Protein AF-0000000081107538 (afdb_homodimer)

Structure (mmCIF, N/CA/C/O backbone):
data_AF-0000000081107538-model_v1
#
loop_
_entity.id
_entity.type
_entity.pdbx_description
1 polymer 'Enoyl-CoA hydratase/isomerase'
#
loop_
_atom_site.group_PDB
_atom_site.id
_atom_site.type_symbol
_atom_site.label_atom_id
_atom_site.label_alt_id
_atom_site.label_comp_id
_atom_site.label_asym_id
_atom_site.label_entity_id
_atom_site.label_seq_id
_atom_site.pdbx_PDB_ins_code
_atom_site.Cartn_x
_atom_site.Cartn_y
_atom_site.Cartn_z
_atom_site.occupancy
_atom_site.B_iso_or_equiv
_atom_site.auth_seq_id
_atom_site.auth_comp_id
_atom_site.auth_asym_id
_atom_site.auth_atom_id
_atom_site.pdbx_PDB_model_num
ATOM 1 N N . MET A 1 1 ? -30.875 -30.062 -67.688 1 26.12 1 MET A N 1
ATOM 2 C CA . MET A 1 1 ? -30.078 -30.844 -66.75 1 26.12 1 MET A CA 1
ATOM 3 C C . MET A 1 1 ? -30.344 -30.391 -65.312 1 26.12 1 MET A C 1
ATOM 5 O O . MET A 1 1 ? -30.156 -29.219 -65 1 26.12 1 MET A O 1
ATOM 9 N N . THR A 1 2 ? -31.297 -31.156 -64.688 1 27.95 2 THR A N 1
ATOM 10 C CA . THR A 1 2 ? -32.062 -31.094 -63.406 1 27.95 2 THR A CA 1
ATOM 11 C C . THR A 1 2 ? -31.141 -31.188 -62.219 1 27.95 2 THR A C 1
ATOM 13 O O . THR A 1 2 ? -30.484 -32.219 -62 1 27.95 2 THR A O 1
ATOM 16 N N . VAL A 1 3 ? -30.406 -30.094 -61.969 1 31.52 3 VAL A N 1
ATOM 17 C CA . VAL A 1 3 ? -29.422 -30.031 -60.906 1 31.52 3 VAL A CA 1
ATOM 18 C C . VAL A 1 3 ? -30.078 -30.453 -59.562 1 31.52 3 VAL A C 1
ATOM 20 O O . VAL A 1 3 ? -31.047 -29.828 -59.125 1 31.52 3 VAL A O 1
ATOM 23 N N . PHE A 1 4 ? -30.125 -31.797 -59.281 1 26.08 4 PHE A N 1
ATOM 24 C CA . PHE A 1 4 ? -30.656 -32.469 -58.125 1 26.08 4 PHE A CA 1
ATOM 25 C C . PHE A 1 4 ? -30.094 -31.859 -56.844 1 26.08 4 PHE A C 1
ATOM 27 O O . PHE A 1 4 ? -28.891 -31.688 -56.688 1 26.08 4 PHE A O 1
ATOM 34 N N . LYS A 1 5 ? -31.016 -31.078 -56.156 1 31.84 5 LYS A N 1
ATOM 35 C CA . LYS A 1 5 ? -30.984 -30.422 -54.844 1 31.84 5 LYS A CA 1
ATOM 36 C C . LYS A 1 5 ? -30.719 -31.438 -53.719 1 31.84 5 LYS A C 1
ATOM 38 O O . LYS A 1 5 ? -31.625 -32.156 -53.281 1 31.84 5 LYS A O 1
ATOM 43 N N . THR A 1 6 ? -29.562 -32.281 -53.875 1 26.73 6 THR A N 1
ATOM 44 C CA . THR A 1 6 ? -29.375 -33.281 -52.844 1 26.73 6 THR A CA 1
ATOM 45 C C . THR A 1 6 ? -29.359 -32.625 -51.469 1 26.73 6 THR A C 1
ATOM 47 O O . THR A 1 6 ? -28.562 -31.703 -51.219 1 26.73 6 THR A O 1
ATOM 50 N N . HIS A 1 7 ? -30.5 -32.625 -50.75 1 30.09 7 HIS A N 1
ATOM 51 C CA . HIS A 1 7 ? -30.781 -32.25 -49.375 1 30.09 7 HIS A CA 1
ATOM 52 C C . HIS A 1 7 ? -29.969 -33.125 -48.406 1 30.09 7 HIS A C 1
ATOM 54 O O . HIS A 1 7 ? -30.219 -34.312 -48.281 1 30.09 7 HIS A O 1
ATOM 60 N N . LEU A 1 8 ? -28.641 -33.031 -48.312 1 23.2 8 LEU A N 1
ATOM 61 C CA . LEU A 1 8 ? -27.938 -33.781 -47.281 1 23.2 8 LEU A CA 1
ATOM 62 C C . LEU A 1 8 ? -28.484 -33.438 -45.906 1 23.2 8 LEU A C 1
ATOM 64 O O . LEU A 1 8 ? -28.438 -32.281 -45.469 1 23.2 8 LEU A O 1
ATOM 68 N N . LYS A 1 9 ? -29.5 -34.188 -45.469 1 31.92 9 LYS A N 1
ATOM 69 C CA . LYS A 1 9 ? -29.969 -34.25 -44.062 1 31.92 9 LYS A CA 1
ATOM 70 C C . LYS A 1 9 ? -28.828 -34.562 -43.125 1 31.92 9 LYS A C 1
ATOM 72 O O . LYS A 1 9 ? -28.297 -35.656 -43.125 1 31.92 9 LYS A O 1
ATOM 77 N N . ILE A 1 10 ? -27.906 -33.656 -42.844 1 26.92 10 ILE A N 1
ATOM 78 C CA . ILE A 1 10 ? -26.922 -33.875 -41.781 1 26.92 10 ILE A CA 1
ATOM 79 C C . ILE A 1 10 ? -27.641 -34.25 -40.469 1 26.92 10 ILE A C 1
ATOM 81 O O . ILE A 1 10 ? -28.438 -33.469 -39.969 1 26.92 10 ILE A O 1
ATOM 85 N N . SER A 1 11 ? -27.922 -35.531 -40.219 1 27.86 11 SER A N 1
ATOM 86 C CA . SER A 1 11 ? -28.391 -36.062 -38.938 1 27.86 11 SER A CA 1
ATOM 87 C C . SER A 1 11 ? -27.453 -35.656 -37.781 1 27.86 11 SER A C 1
ATOM 89 O O . SER A 1 11 ? -26.266 -35.969 -37.812 1 27.86 11 SER A O 1
ATOM 91 N N . PHE A 1 12 ? -27.766 -34.625 -37.062 1 30.56 12 PHE A N 1
ATOM 92 C CA . PHE A 1 12 ? -27.203 -34.188 -35.781 1 30.56 12 PHE A CA 1
ATOM 93 C C . PHE A 1 12 ? -27.328 -35.312 -34.75 1 30.56 12 PHE A C 1
ATOM 95 O O . PHE A 1 12 ? -28.438 -35.656 -34.344 1 30.56 12 PHE A O 1
ATOM 102 N N . PHE A 1 13 ? -26.531 -36.375 -34.844 1 29.55 13 PHE A N 1
ATOM 103 C CA . PHE A 1 13 ? -26.484 -37.281 -33.719 1 29.55 13 PHE A CA 1
ATOM 104 C C . PHE A 1 13 ? -26.297 -36.531 -32.406 1 29.55 13 PHE A C 1
ATOM 106 O O . PHE A 1 13 ? -25.281 -35.812 -32.219 1 29.55 13 PHE A O 1
ATOM 113 N N . LEU A 1 14 ? -27.312 -36.156 -31.703 1 32.47 14 LEU A N 1
ATOM 114 C CA . LEU A 1 14 ? -27.375 -35.781 -30.297 1 32.47 14 LEU A CA 1
ATOM 115 C C . LEU A 1 14 ? -26.734 -36.844 -29.422 1 32.47 14 LEU A C 1
ATOM 117 O O . LEU A 1 14 ? -27.281 -37.938 -29.234 1 32.47 14 LEU A O 1
ATOM 121 N N . SER A 1 15 ? -25.391 -37.062 -29.547 1 31.89 15 SER A N 1
ATOM 122 C CA . SER A 1 15 ? -24.844 -37.875 -28.484 1 31.89 15 SER A CA 1
ATOM 123 C C . SER A 1 15 ? -25.406 -37.469 -27.125 1 31.89 15 SER A C 1
ATOM 125 O O . SER A 1 15 ? -25.375 -36.312 -26.75 1 31.89 15 SER A O 1
ATOM 127 N N . LEU A 1 16 ? -26.297 -38.188 -26.609 1 32.62 16 LEU A N 1
ATOM 128 C CA . LEU A 1 16 ? -26.75 -38.281 -25.219 1 32.62 16 LEU A CA 1
ATOM 129 C C . LEU A 1 16 ? -25.578 -38.438 -24.266 1 32.62 16 LEU A C 1
ATOM 131 O O . LEU A 1 16 ? -25.094 -39.562 -24.062 1 32.62 16 LEU A O 1
ATOM 135 N N . THR A 1 17 ? -24.609 -37.531 -24.25 1 33.38 17 THR A N 1
ATOM 136 C CA . THR A 1 17 ? -23.766 -37.594 -23.062 1 33.38 17 THR A CA 1
ATOM 137 C C . THR A 1 17 ? -24.609 -37.75 -21.797 1 33.38 17 THR A C 1
ATOM 139 O O . THR A 1 17 ? -25.422 -36.875 -21.5 1 33.38 17 THR A O 1
ATOM 142 N N . TYR A 1 18 ? -24.938 -38.906 -21.422 1 32 18 TYR A N 1
ATOM 143 C CA . TYR A 1 18 ? -25.422 -39.25 -20.078 1 32 18 TYR A CA 1
ATOM 144 C C . TYR A 1 18 ? -24.656 -38.469 -19.016 1 32 18 TYR A C 1
ATOM 146 O O . TYR A 1 18 ? -23.453 -38.688 -18.828 1 32 18 TYR A O 1
ATOM 154 N N . PHE A 1 19 ? -25.078 -37.281 -18.719 1 33.53 19 PHE A N 1
ATOM 155 C CA . PHE A 1 19 ? -24.734 -36.656 -17.453 1 33.53 19 PHE A CA 1
ATOM 156 C C . PHE A 1 19 ? -24.984 -37.625 -16.281 1 33.53 19 PHE A C 1
ATOM 158 O O . PHE A 1 19 ? -26.125 -37.938 -15.969 1 33.53 19 PHE A O 1
ATOM 165 N N . TRP A 1 20 ? -24.078 -38.656 -16.109 1 34.06 20 TRP A N 1
ATOM 166 C CA . TRP A 1 20 ? -24.203 -39.281 -14.797 1 34.06 20 TRP A CA 1
ATOM 167 C C . TRP A 1 20 ? -24.391 -38.25 -13.703 1 34.06 20 TRP A C 1
ATOM 169 O O . TRP A 1 20 ? -23.609 -37.281 -13.609 1 34.06 20 TRP A O 1
ATOM 179 N N . PRO A 1 21 ? -25.453 -38.125 -13.125 1 39.41 21 PRO A N 1
ATOM 180 C CA . PRO A 1 21 ? -25.812 -37.125 -12.117 1 39.41 21 PRO A CA 1
ATOM 181 C C . PRO A 1 21 ? -24.719 -36.938 -11.062 1 39.41 21 PRO A C 1
ATOM 183 O O . PRO A 1 21 ? -24.703 -35.938 -10.359 1 39.41 21 PRO A O 1
ATOM 186 N N . GLY A 1 22 ? -24.109 -38.062 -10.594 1 36.59 22 GLY A N 1
ATOM 187 C CA . GLY A 1 22 ? -23.344 -38.094 -9.352 1 36.59 22 GLY A CA 1
ATOM 188 C C . GLY A 1 22 ? -22.016 -37.375 -9.445 1 36.59 22 GLY A C 1
ATOM 189 O O . GLY A 1 22 ? -21.188 -37.469 -8.531 1 36.59 22 GLY A O 1
ATOM 190 N N . PHE A 1 23 ? -21.328 -37.375 -10.523 1 37.16 23 PHE A N 1
ATOM 191 C CA . PHE A 1 23 ? -20.031 -36.719 -10.461 1 37.16 23 PHE A CA 1
ATOM 192 C C . PHE A 1 23 ? -20.188 -35.281 -10.016 1 37.16 23 PHE A C 1
ATOM 194 O O . PHE A 1 23 ? -20.625 -34.406 -10.789 1 37.16 23 PHE A O 1
ATOM 201 N N . VAL A 1 24 ? -20.625 -35.125 -8.891 1 39.31 24 VAL A N 1
ATOM 202 C CA . VAL A 1 24 ? -20.469 -33.75 -8.398 1 39.31 24 VAL A CA 1
ATOM 203 C C . VAL A 1 24 ? -19.109 -33.188 -8.82 1 39.31 24 VAL A C 1
ATOM 205 O O . VAL A 1 24 ? -18.078 -33.656 -8.344 1 39.31 24 VAL A O 1
ATOM 208 N N . GLU A 1 25 ? -18.766 -33.031 -10.055 1 47 25 GLU A N 1
ATOM 209 C CA . GLU A 1 25 ? -17.547 -32.312 -10.453 1 47 25 GLU A CA 1
ATOM 210 C C . GLU A 1 25 ? -17.062 -31.359 -9.359 1 47 25 GLU A C 1
ATOM 212 O O . GLU A 1 25 ? -17.828 -30.531 -8.891 1 47 25 GLU A O 1
ATOM 217 N N . ALA A 1 26 ? -16.281 -31.953 -8.445 1 60.09 26 ALA A N 1
ATOM 218 C CA . ALA A 1 26 ? -15.734 -31.156 -7.355 1 60.09 26 ALA A CA 1
ATOM 219 C C . ALA A 1 26 ? -15.398 -29.75 -7.832 1 60.09 26 ALA A C 1
ATOM 221 O O . ALA A 1 26 ? -14.742 -29.562 -8.859 1 60.09 26 ALA A O 1
ATOM 222 N N . GLN A 1 27 ? -16.109 -28.812 -7.461 1 85.88 27 GLN A N 1
ATOM 223 C CA . GLN A 1 27 ? -15.969 -27.422 -7.867 1 85.88 27 GLN A CA 1
ATOM 224 C C . GLN A 1 27 ? -14.555 -26.906 -7.598 1 85.88 27 GLN A C 1
ATOM 226 O O . GLN A 1 27 ? -14.078 -26.969 -6.461 1 85.88 27 GLN A O 1
ATOM 231 N N . ILE A 1 28 ? -13.859 -26.734 -8.648 1 94.69 28 ILE A N 1
ATOM 232 C CA . ILE A 1 28 ? -12.5 -26.219 -8.625 1 94.69 28 ILE A CA 1
ATOM 233 C C . ILE A 1 28 ? -12.445 -24.953 -7.762 1 94.69 28 ILE A C 1
ATOM 235 O O . ILE A 1 28 ? -11.492 -24.766 -7.004 1 94.69 28 ILE A O 1
ATOM 239 N N . LEU A 1 29 ? -13.445 -24.156 -7.848 1 97.56 29 LEU A N 1
ATOM 240 C CA . LEU A 1 29 ? -13.586 -22.969 -7.008 1 97.56 29 LEU A CA 1
ATOM 241 C C . LEU A 1 29 ? -14.852 -23.062 -6.16 1 97.56 29 LEU A C 1
ATOM 243 O O . LEU A 1 29 ? -15.969 -23.031 -6.695 1 97.56 29 LEU A O 1
ATOM 247 N N . LYS A 1 30 ? -14.625 -23.219 -4.875 1 97.62 30 LYS A N 1
ATOM 248 C CA . LYS A 1 30 ? -15.742 -23.219 -3.934 1 97.62 30 LYS A CA 1
ATOM 249 C C . LYS A 1 30 ? -15.977 -21.828 -3.357 1 97.62 30 LYS A C 1
ATOM 251 O O . LYS A 1 30 ? -15.023 -21.109 -3.043 1 97.62 30 LYS A O 1
ATOM 256 N N . GLN A 1 31 ? -17.25 -21.453 -3.238 1 97.38 31 GLN A N 1
ATOM 257 C CA . GLN A 1 31 ? -17.547 -20.094 -2.789 1 97.38 31 GLN A CA 1
ATOM 258 C C . GLN A 1 31 ? -18.359 -20.109 -1.501 1 97.38 31 GLN A C 1
ATOM 260 O O . GLN A 1 31 ? -19.188 -20.984 -1.295 1 97.38 31 GLN A O 1
ATOM 265 N N . SER A 1 32 ? -18.078 -19.172 -0.687 1 98.12 32 SER A N 1
ATOM 266 C CA . SER A 1 32 ? -18.859 -18.938 0.526 1 98.12 32 SER A CA 1
ATOM 267 C C . SER A 1 32 ? -18.859 -17.469 0.911 1 98.12 32 SER A C 1
ATOM 269 O O . SER A 1 32 ? -18.016 -16.688 0.44 1 98.12 32 SER A O 1
ATOM 271 N N . CYS A 1 33 ? -19.812 -17.062 1.697 1 98.56 33 CYS A N 1
ATOM 272 C CA . CYS A 1 33 ? -19.906 -15.68 2.141 1 98.56 33 CYS A CA 1
ATOM 273 C C . CYS A 1 33 ? -19.109 -15.461 3.418 1 98.56 33 CYS A C 1
ATOM 275 O O . CYS A 1 33 ? -19.172 -16.266 4.344 1 98.56 33 CYS A O 1
ATOM 277 N N . ILE A 1 34 ? -18.391 -14.422 3.518 1 98.56 34 ILE A N 1
ATOM 278 C CA . ILE A 1 34 ? -17.641 -14.062 4.711 1 98.56 34 ILE A CA 1
ATOM 279 C C . ILE A 1 34 ? -18.516 -13.258 5.66 1 98.56 34 ILE A C 1
ATOM 281 O O . ILE A 1 34 ? -18.391 -13.367 6.883 1 98.56 34 ILE A O 1
ATOM 285 N N . ASN A 1 35 ? -19.328 -12.359 5.078 1 97.81 35 ASN A N 1
ATOM 286 C CA . ASN A 1 35 ? -20.281 -11.578 5.875 1 97.81 35 ASN A CA 1
ATOM 287 C C . ASN A 1 35 ? -21.719 -11.883 5.484 1 97.81 35 ASN A C 1
ATOM 289 O O . ASN A 1 35 ? -21.969 -12.555 4.48 1 97.81 35 ASN A O 1
ATOM 293 N N . GLU A 1 36 ? -22.688 -11.453 6.211 1 96.06 36 GLU A N 1
ATOM 294 C CA . GLU A 1 36 ? -24.109 -11.773 6.02 1 96.06 36 GLU A CA 1
ATOM 295 C C . GLU A 1 36 ? -24.609 -11.281 4.664 1 96.06 36 GLU A C 1
ATOM 297 O O . GLU A 1 36 ? -25.344 -11.984 3.971 1 96.06 36 GLU A O 1
ATOM 302 N N . ALA A 1 37 ? -24.156 -10.133 4.262 1 96.06 37 ALA A N 1
ATOM 303 C CA . ALA A 1 37 ? -24.625 -9.516 3.02 1 96.06 37 ALA A CA 1
ATOM 304 C C . ALA A 1 37 ? -23.984 -10.188 1.807 1 96.06 37 ALA A C 1
ATOM 306 O O . ALA A 1 37 ? -24.391 -9.945 0.668 1 96.06 37 ALA A O 1
ATOM 307 N N . CYS A 1 38 ? -22.859 -10.93 2.031 1 97.88 38 CYS A N 1
ATOM 308 C CA . CYS A 1 38 ? -22.094 -11.648 1.015 1 97.88 38 CYS A CA 1
ATOM 309 C C . CYS A 1 38 ? -21.406 -10.68 0.057 1 97.88 38 CYS A C 1
ATOM 311 O O . CYS A 1 38 ? -21.141 -11.023 -1.097 1 97.88 38 CYS A O 1
ATOM 313 N N . SER A 1 39 ? -21.266 -9.438 0.469 1 98.44 39 SER A N 1
ATOM 314 C CA . SER A 1 39 ? -20.469 -8.484 -0.298 1 98.44 39 SER A CA 1
ATOM 315 C C . SER A 1 39 ? -18.984 -8.789 -0.184 1 98.44 39 SER A C 1
ATOM 317 O O . SER A 1 39 ? -18.172 -8.273 -0.962 1 98.44 39 SER A O 1
ATOM 319 N N . ALA A 1 40 ? -18.641 -9.555 0.821 1 98.81 40 ALA A N 1
ATOM 320 C CA . ALA A 1 40 ? -17.328 -10.211 0.932 1 98.81 40 ALA A CA 1
ATOM 321 C C . ALA A 1 40 ? -17.469 -11.727 0.793 1 98.81 40 ALA A C 1
ATOM 323 O O . ALA A 1 40 ? -18.234 -12.352 1.537 1 98.81 40 ALA A O 1
ATOM 324 N N . LYS A 1 41 ? -16.656 -12.25 -0.144 1 98.56 41 LYS A N 1
ATOM 325 C CA . LYS A 1 41 ? -16.75 -13.68 -0.432 1 98.56 41 LYS A CA 1
ATOM 326 C C . LYS A 1 41 ? -15.391 -14.359 -0.294 1 98.56 41 LYS A C 1
ATOM 328 O O . LYS A 1 41 ? -14.352 -13.719 -0.463 1 98.56 41 LYS A O 1
ATOM 333 N N . ARG A 1 42 ? -15.516 -15.602 -0.018 1 98.69 42 ARG A N 1
ATOM 334 C CA . ARG A 1 42 ? -14.344 -16.469 -0.057 1 98.69 42 ARG A CA 1
ATOM 335 C C . ARG A 1 42 ? -14.414 -17.453 -1.223 1 98.69 42 ARG A C 1
ATOM 337 O O . ARG A 1 42 ? -15.461 -18.062 -1.46 1 98.69 42 ARG A O 1
ATOM 344 N N . VAL A 1 43 ? -13.391 -17.516 -1.905 1 98.56 43 VAL A N 1
ATOM 345 C CA . VAL A 1 43 ? -13.234 -18.484 -2.984 1 98.56 43 VAL A CA 1
ATOM 346 C C . VAL A 1 43 ? -12.078 -19.422 -2.67 1 98.56 43 VAL A C 1
ATOM 348 O O . VAL A 1 43 ? -10.922 -18.984 -2.598 1 98.56 43 VAL A O 1
ATOM 351 N N . THR A 1 44 ? -12.367 -20.656 -2.539 1 98.5 44 THR A N 1
ATOM 352 C CA . THR A 1 44 ? -11.383 -21.656 -2.156 1 98.5 44 THR A CA 1
ATOM 353 C C . THR A 1 44 ? -10.977 -22.5 -3.361 1 98.5 44 THR A C 1
ATOM 355 O O . THR A 1 44 ? -11.82 -23.141 -3.998 1 98.5 44 THR A O 1
ATOM 358 N N . ILE A 1 45 ? -9.734 -22.453 -3.65 1 97.81 45 ILE A N 1
ATOM 359 C CA . ILE A 1 45 ? -9.203 -23.266 -4.738 1 97.81 45 ILE A CA 1
ATOM 360 C C . ILE A 1 45 ? -9.094 -24.719 -4.289 1 97.81 45 ILE A C 1
ATOM 362 O O . ILE A 1 45 ? -8.523 -25 -3.232 1 97.81 45 ILE A O 1
ATOM 366 N N . SER A 1 46 ? -9.633 -25.609 -5.113 1 97.19 46 SER A N 1
ATOM 367 C CA . SER A 1 46 ? -9.578 -27.047 -4.84 1 97.19 46 SER A CA 1
ATOM 368 C C . SER A 1 46 ? -9.258 -27.828 -6.105 1 97.19 46 SER A C 1
ATOM 370 O O . SER A 1 46 ? -10.156 -28.172 -6.875 1 97.19 46 SER A O 1
ATOM 372 N N . ASN A 1 47 ? -7.988 -28.078 -6.246 1 96.25 47 ASN A N 1
ATOM 373 C CA . ASN A 1 47 ? -7.453 -28.906 -7.316 1 96.25 47 ASN A CA 1
ATOM 374 C C . ASN A 1 47 ? -6.34 -29.812 -6.816 1 96.25 47 ASN A C 1
ATOM 376 O O . ASN A 1 47 ? -5.18 -29.656 -7.207 1 96.25 47 ASN A O 1
ATOM 380 N N . PRO A 1 48 ? -6.699 -30.734 -5.945 1 94.19 48 PRO A N 1
ATOM 381 C CA . PRO A 1 48 ? -5.672 -31.594 -5.355 1 94.19 48 PRO A CA 1
ATOM 382 C C . PRO A 1 48 ? -4.852 -32.344 -6.406 1 94.19 48 PRO A C 1
ATOM 384 O O . PRO A 1 48 ? -5.328 -32.562 -7.523 1 94.19 48 PRO A O 1
ATOM 387 N N . PRO A 1 49 ? -3.611 -32.75 -6.176 1 95.69 49 PRO A N 1
ATOM 388 C CA . PRO A 1 49 ? -3.055 -32.781 -4.82 1 95.69 49 PRO A CA 1
ATOM 389 C C . PRO A 1 49 ? -2.285 -31.5 -4.484 1 95.69 49 PRO A C 1
ATOM 391 O O . PRO A 1 49 ? -1.966 -31.25 -3.318 1 95.69 49 PRO A O 1
ATOM 394 N N . VAL A 1 50 ? -1.938 -30.656 -5.426 1 97.06 50 VAL A N 1
ATOM 395 C CA . VAL A 1 50 ? -1.04 -29.531 -5.145 1 97.06 50 VAL A CA 1
ATOM 396 C C . VAL A 1 50 ? -1.65 -28.234 -5.668 1 97.06 50 VAL A C 1
ATOM 398 O O . VAL A 1 50 ? -0.975 -27.203 -5.734 1 97.06 50 VAL A O 1
ATOM 401 N N . ASN A 1 51 ? -2.914 -28.234 -6.062 1 96.88 51 ASN A N 1
ATOM 402 C CA . ASN A 1 51 ? -3.586 -27.094 -6.676 1 96.88 51 ASN A CA 1
ATOM 403 C C . ASN A 1 51 ? -2.812 -26.578 -7.883 1 96.88 51 ASN A C 1
ATOM 405 O O . ASN A 1 51 ? -2.541 -25.375 -7.977 1 96.88 51 ASN A O 1
ATOM 409 N N . LEU A 1 52 ? -2.535 -27.562 -8.727 1 95.81 52 LEU A N 1
ATOM 410 C CA . LEU A 1 52 ? -1.86 -27.234 -9.977 1 95.81 52 LEU A CA 1
ATOM 411 C C . LEU A 1 52 ? -2.711 -26.312 -10.836 1 95.81 52 LEU A C 1
ATOM 413 O O . LEU A 1 52 ? -3.926 -26.5 -10.945 1 95.81 52 LEU A O 1
ATOM 417 N N . TRP A 1 53 ? -2 -25.312 -11.406 1 94.81 53 TRP A N 1
ATOM 418 C CA . TRP A 1 53 ? -2.707 -24.406 -12.305 1 94.81 53 TRP A CA 1
ATOM 419 C C . TRP A 1 53 ? -2.832 -25.016 -13.695 1 94.81 53 TRP A C 1
ATOM 421 O O . TRP A 1 53 ? -2.154 -24.578 -14.633 1 94.81 53 TRP A O 1
ATOM 431 N N . ASP A 1 54 ? -3.725 -25.906 -13.898 1 93.44 54 ASP A N 1
ATOM 432 C CA . ASP A 1 54 ? -3.963 -26.578 -15.172 1 93.44 54 ASP A CA 1
ATOM 433 C C . ASP A 1 54 ? -5.109 -25.922 -15.938 1 93.44 54 ASP A C 1
ATOM 435 O O . ASP A 1 54 ? -5.578 -24.844 -15.555 1 93.44 54 ASP A O 1
ATOM 439 N N . ALA A 1 55 ? -5.477 -26.531 -17.031 1 91.75 55 ALA A N 1
ATOM 440 C CA . ALA A 1 55 ? -6.484 -25.953 -17.922 1 91.75 55 ALA A CA 1
ATOM 441 C C . ALA A 1 55 ? -7.793 -25.703 -17.188 1 91.75 55 ALA A C 1
ATOM 443 O O . ALA A 1 55 ? -8.445 -24.688 -17.406 1 91.75 55 ALA A O 1
ATOM 444 N N . ASN A 1 56 ? -8.125 -26.562 -16.281 1 92.25 56 ASN A N 1
ATOM 445 C CA . ASN A 1 56 ? -9.383 -26.438 -15.555 1 92.25 56 ASN A CA 1
ATOM 446 C C . ASN A 1 56 ? -9.359 -25.234 -14.602 1 92.25 56 ASN A C 1
ATOM 448 O O . ASN A 1 56 ? -10.328 -24.484 -14.523 1 92.25 56 ASN A O 1
ATOM 452 N N . VAL A 1 57 ? -8.32 -25.078 -13.859 1 95.38 57 VAL A N 1
ATOM 453 C CA . VAL A 1 57 ? -8.203 -23.953 -12.922 1 95.38 57 VAL A CA 1
ATOM 454 C C . VAL A 1 57 ? -8.172 -22.641 -13.695 1 95.38 57 VAL A C 1
ATOM 456 O O . VAL A 1 57 ? -8.836 -21.672 -13.305 1 95.38 57 VAL A O 1
ATOM 459 N N . ILE A 1 58 ? -7.43 -22.594 -14.789 1 95.81 58 ILE A N 1
ATOM 460 C CA . ILE A 1 58 ? -7.332 -21.391 -15.617 1 95.81 58 ILE A CA 1
ATOM 461 C C . ILE A 1 58 ? -8.727 -20.984 -16.094 1 95.81 58 ILE A C 1
ATOM 463 O O . ILE A 1 58 ? -9.109 -19.812 -15.961 1 95.81 58 ILE A O 1
ATOM 467 N N . ALA A 1 59 ? -9.422 -21.953 -16.562 1 94.44 59 ALA A N 1
ATOM 468 C CA . ALA A 1 59 ? -10.75 -21.672 -17.109 1 94.44 59 ALA A CA 1
ATOM 469 C C . ALA A 1 59 ? -11.719 -21.25 -16 1 94.44 59 ALA A C 1
ATOM 471 O O . ALA A 1 59 ? -12.469 -20.297 -16.156 1 94.44 59 ALA A O 1
ATOM 472 N N . ALA A 1 60 ? -11.727 -21.938 -14.938 1 96.31 60 ALA A N 1
ATOM 473 C CA . ALA A 1 60 ? -12.617 -21.641 -13.82 1 96.31 60 ALA A CA 1
ATOM 474 C C . ALA A 1 60 ? -12.336 -20.25 -13.258 1 96.31 60 ALA A C 1
ATOM 476 O O . ALA A 1 60 ? -13.266 -19.5 -12.953 1 96.31 60 ALA A O 1
ATOM 477 N N . PHE A 1 61 ? -11.117 -19.938 -13.094 1 96.69 61 PHE A N 1
ATOM 478 C CA . PHE A 1 61 ? -10.711 -18.625 -12.602 1 96.69 61 PHE A CA 1
ATOM 479 C C . PHE A 1 61 ? -11.172 -17.531 -13.547 1 96.69 61 PHE A C 1
ATOM 481 O O . PHE A 1 61 ? -11.656 -16.484 -13.109 1 96.69 61 PHE A O 1
ATOM 488 N N . ASN A 1 62 ? -10.984 -17.75 -14.812 1 96.69 62 ASN A N 1
ATOM 489 C CA . ASN A 1 62 ? -11.414 -16.781 -15.812 1 96.69 62 ASN A CA 1
ATOM 490 C C . ASN A 1 62 ? -12.914 -16.531 -15.742 1 96.69 62 ASN A C 1
ATOM 492 O O . ASN A 1 62 ? -13.352 -15.375 -15.711 1 96.69 62 ASN A O 1
ATOM 496 N N . GLU A 1 63 ? -13.617 -17.609 -15.711 1 96.38 63 GLU A N 1
ATOM 497 C CA . GLU A 1 63 ? -15.07 -17.5 -15.641 1 96.38 63 GLU A CA 1
ATOM 498 C C . GLU A 1 63 ? -15.5 -16.703 -14.406 1 96.38 63 GLU A C 1
ATOM 500 O O . GLU A 1 63 ? -16.375 -15.844 -14.492 1 96.38 63 GLU A O 1
ATOM 505 N N . PHE A 1 64 ? -14.914 -16.969 -13.359 1 97.38 64 PHE A N 1
ATOM 506 C CA . PHE A 1 64 ? -15.25 -16.297 -12.109 1 97.38 64 PHE A CA 1
ATOM 507 C C . PHE A 1 64 ? -14.938 -14.805 -12.211 1 97.38 64 PHE A C 1
ATOM 509 O O . PHE A 1 64 ? -15.789 -13.961 -11.898 1 97.38 64 PHE A O 1
ATOM 516 N N . LEU A 1 65 ? -13.727 -14.438 -12.664 1 97.5 65 LEU A N 1
ATOM 517 C CA . LEU A 1 65 ? -13.32 -13.039 -12.75 1 97.5 65 LEU A CA 1
ATOM 518 C C . LEU A 1 65 ? -14.203 -12.273 -13.727 1 97.5 65 LEU A C 1
ATOM 520 O O . LEU A 1 65 ? -14.578 -11.125 -13.461 1 97.5 65 LEU A O 1
ATOM 524 N N . VAL A 1 66 ? -14.508 -12.875 -14.828 1 96.5 66 VAL A N 1
ATOM 525 C CA . VAL A 1 66 ? -15.367 -12.242 -15.82 1 96.5 66 VAL A CA 1
ATOM 526 C C . VAL A 1 66 ? -16.734 -11.961 -15.211 1 96.5 66 VAL A C 1
ATOM 528 O O . VAL A 1 66 ? -17.344 -10.914 -15.477 1 96.5 66 VAL A O 1
ATOM 531 N N . SER A 1 67 ? -17.203 -12.852 -14.359 1 95.88 67 SER A N 1
ATOM 532 C CA . SER A 1 67 ? -18.516 -12.695 -13.742 1 95.88 67 SER A CA 1
ATOM 533 C C . SER A 1 67 ? -18.531 -11.492 -12.805 1 95.88 67 SER A C 1
ATOM 535 O O . SER A 1 67 ? -19.609 -11.008 -12.438 1 95.88 67 SER A O 1
ATOM 537 N N . LEU A 1 68 ? -17.375 -10.992 -12.375 1 96.56 68 LEU A N 1
ATOM 538 C CA . LEU A 1 68 ? -17.281 -9.898 -11.414 1 96.56 68 LEU A CA 1
ATOM 539 C C . LEU A 1 68 ? -17.281 -8.547 -12.125 1 96.56 68 LEU A C 1
ATOM 541 O O . LEU A 1 68 ? -17.344 -7.5 -11.477 1 96.56 68 LEU A O 1
ATOM 545 N N . GLN A 1 69 ? -17.141 -8.336 -13.453 1 92.31 69 GLN A N 1
ATOM 546 C CA . GLN A 1 69 ? -16.891 -7.113 -14.195 1 92.31 69 GLN A CA 1
ATOM 547 C C . GLN A 1 69 ? -18.125 -6.219 -14.219 1 92.31 69 GLN A C 1
ATOM 549 O O . GLN A 1 69 ? -18.016 -4.992 -14.273 1 92.31 69 GLN A O 1
ATOM 554 N N . ASP A 1 70 ? -19.297 -6.629 -14.125 1 87.81 70 ASP A N 1
ATOM 555 C CA . ASP A 1 70 ? -20.469 -5.77 -14.258 1 87.81 70 ASP A CA 1
ATOM 556 C C . ASP A 1 70 ? -21.469 -6.012 -13.125 1 87.81 70 ASP A C 1
ATOM 558 O O . ASP A 1 70 ? -22.656 -6.184 -13.367 1 87.81 70 ASP A O 1
ATOM 562 N N . GLN A 1 71 ? -20.875 -5.984 -11.961 1 89.69 71 GLN A N 1
ATOM 563 C CA . GLN A 1 71 ? -21.719 -6.137 -10.781 1 89.69 71 GLN A CA 1
ATOM 564 C C . GLN A 1 71 ? -21.219 -5.258 -9.633 1 89.69 71 GLN A C 1
ATOM 566 O O . GLN A 1 71 ? -20.062 -4.828 -9.625 1 89.69 71 GLN A O 1
ATOM 571 N N . ASN A 1 72 ? -22.172 -4.98 -8.797 1 90.31 72 ASN A N 1
ATOM 572 C CA . ASN A 1 72 ? -21.812 -4.102 -7.691 1 90.31 72 ASN A CA 1
ATOM 573 C C . ASN A 1 72 ? -22.141 -4.734 -6.344 1 90.31 72 ASN A C 1
ATOM 575 O O . ASN A 1 72 ? -22.125 -4.055 -5.312 1 90.31 72 ASN A O 1
ATOM 579 N N . GLU A 1 73 ? -22.359 -5.984 -6.324 1 95 73 GLU A N 1
ATOM 580 C CA . GLU A 1 73 ? -22.734 -6.664 -5.086 1 95 73 GLU A CA 1
ATOM 581 C C . GLU A 1 73 ? -21.5 -7.18 -4.352 1 95 73 GLU A C 1
ATOM 583 O O . GLU A 1 73 ? -21.359 -6.98 -3.143 1 95 73 GLU A O 1
ATOM 588 N N . THR A 1 74 ? -20.656 -7.859 -5.129 1 98.06 74 THR A N 1
ATOM 589 C CA . THR A 1 74 ? -19.406 -8.344 -4.547 1 98.06 74 THR A CA 1
ATOM 590 C C . THR A 1 74 ? -18.359 -7.242 -4.516 1 98.06 74 THR A C 1
ATOM 592 O O . THR A 1 74 ? -18.016 -6.672 -5.555 1 98.06 74 THR A O 1
ATOM 595 N N . LYS A 1 75 ? -17.828 -6.914 -3.307 1 98.62 75 LYS A N 1
ATOM 596 C CA . LYS A 1 75 ? -16.859 -5.84 -3.145 1 98.62 75 LYS A CA 1
ATOM 597 C C . LYS A 1 75 ? -15.469 -6.395 -2.848 1 98.62 75 LYS A C 1
ATOM 599 O O . LYS A 1 75 ? -14.461 -5.793 -3.219 1 98.62 75 LYS A O 1
ATOM 604 N N . VAL A 1 76 ? -15.445 -7.492 -2.127 1 98.81 76 VAL A N 1
ATOM 605 C CA . VAL A 1 76 ? -14.188 -8.094 -1.694 1 98.81 76 VAL A CA 1
ATOM 606 C C . VAL A 1 76 ? -14.219 -9.602 -1.964 1 98.81 76 VAL A C 1
ATOM 608 O O . VAL A 1 76 ? -15.227 -10.266 -1.713 1 98.81 76 VAL A O 1
ATOM 611 N N . VAL A 1 77 ? -13.156 -10.117 -2.502 1 98.88 77 VAL A N 1
ATOM 612 C CA . VAL A 1 77 ? -12.977 -11.555 -2.678 1 98.88 77 VAL A CA 1
ATOM 613 C C . VAL A 1 77 ? -11.672 -12 -2.012 1 98.88 77 VAL A C 1
ATOM 615 O O . VAL A 1 77 ? -10.617 -11.422 -2.258 1 98.88 77 VAL A O 1
ATOM 618 N N . VAL A 1 78 ? -11.789 -13.008 -1.162 1 98.88 78 VAL A N 1
ATOM 619 C CA . VAL A 1 78 ? -10.633 -13.656 -0.563 1 98.88 78 VAL A CA 1
ATOM 620 C C . VAL A 1 78 ? -10.383 -15 -1.252 1 98.88 78 VAL A C 1
ATOM 622 O O . VAL A 1 78 ? -11.273 -15.844 -1.32 1 98.88 78 VAL A O 1
ATOM 625 N N . PHE A 1 79 ? -9.188 -15.156 -1.823 1 98.81 79 PHE A N 1
ATOM 626 C CA . PHE A 1 79 ? -8.797 -16.453 -2.348 1 98.81 79 PHE A CA 1
ATOM 627 C C . PHE A 1 79 ? -7.996 -17.234 -1.312 1 98.81 79 PHE A C 1
ATOM 629 O O . PHE A 1 79 ? -6.98 -16.75 -0.808 1 98.81 79 PHE A O 1
ATOM 636 N N . ASP A 1 80 ? -8.469 -18.375 -0.986 1 98.44 80 ASP A N 1
ATOM 637 C CA . ASP A 1 80 ? -7.703 -19.297 -0.159 1 98.44 80 ASP A CA 1
ATOM 638 C C . ASP A 1 80 ? -7.641 -20.688 -0.798 1 98.44 80 ASP A C 1
ATOM 640 O O . ASP A 1 80 ? -7.824 -20.828 -2.008 1 98.44 80 ASP A O 1
ATOM 644 N N . SER A 1 81 ? -7.102 -21.656 -0.038 1 98 81 SER A N 1
ATOM 645 C CA . SER A 1 81 ? -6.895 -23.016 -0.532 1 98 81 SER A CA 1
ATOM 646 C C . SER A 1 81 ? -7.484 -24.047 0.423 1 98 81 SER A C 1
ATOM 648 O O . SER A 1 81 ? -7.457 -23.859 1.641 1 98 81 SER A O 1
ATOM 650 N N . ASP A 1 82 ? -7.988 -25.094 -0.156 1 94.94 82 ASP A N 1
ATOM 651 C CA . ASP A 1 82 ? -8.469 -26.188 0.689 1 94.94 82 ASP A CA 1
ATOM 652 C C . ASP A 1 82 ? -7.336 -27.141 1.034 1 94.94 82 ASP A C 1
ATOM 654 O O . ASP A 1 82 ? -7.559 -28.156 1.709 1 94.94 82 ASP A O 1
ATOM 658 N N . ASN A 1 83 ? -6.207 -26.891 0.507 1 94.25 83 ASN A N 1
ATOM 659 C CA . ASN A 1 83 ? -4.992 -27.656 0.763 1 94.25 83 ASN A CA 1
ATOM 660 C C . ASN A 1 83 ? -4.086 -26.953 1.767 1 94.25 83 ASN A C 1
ATOM 662 O O . ASN A 1 83 ? -3.721 -25.797 1.573 1 94.25 83 ASN A O 1
ATOM 666 N N . SER A 1 84 ? -3.668 -27.641 2.846 1 93.19 84 SER A N 1
ATOM 667 C CA . SER A 1 84 ? -2.867 -27.016 3.893 1 93.19 84 SER A CA 1
ATOM 668 C C . SER A 1 84 ? -1.423 -26.828 3.443 1 93.19 84 SER A C 1
ATOM 670 O O . SER A 1 84 ? -0.721 -25.953 3.947 1 93.19 84 SER A O 1
ATOM 672 N N . ASP A 1 85 ? -1.013 -27.641 2.516 1 96.81 85 ASP A N 1
ATOM 673 C CA . ASP A 1 85 ? 0.399 -27.641 2.145 1 96.81 85 ASP A CA 1
ATOM 674 C C . ASP A 1 85 ? 0.645 -26.719 0.952 1 96.81 85 ASP A C 1
ATOM 676 O O . ASP A 1 85 ? 1.772 -26.266 0.729 1 96.81 85 ASP A O 1
ATOM 680 N N . PHE A 1 86 ? -0.439 -26.516 0.182 1 98.12 86 PHE A N 1
ATOM 681 C CA . PHE A 1 86 ? -0.294 -25.703 -1.026 1 98.12 86 PHE A CA 1
ATOM 682 C C . PHE A 1 86 ? -1.415 -24.688 -1.131 1 98.12 86 PHE A C 1
ATOM 684 O O . PHE A 1 86 ? -2.594 -25.031 -1.024 1 98.12 86 PHE A O 1
ATOM 691 N N . TRP A 1 87 ? -0.987 -23.438 -1.276 1 98.31 87 TRP A N 1
ATOM 692 C CA . TRP A 1 87 ? -1.966 -22.5 -1.815 1 98.31 87 TRP A CA 1
ATOM 693 C C . TRP A 1 87 ? -2.242 -22.781 -3.287 1 98.31 87 TRP A C 1
ATOM 695 O O . TRP A 1 87 ? -3.375 -23.094 -3.666 1 98.31 87 TRP A O 1
ATOM 705 N N . ALA A 1 88 ? -1.138 -22.781 -4.113 1 97.69 88 ALA A N 1
ATOM 706 C CA . ALA A 1 88 ? -1.177 -23.219 -5.504 1 97.69 88 ALA A CA 1
ATOM 707 C C . ALA A 1 88 ? 0.231 -23.453 -6.047 1 97.69 88 ALA A C 1
ATOM 709 O O . ALA A 1 88 ? 1.136 -22.656 -5.793 1 97.69 88 ALA A O 1
ATOM 710 N N . SER A 1 89 ? 0.315 -24.516 -6.742 1 96.62 89 SER A N 1
ATOM 711 C CA . SER A 1 89 ? 1.6 -24.812 -7.371 1 96.62 89 SER A CA 1
ATOM 712 C C . SER A 1 89 ? 1.712 -24.141 -8.734 1 96.62 89 SER A C 1
ATOM 714 O O . SER A 1 89 ? 0.997 -23.172 -9.016 1 96.62 89 SER A O 1
ATOM 716 N N . THR A 1 90 ? 2.633 -24.594 -9.57 1 96.12 90 THR A N 1
ATOM 717 C CA . THR A 1 90 ? 2.992 -23.969 -10.836 1 96.12 90 THR A CA 1
ATOM 718 C C . THR A 1 90 ? 1.91 -24.203 -11.883 1 96.12 90 THR A C 1
ATOM 720 O O . THR A 1 90 ? 0.957 -24.938 -11.641 1 96.12 90 THR A O 1
ATOM 723 N N . LEU A 1 91 ? 2.078 -23.5 -12.969 1 94 91 LEU A N 1
ATOM 724 C CA . LEU A 1 91 ? 1.363 -23.875 -14.18 1 94 91 LEU A CA 1
ATOM 725 C C . LEU A 1 91 ? 1.702 -25.297 -14.594 1 94 91 LEU A C 1
ATOM 727 O O . LEU A 1 91 ? 2.854 -25.734 -14.477 1 94 91 LEU A O 1
ATOM 731 N N . ASP A 1 92 ? 0.678 -25.984 -15.078 1 92.75 92 ASP A N 1
ATOM 732 C CA . ASP A 1 92 ? 0.891 -27.328 -15.602 1 92.75 92 ASP A CA 1
ATOM 733 C C . ASP A 1 92 ? 1.963 -27.344 -16.688 1 92.75 92 ASP A C 1
ATOM 735 O O . ASP A 1 92 ? 1.754 -26.797 -17.781 1 92.75 92 ASP A O 1
ATOM 739 N N . PHE A 1 93 ? 3.039 -28.016 -16.406 1 89.69 93 PHE A N 1
ATOM 740 C CA . PHE A 1 93 ? 4.172 -28.016 -17.328 1 89.69 93 PHE A CA 1
ATOM 741 C C . PHE A 1 93 ? 3.803 -28.672 -18.641 1 89.69 93 PHE A C 1
ATOM 743 O O . PHE A 1 93 ? 4.438 -28.422 -19.672 1 89.69 93 PHE A O 1
ATOM 750 N N . ASN A 1 94 ? 2.818 -29.469 -18.625 1 86.5 94 ASN A N 1
ATOM 751 C CA . ASN A 1 94 ? 2.371 -30.141 -19.844 1 86.5 94 ASN A CA 1
ATOM 752 C C . ASN A 1 94 ? 1.853 -29.141 -20.875 1 86.5 94 ASN A C 1
ATOM 754 O O . ASN A 1 94 ? 1.767 -29.453 -22.062 1 86.5 94 ASN A O 1
ATOM 758 N N . LEU A 1 95 ? 1.52 -27.953 -20.359 1 84 95 LEU A N 1
ATOM 759 C CA . LEU A 1 95 ? 1.025 -26.906 -21.266 1 84 95 LEU A CA 1
ATOM 760 C C . LEU A 1 95 ? 2.133 -26.422 -22.188 1 84 95 LEU A C 1
ATOM 762 O O . LEU A 1 95 ? 1.855 -25.797 -23.219 1 84 95 LEU A O 1
ATOM 766 N N . PHE A 1 96 ? 3.324 -26.719 -21.844 1 79.75 96 PHE A N 1
ATOM 767 C CA . PHE A 1 96 ? 4.453 -26.203 -22.594 1 79.75 96 PHE A CA 1
ATOM 768 C C . PHE A 1 96 ? 5.098 -27.297 -23.438 1 79.75 96 PHE A C 1
ATOM 770 O O . PHE A 1 96 ? 6.086 -27.062 -24.125 1 79.75 96 PHE A O 1
ATOM 777 N N . THR A 1 97 ? 4.656 -28.438 -23.281 1 75.12 97 THR A N 1
ATOM 778 C CA . THR A 1 97 ? 5.215 -29.531 -24.078 1 75.12 97 THR A CA 1
ATOM 779 C C . THR A 1 97 ? 4.562 -29.594 -25.453 1 75.12 97 THR A C 1
ATOM 781 O O . THR A 1 97 ? 3.477 -29.062 -25.656 1 75.12 97 THR A O 1
ATOM 784 N N . LYS A 1 98 ? 5.426 -30.016 -26.5 1 62.09 98 LYS A N 1
ATOM 785 C CA . LYS A 1 98 ? 4.961 -30.156 -27.875 1 62.09 98 LYS A CA 1
ATOM 786 C C . LYS A 1 98 ? 3.637 -30.922 -27.922 1 62.09 98 LYS A C 1
ATOM 788 O O . LYS A 1 98 ? 2.826 -30.703 -28.828 1 62.09 98 LYS A O 1
ATOM 793 N N . LEU A 1 99 ? 3.57 -31.859 -27.016 1 52.53 99 LEU A N 1
ATOM 794 C CA . LEU A 1 99 ? 2.359 -32.688 -27.031 1 52.53 99 LEU A CA 1
ATOM 795 C C . LEU A 1 99 ? 1.152 -31.859 -26.578 1 52.53 99 LEU A C 1
ATOM 797 O O . LEU A 1 99 ? 0.011 -32.188 -26.891 1 52.53 99 LEU A O 1
ATOM 801 N N . GLY A 1 100 ? 1.581 -30.641 -26.297 1 53.44 100 GLY A N 1
ATOM 802 C CA . GLY A 1 100 ? 0.467 -29.859 -25.797 1 53.44 100 GLY A CA 1
ATOM 803 C C . GLY A 1 100 ? -0.566 -30.672 -25.047 1 53.44 100 GLY A C 1
ATOM 804 O O . GLY A 1 100 ? -0.301 -31.828 -24.672 1 53.44 100 GLY A O 1
ATOM 805 N N . ILE A 1 101 ? -1.588 -30.172 -24.266 1 50.09 101 ILE A N 1
ATOM 806 C CA . ILE A 1 101 ? -2.715 -30.922 -23.719 1 50.09 101 ILE A CA 1
ATOM 807 C C . ILE A 1 101 ? -3.604 -31.406 -24.875 1 50.09 101 ILE A C 1
ATOM 809 O O . ILE A 1 101 ? -4.066 -30.609 -25.688 1 50.09 101 ILE A O 1
ATOM 813 N N . PRO A 1 102 ? -3.656 -32.719 -25.156 1 47.59 102 PRO A N 1
ATOM 814 C CA . PRO A 1 102 ? -4.543 -33.156 -26.234 1 47.59 102 PRO A CA 1
ATOM 815 C C . PRO A 1 102 ? -5.902 -32.469 -26.203 1 47.59 102 PRO A C 1
ATOM 817 O O . PRO A 1 102 ? -6.551 -32.406 -25.156 1 47.59 102 PRO A O 1
ATOM 820 N N . GLY A 1 103 ? -6.305 -31.938 -27.312 1 46.94 103 GLY A N 1
ATOM 821 C CA . GLY A 1 103 ? -7.633 -31.359 -27.5 1 46.94 103 GLY A CA 1
ATOM 822 C C . GLY A 1 103 ? -7.73 -29.922 -27.031 1 46.94 103 GLY A C 1
ATOM 823 O O . GLY A 1 103 ? -8.797 -29.312 -27.109 1 46.94 103 GLY A O 1
ATOM 824 N N . ARG A 1 104 ? -6.68 -29.469 -26.359 1 54.66 104 ARG A N 1
ATOM 825 C CA . ARG A 1 104 ? -6.762 -28.062 -25.953 1 54.66 104 ARG A CA 1
ATOM 826 C C . ARG A 1 104 ? -5.625 -27.25 -26.562 1 54.66 104 ARG A C 1
ATOM 828 O O . ARG A 1 104 ? -4.5 -27.75 -26.688 1 54.66 104 ARG A O 1
ATOM 835 N N . ASN A 1 105 ? -5.926 -26.172 -27.203 1 56.91 105 ASN A N 1
ATOM 836 C CA . ASN A 1 105 ? -4.945 -25.266 -27.797 1 56.91 105 ASN A CA 1
ATOM 837 C C . ASN A 1 105 ? -4.145 -24.531 -26.719 1 56.91 105 ASN A C 1
ATOM 839 O O . ASN A 1 105 ? -4.688 -23.703 -25.984 1 56.91 105 ASN A O 1
ATOM 843 N N . GLY A 1 106 ? -2.908 -24.906 -26.516 1 66.75 106 GLY A N 1
ATOM 844 C CA . GLY A 1 106 ? -2.006 -24.359 -25.531 1 66.75 106 GLY A CA 1
ATOM 845 C C . GLY A 1 106 ? -1.896 -22.844 -25.594 1 66.75 106 GLY A C 1
ATOM 846 O O . GLY A 1 106 ? -1.888 -22.172 -24.562 1 66.75 106 GLY A O 1
ATOM 847 N N . THR A 1 107 ? -2.041 -22.328 -26.797 1 75.06 107 THR A N 1
ATOM 848 C CA . THR A 1 107 ? -1.876 -20.891 -26.969 1 75.06 107 THR A CA 1
ATOM 849 C C . THR A 1 107 ? -3.057 -20.125 -26.375 1 75.06 107 THR A C 1
ATOM 851 O O . THR A 1 107 ? -2.871 -19.141 -25.672 1 75.06 107 THR A O 1
ATOM 854 N N . THR A 1 108 ? -4.219 -20.625 -26.594 1 83.56 108 THR A N 1
ATOM 855 C CA . THR A 1 108 ? -5.414 -19.969 -26.078 1 83.56 108 THR A CA 1
ATOM 856 C C . THR A 1 108 ? -5.441 -20.031 -24.547 1 83.56 108 THR A C 1
ATOM 858 O O . THR A 1 108 ? -5.852 -19.078 -23.891 1 83.56 108 THR A O 1
ATOM 861 N N . LEU A 1 109 ? -5.023 -21.125 -24.062 1 86.94 109 LEU A N 1
ATOM 862 C CA . LEU A 1 109 ? -5.012 -21.297 -22.609 1 86.94 109 LEU A CA 1
ATOM 863 C C . LEU A 1 109 ? -4.008 -20.344 -21.953 1 86.94 109 LEU A C 1
ATOM 865 O O . LEU A 1 109 ? -4.289 -19.766 -20.906 1 86.94 109 LEU A O 1
ATOM 869 N N . ILE A 1 110 ? -2.908 -20.219 -22.562 1 87.44 110 ILE A N 1
ATOM 870 C CA . ILE A 1 110 ? -1.882 -19.328 -22.031 1 87.44 110 ILE A CA 1
ATOM 871 C C . ILE A 1 110 ? -2.369 -17.891 -22.125 1 87.44 110 ILE A C 1
ATOM 873 O O . ILE A 1 110 ? -2.148 -17.094 -21.203 1 87.44 110 ILE A O 1
ATOM 877 N N . ASP A 1 111 ? -3.027 -17.578 -23.219 1 90.06 111 ASP A N 1
ATOM 878 C CA . ASP A 1 111 ? -3.623 -16.25 -23.344 1 90.06 111 ASP A CA 1
ATOM 879 C C . ASP A 1 111 ? -4.629 -15.992 -22.219 1 90.06 111 ASP A C 1
ATOM 881 O O . ASP A 1 111 ? -4.652 -14.906 -21.625 1 90.06 111 ASP A O 1
ATOM 885 N N . THR A 1 112 ? -5.461 -16.969 -22.016 1 94.25 112 THR A N 1
ATOM 886 C CA . THR A 1 112 ? -6.441 -16.859 -20.938 1 94.25 112 THR A CA 1
ATOM 887 C C . THR A 1 112 ? -5.754 -16.703 -19.578 1 94.25 112 THR A C 1
ATOM 889 O O . THR A 1 112 ? -6.203 -15.945 -18.734 1 94.25 112 THR A O 1
ATOM 892 N N . TYR A 1 113 ? -4.742 -17.438 -19.422 1 94.56 113 TYR A N 1
ATOM 893 C CA . TYR A 1 113 ? -3.945 -17.359 -18.188 1 94.56 113 TYR A CA 1
ATOM 894 C C . TYR A 1 113 ? -3.492 -15.93 -17.938 1 94.56 113 TYR A C 1
ATOM 896 O O . TYR A 1 113 ? -3.715 -15.391 -16.844 1 94.56 113 TYR A O 1
ATOM 904 N N . PHE A 1 114 ? -2.906 -15.305 -18.875 1 93.19 114 PHE A N 1
ATOM 905 C CA . PHE A 1 114 ? -2.395 -13.945 -18.703 1 93.19 114 PHE A CA 1
ATOM 906 C C . PHE A 1 114 ? -3.539 -12.945 -18.609 1 93.19 114 PHE A C 1
ATOM 908 O O . PHE A 1 114 ? -3.434 -11.945 -17.906 1 93.19 114 PHE A O 1
ATOM 915 N N . ALA A 1 115 ? -4.594 -13.195 -19.312 1 94.81 115 ALA A N 1
ATOM 916 C CA . ALA A 1 115 ? -5.777 -12.359 -19.156 1 94.81 115 ALA A CA 1
ATOM 917 C C . ALA A 1 115 ? -6.277 -12.367 -17.719 1 94.81 115 ALA A C 1
ATOM 919 O O . ALA A 1 115 ? -6.711 -11.336 -17.203 1 94.81 115 ALA A O 1
ATOM 920 N N . ASN A 1 116 ? -6.258 -13.547 -17.109 1 96.94 116 ASN A N 1
ATOM 921 C CA . ASN A 1 116 ? -6.664 -13.656 -15.711 1 96.94 116 ASN A CA 1
ATOM 922 C C . ASN A 1 116 ? -5.824 -12.75 -14.812 1 96.94 116 ASN A C 1
ATOM 924 O O . ASN A 1 116 ? -6.363 -12.078 -13.922 1 96.94 116 ASN A O 1
ATOM 928 N N . LEU A 1 117 ? -4.527 -12.703 -15.023 1 96.31 117 LEU A N 1
ATOM 929 C CA . LEU A 1 117 ? -3.639 -11.859 -14.234 1 96.31 117 LEU A CA 1
ATOM 930 C C . LEU A 1 117 ? -3.992 -10.383 -14.422 1 96.31 117 LEU A C 1
ATOM 932 O O . LEU A 1 117 ? -3.986 -9.617 -13.453 1 96.31 117 LEU A O 1
ATOM 936 N N . ASP A 1 118 ? -4.336 -10.016 -15.602 1 94.25 118 ASP A N 1
ATOM 937 C CA . ASP A 1 118 ? -4.734 -8.641 -15.891 1 94.25 118 ASP A CA 1
ATOM 938 C C . ASP A 1 118 ? -6.062 -8.305 -15.211 1 94.25 118 ASP A C 1
ATOM 940 O O . ASP A 1 118 ? -6.242 -7.191 -14.711 1 94.25 118 ASP A O 1
ATOM 944 N N . LEU A 1 119 ? -6.922 -9.234 -15.281 1 95.56 119 LEU A N 1
ATOM 945 C CA . LEU A 1 119 ? -8.234 -9.023 -14.68 1 95.56 119 LEU A CA 1
ATOM 946 C C . LEU A 1 119 ? -8.117 -8.805 -13.18 1 95.56 119 LEU A C 1
ATOM 948 O O . LEU A 1 119 ? -8.898 -8.055 -12.594 1 95.56 119 LEU A O 1
ATOM 952 N N . LEU A 1 120 ? -7.199 -9.438 -12.5 1 96.38 120 LEU A N 1
ATOM 953 C CA . LEU A 1 120 ? -7.004 -9.242 -11.062 1 96.38 120 LEU A CA 1
ATOM 954 C C . LEU A 1 120 ? -6.672 -7.789 -10.75 1 96.38 120 LEU A C 1
ATOM 956 O O . LEU A 1 120 ? -7.051 -7.273 -9.695 1 96.38 120 LEU A O 1
ATOM 960 N N . LEU A 1 121 ? -6.031 -7.094 -11.625 1 91.62 121 LEU A N 1
ATOM 961 C CA . LEU A 1 121 ? -5.625 -5.703 -11.43 1 91.62 121 LEU A CA 1
ATOM 962 C C . LEU A 1 121 ? -6.762 -4.754 -11.797 1 91.62 121 LEU A C 1
ATOM 964 O O . LEU A 1 121 ? -6.965 -3.738 -11.125 1 91.62 121 LEU A O 1
ATOM 968 N N . SER A 1 122 ? -7.562 -5.129 -12.781 1 91.06 122 SER A N 1
ATOM 969 C CA . SER A 1 122 ? -8.461 -4.145 -13.375 1 91.06 122 SER A CA 1
ATOM 970 C C . SER A 1 122 ? -9.891 -4.332 -12.891 1 91.06 122 SER A C 1
ATOM 972 O O . SER A 1 122 ? -10.719 -3.43 -13.023 1 91.06 122 SER A O 1
ATOM 974 N N . THR A 1 123 ? -10.18 -5.551 -12.469 1 94.31 123 THR A N 1
ATOM 975 C CA . THR A 1 123 ? -11.531 -5.805 -11.984 1 94.31 123 THR A CA 1
ATOM 976 C C . THR A 1 123 ? -11.836 -4.945 -10.758 1 94.31 123 THR A C 1
ATOM 978 O O . THR A 1 123 ? -11 -4.816 -9.859 1 94.31 123 THR A O 1
ATOM 981 N N . PRO A 1 124 ? -13.023 -4.289 -10.758 1 92.88 124 PRO A N 1
ATOM 982 C CA . PRO A 1 124 ? -13.328 -3.348 -9.68 1 92.88 124 PRO A CA 1
ATOM 983 C C . PRO A 1 124 ? -13.789 -4.047 -8.398 1 92.88 124 PRO A C 1
ATOM 985 O O . PRO A 1 124 ? -14.844 -3.707 -7.855 1 92.88 124 PRO A O 1
ATOM 988 N N . VAL A 1 125 ? -13.133 -5.039 -7.992 1 98.06 125 VAL A N 1
ATOM 989 C CA . VAL A 1 125 ? -13.281 -5.812 -6.762 1 98.06 125 VAL A CA 1
ATOM 990 C C . VAL A 1 125 ? -11.938 -5.898 -6.047 1 98.06 125 VAL A C 1
ATOM 992 O O . VAL A 1 125 ? -10.891 -6.008 -6.688 1 98.06 125 VAL A O 1
ATOM 995 N N . ILE A 1 126 ? -11.984 -5.777 -4.684 1 98.75 126 ILE A N 1
ATOM 996 C CA . ILE A 1 126 ? -10.758 -5.891 -3.908 1 98.75 126 ILE A CA 1
ATOM 997 C C . ILE A 1 126 ? -10.398 -7.363 -3.719 1 98.75 126 ILE A C 1
ATOM 999 O O . ILE A 1 126 ? -11.188 -8.133 -3.164 1 98.75 126 ILE A O 1
ATOM 1003 N N . PHE A 1 127 ? -9.195 -7.773 -4.184 1 98.88 127 PHE A N 1
ATOM 1004 C CA . PHE A 1 127 ? -8.773 -9.164 -4.086 1 98.88 127 PHE A CA 1
ATOM 1005 C C . PHE A 1 127 ? -7.738 -9.336 -2.977 1 98.88 127 PHE A C 1
ATOM 1007 O O . PHE A 1 127 ? -6.738 -8.617 -2.936 1 98.88 127 PHE A O 1
ATOM 1014 N N . ILE A 1 128 ? -7.996 -10.344 -2.102 1 98.94 128 ILE A N 1
ATOM 1015 C CA . ILE A 1 128 ? -7.113 -10.656 -0.982 1 98.94 128 ILE A CA 1
ATOM 1016 C C . ILE A 1 128 ? -6.656 -12.109 -1.073 1 98.94 128 ILE A C 1
ATOM 1018 O O . ILE A 1 128 ? -7.477 -13.008 -1.262 1 98.94 128 ILE A O 1
ATOM 1022 N N . GLY A 1 129 ? -5.34 -12.328 -1.001 1 98.88 129 GLY A N 1
ATOM 1023 C CA . GLY A 1 129 ? -4.809 -13.672 -0.884 1 98.88 129 GLY A CA 1
ATOM 1024 C C . GLY A 1 129 ? -4.59 -14.109 0.553 1 98.88 129 GLY A C 1
ATOM 1025 O O . GLY A 1 129 ? -3.924 -13.414 1.322 1 98.88 129 GLY A O 1
ATOM 1026 N N . GLU A 1 130 ? -5.16 -15.227 0.925 1 98.88 130 GLU A N 1
ATOM 1027 C CA . GLU A 1 130 ? -4.918 -15.898 2.199 1 98.88 130 GLU A CA 1
ATOM 1028 C C . GLU A 1 130 ? -4.082 -17.156 2.01 1 98.88 130 GLU A C 1
ATOM 1030 O O . GLU A 1 130 ? -4.574 -18.156 1.486 1 98.88 130 GLU A O 1
ATOM 1035 N N . ILE A 1 131 ? -2.811 -17.125 2.543 1 98.81 131 ILE A N 1
ATOM 1036 C CA . ILE A 1 131 ? -1.868 -18.156 2.113 1 98.81 131 ILE A CA 1
ATOM 1037 C C . ILE A 1 131 ? -1.385 -18.953 3.322 1 98.81 131 ILE A C 1
ATOM 1039 O O . ILE A 1 131 ? -0.617 -18.453 4.141 1 98.81 131 ILE A O 1
ATOM 1043 N N . ASN A 1 132 ? -1.726 -20.203 3.326 1 97.12 132 ASN A N 1
ATOM 1044 C CA . ASN A 1 132 ? -1.277 -21.078 4.406 1 97.12 132 ASN A CA 1
ATOM 1045 C C . ASN A 1 132 ? -0.184 -22.031 3.939 1 97.12 132 ASN A C 1
ATOM 1047 O O . ASN A 1 132 ? 0.526 -22.625 4.758 1 97.12 132 ASN A O 1
ATOM 1051 N N . GLY A 1 133 ? -0.094 -22.25 2.688 1 98 133 GLY A N 1
ATOM 1052 C CA . GLY A 1 133 ? 0.854 -23.219 2.141 1 98 133 GLY A CA 1
ATOM 1053 C C . GLY A 1 133 ? 1.708 -22.641 1.027 1 98 133 GLY A C 1
ATOM 1054 O O . GLY A 1 133 ? 1.817 -21.422 0.888 1 98 133 GLY A O 1
ATOM 1055 N N . ARG A 1 134 ? 2.291 -23.5 0.291 1 98.62 134 ARG A N 1
ATOM 1056 C CA . ARG A 1 134 ? 3.252 -23.141 -0.746 1 98.62 134 ARG A CA 1
ATOM 1057 C C . ARG A 1 134 ? 2.553 -22.5 -1.94 1 98.62 134 ARG A C 1
ATOM 1059 O O . ARG A 1 134 ? 1.506 -22.969 -2.381 1 98.62 134 ARG A O 1
ATOM 1066 N N . ALA A 1 135 ? 3.086 -21.422 -2.391 1 98.62 135 ALA A N 1
ATOM 1067 C CA . ALA A 1 135 ? 2.705 -20.766 -3.645 1 98.62 135 ALA A CA 1
ATOM 1068 C C . ALA A 1 135 ? 3.889 -20.688 -4.602 1 98.62 135 ALA A C 1
ATOM 1070 O O . ALA A 1 135 ? 4.777 -19.844 -4.434 1 98.62 135 ALA A O 1
ATOM 1071 N N . TRP A 1 136 ? 3.875 -21.531 -5.648 1 97.94 136 TRP A N 1
ATOM 1072 C CA . TRP A 1 136 ? 4.977 -21.641 -6.602 1 97.94 136 TRP A CA 1
ATOM 1073 C C . TRP A 1 136 ? 4.578 -21.062 -7.957 1 97.94 136 TRP A C 1
ATOM 1075 O O . TRP A 1 136 ? 3.484 -21.344 -8.453 1 97.94 136 TRP A O 1
ATOM 1085 N N . GLY A 1 137 ? 5.48 -20.375 -8.609 1 97.25 137 GLY A N 1
ATOM 1086 C CA . GLY A 1 137 ? 5.277 -19.953 -9.992 1 97.25 137 GLY A CA 1
ATOM 1087 C C . GLY A 1 137 ? 3.943 -19.266 -10.219 1 97.25 137 GLY A C 1
ATOM 1088 O O . GLY A 1 137 ? 3.697 -18.188 -9.688 1 97.25 137 GLY A O 1
ATOM 1089 N N . ALA A 1 138 ? 3.07 -19.969 -10.844 1 96.94 138 ALA A N 1
ATOM 1090 C CA . ALA A 1 138 ? 1.746 -19.438 -11.164 1 96.94 138 ALA A CA 1
ATOM 1091 C C . ALA A 1 138 ? 0.993 -19.047 -9.898 1 96.94 138 ALA A C 1
ATOM 1093 O O . ALA A 1 138 ? 0.269 -18.047 -9.883 1 96.94 138 ALA A O 1
ATOM 1094 N N . GLY A 1 139 ? 1.072 -19.844 -8.883 1 97.88 139 GLY A N 1
ATOM 1095 C CA . GLY A 1 139 ? 0.476 -19.469 -7.609 1 97.88 139 GLY A CA 1
ATOM 1096 C C . GLY A 1 139 ? 0.961 -18.125 -7.098 1 97.88 139 GLY A C 1
ATOM 1097 O O . GLY A 1 139 ? 0.155 -17.266 -6.73 1 97.88 139 GLY A O 1
ATOM 1098 N N . ASP A 1 140 ? 2.268 -17.969 -7.074 1 98.12 140 ASP A N 1
ATOM 1099 C CA . ASP A 1 140 ? 2.857 -16.703 -6.625 1 98.12 140 ASP A CA 1
ATOM 1100 C C . ASP A 1 140 ? 2.482 -15.555 -7.555 1 98.12 140 ASP A C 1
ATOM 1102 O O . ASP A 1 140 ? 2.238 -14.438 -7.102 1 98.12 140 ASP A O 1
ATOM 1106 N N . GLU A 1 141 ? 2.447 -15.812 -8.875 1 98.12 141 GLU A N 1
ATOM 1107 C CA . GLU A 1 141 ? 2.084 -14.789 -9.852 1 98.12 141 GLU A CA 1
ATOM 1108 C C . GLU A 1 141 ? 0.696 -14.219 -9.562 1 98.12 141 GLU A C 1
ATOM 1110 O O . GLU A 1 141 ? 0.493 -13.008 -9.609 1 98.12 141 GLU A O 1
ATOM 1115 N N . HIS A 1 142 ? -0.23 -15.062 -9.297 1 98.19 142 HIS A N 1
ATOM 1116 C CA . HIS A 1 142 ? -1.585 -14.602 -9.008 1 98.19 142 HIS A CA 1
ATOM 1117 C C . HIS A 1 142 ? -1.622 -13.766 -7.73 1 98.19 142 HIS A C 1
ATOM 1119 O O . HIS A 1 142 ? -2.271 -12.719 -7.691 1 98.19 142 HIS A O 1
ATOM 1125 N N . LEU A 1 143 ? -0.924 -14.227 -6.719 1 98.5 143 LEU A N 1
ATOM 1126 C CA . LEU A 1 143 ? -0.884 -13.5 -5.453 1 98.5 143 LEU A CA 1
ATOM 1127 C C . LEU A 1 143 ? -0.302 -12.102 -5.652 1 98.5 143 LEU A C 1
ATOM 1129 O O . LEU A 1 143 ? -0.827 -11.125 -5.113 1 98.5 143 LEU A O 1
ATOM 1133 N N . LEU A 1 144 ? 0.733 -12.008 -6.445 1 97.94 144 LEU A N 1
ATOM 1134 C CA . LEU A 1 144 ? 1.425 -10.742 -6.672 1 97.94 144 LEU A CA 1
ATOM 1135 C C . LEU A 1 144 ? 0.546 -9.781 -7.461 1 97.94 144 LEU A C 1
ATOM 1137 O O . LEU A 1 144 ? 0.821 -8.578 -7.5 1 97.94 144 LEU A O 1
ATOM 1141 N N . ARG A 1 145 ? -0.5 -10.328 -8.094 1 96.88 145 ARG A N 1
ATOM 1142 C CA . ARG A 1 145 ? -1.411 -9.5 -8.875 1 96.88 145 ARG A CA 1
ATOM 1143 C C . ARG A 1 145 ? -2.625 -9.086 -8.047 1 96.88 145 ARG A C 1
ATOM 1145 O O . ARG A 1 145 ? -3.43 -8.258 -8.477 1 96.88 145 ARG A O 1
ATOM 1152 N N . MET A 1 146 ? -2.773 -9.562 -6.867 1 98.06 146 MET A N 1
ATOM 1153 C CA . MET A 1 146 ? -3.885 -9.227 -5.984 1 98.06 146 MET A CA 1
ATOM 1154 C C . MET A 1 146 ? -3.588 -7.949 -5.203 1 98.06 146 MET A C 1
ATOM 1156 O O . MET A 1 146 ? -2.449 -7.477 -5.188 1 98.06 146 MET A O 1
ATOM 1160 N N . ASP A 1 147 ? -4.609 -7.422 -4.555 1 98.38 147 ASP A N 1
ATOM 1161 C CA . ASP A 1 147 ? -4.477 -6.148 -3.855 1 98.38 147 ASP A CA 1
ATOM 1162 C C . ASP A 1 147 ? -3.723 -6.32 -2.539 1 98.38 147 ASP A C 1
ATOM 1164 O O . ASP A 1 147 ? -2.973 -5.43 -2.127 1 98.38 147 ASP A O 1
ATOM 1168 N N . MET A 1 148 ? -4 -7.473 -1.868 1 98.19 148 MET A N 1
ATOM 1169 C CA . MET A 1 148 ? -3.395 -7.805 -0.582 1 98.19 148 MET A CA 1
ATOM 1170 C C . MET A 1 148 ? -3.08 -9.297 -0.497 1 98.19 148 MET A C 1
ATOM 1172 O O . MET A 1 148 ? -3.73 -10.109 -1.154 1 98.19 148 MET A O 1
ATOM 1176 N N . ARG A 1 149 ? -2.102 -9.539 0.361 1 98.69 149 ARG A N 1
ATOM 1177 C CA . ARG A 1 149 ? -1.725 -10.922 0.618 1 98.69 149 ARG A CA 1
ATOM 1178 C C . ARG A 1 149 ? -1.279 -11.109 2.064 1 98.69 149 ARG A C 1
ATOM 1180 O O . ARG A 1 149 ? -0.397 -10.398 2.545 1 98.69 149 ARG A O 1
ATOM 1187 N N . PHE A 1 150 ? -1.835 -12.078 2.717 1 98.88 150 PHE A N 1
ATOM 1188 C CA . PHE A 1 150 ? -1.505 -12.398 4.102 1 98.88 150 PHE A CA 1
ATOM 1189 C C . PHE A 1 150 ? -1.109 -13.867 4.238 1 98.88 150 PHE A C 1
ATOM 1191 O O . PHE A 1 150 ? -1.731 -14.742 3.637 1 98.88 150 PHE A O 1
ATOM 1198 N N . ALA A 1 151 ? -0.074 -14.156 5.078 1 98.88 151 ALA A N 1
ATOM 1199 C CA . ALA A 1 151 ? 0.49 -15.5 5.113 1 98.88 151 ALA A CA 1
ATOM 1200 C C . ALA A 1 151 ? 0.377 -16.109 6.512 1 98.88 151 ALA A C 1
ATOM 1202 O O . ALA A 1 151 ? 0.482 -15.391 7.512 1 98.88 151 ALA A O 1
ATOM 1203 N N . GLY A 1 152 ? 0.096 -17.391 6.543 1 98.56 152 GLY A N 1
ATOM 1204 C CA . GLY A 1 152 ? 0.333 -18.172 7.75 1 98.56 152 GLY A CA 1
ATOM 1205 C C . GLY A 1 152 ? 1.791 -18.547 7.945 1 98.56 152 GLY A C 1
ATOM 1206 O O . GLY A 1 152 ? 2.627 -18.266 7.082 1 98.56 152 GLY A O 1
ATOM 1207 N N . PRO A 1 153 ? 2.023 -19.219 9.023 1 97.94 153 PRO A N 1
ATOM 1208 C CA . PRO A 1 153 ? 3.428 -19.422 9.383 1 97.94 153 PRO A CA 1
ATOM 1209 C C . PRO A 1 153 ? 4.125 -20.422 8.461 1 97.94 153 PRO A C 1
ATOM 1211 O O . PRO A 1 153 ? 5.352 -20.391 8.328 1 97.94 153 PRO A O 1
ATOM 1214 N N . GLU A 1 154 ? 3.395 -21.281 7.73 1 97.5 154 GLU A N 1
ATOM 1215 C CA . GLU A 1 154 ? 4.008 -22.344 6.934 1 97.5 154 GLU A CA 1
ATOM 1216 C C . GLU A 1 154 ? 4.047 -21.969 5.453 1 97.5 154 GLU A C 1
ATOM 1218 O O . GLU A 1 154 ? 4.5 -22.766 4.621 1 97.5 154 GLU A O 1
ATOM 1223 N N . ALA A 1 155 ? 3.541 -20.812 5.16 1 98.56 155 ALA A N 1
ATOM 1224 C CA . ALA A 1 155 ? 3.531 -20.375 3.764 1 98.56 155 ALA A CA 1
ATOM 1225 C C . ALA A 1 155 ? 4.949 -20.234 3.223 1 98.56 155 ALA A C 1
ATOM 1227 O O . ALA A 1 155 ? 5.875 -19.906 3.965 1 98.56 155 ALA A O 1
ATOM 1228 N N . GLN A 1 156 ? 5.086 -20.547 1.924 1 98.56 156 GLN A N 1
ATOM 1229 C CA . GLN A 1 156 ? 6.32 -20.344 1.175 1 98.56 156 GLN A CA 1
ATOM 1230 C C . GLN A 1 156 ? 6.039 -19.766 -0.213 1 98.56 156 GLN A C 1
ATOM 1232 O O . GLN A 1 156 ? 5.008 -20.078 -0.815 1 98.56 156 GLN A O 1
ATOM 1237 N N . PHE A 1 157 ? 7.031 -19.047 -0.643 1 98.69 157 PHE A N 1
ATOM 1238 C CA . PHE A 1 157 ? 6.875 -18.359 -1.925 1 98.69 157 PHE A CA 1
ATOM 1239 C C . PHE A 1 157 ? 8.109 -18.562 -2.797 1 98.69 157 PHE A C 1
ATOM 1241 O O . PHE A 1 157 ? 9.234 -18.641 -2.289 1 98.69 157 PHE A O 1
ATOM 1248 N N . GLY A 1 158 ? 7.832 -18.641 -4.152 1 97.25 158 GLY A N 1
ATOM 1249 C CA . GLY A 1 158 ? 8.969 -18.719 -5.055 1 97.25 158 GLY A CA 1
ATOM 1250 C C . GLY A 1 158 ? 8.586 -19.109 -6.469 1 97.25 158 GLY A C 1
ATOM 1251 O O . GLY A 1 158 ? 7.422 -19.391 -6.746 1 97.25 158 GLY A O 1
ATOM 1252 N N . ALA A 1 159 ? 9.617 -19.031 -7.336 1 96.62 159 ALA A N 1
ATOM 1253 C CA . ALA A 1 159 ? 9.461 -19.391 -8.742 1 96.62 159 ALA A CA 1
ATOM 1254 C C . ALA A 1 159 ? 10.672 -20.172 -9.25 1 96.62 159 ALA A C 1
ATOM 1256 O O . ALA A 1 159 ? 11.812 -19.719 -9.094 1 96.62 159 ALA A O 1
ATOM 1257 N N . PRO A 1 160 ? 10.375 -21.297 -9.844 1 97.06 160 PRO A N 1
ATOM 1258 C CA . PRO A 1 160 ? 11.484 -22.141 -10.305 1 97.06 160 PRO A CA 1
ATOM 1259 C C . PRO A 1 160 ? 12.016 -21.719 -11.672 1 97.06 160 PRO A C 1
ATOM 1261 O O . PRO A 1 160 ? 12.945 -22.344 -12.195 1 97.06 160 PRO A O 1
ATOM 1264 N N . GLU A 1 161 ? 11.531 -20.766 -12.258 1 96.56 161 GLU A N 1
ATOM 1265 C CA . GLU A 1 161 ? 11.672 -20.453 -13.68 1 96.56 161 GLU A CA 1
ATOM 1266 C C . GLU A 1 161 ? 13.141 -20.312 -14.07 1 96.56 161 GLU A C 1
ATOM 1268 O O . GLU A 1 161 ? 13.562 -20.844 -15.102 1 96.56 161 GLU A O 1
ATOM 1273 N N . ALA A 1 162 ? 13.922 -19.641 -13.266 1 97.31 162 ALA A N 1
ATOM 1274 C CA . ALA A 1 162 ? 15.328 -19.5 -13.609 1 97.31 162 ALA A CA 1
ATOM 1275 C C . ALA A 1 162 ? 16.016 -20.844 -13.695 1 97.31 162 ALA A C 1
ATOM 1277 O O . ALA A 1 162 ? 16.812 -21.078 -14.609 1 97.31 162 ALA A O 1
ATOM 1278 N N . ALA A 1 163 ? 15.719 -21.719 -12.781 1 96.88 163 ALA A N 1
ATOM 1279 C CA . ALA A 1 163 ? 16.312 -23.047 -12.789 1 96.88 163 ALA A CA 1
ATOM 1280 C C . ALA A 1 163 ? 15.852 -23.844 -14.008 1 96.88 163 ALA A C 1
ATOM 1282 O O . ALA A 1 163 ? 16.609 -24.656 -14.547 1 96.88 163 ALA A O 1
ATOM 1283 N N . VAL A 1 164 ? 14.633 -23.656 -14.406 1 95.5 164 VAL A N 1
ATOM 1284 C CA . VAL A 1 164 ? 14.094 -24.344 -15.578 1 95.5 164 VAL A CA 1
ATOM 1285 C C . VAL A 1 164 ? 14.719 -23.766 -16.844 1 95.5 164 VAL A C 1
ATOM 1287 O O . VAL A 1 164 ? 14.836 -24.469 -17.859 1 95.5 164 VAL A O 1
ATOM 1290 N N . GLY A 1 165 ? 15.117 -22.5 -16.797 1 96.5 165 GLY A N 1
ATOM 1291 C CA . GLY A 1 165 ? 15.719 -21.828 -17.953 1 96.5 165 GLY A CA 1
ATOM 1292 C C . GLY A 1 165 ? 14.805 -20.797 -18.578 1 96.5 165 GLY A C 1
ATOM 1293 O O . GLY A 1 165 ? 14.992 -20.406 -19.734 1 96.5 165 GLY A O 1
ATOM 1294 N N . VAL A 1 166 ? 13.758 -20.375 -17.891 1 95.81 166 VAL A N 1
ATOM 1295 C CA . VAL A 1 166 ? 12.836 -19.344 -18.375 1 95.81 166 VAL A CA 1
ATOM 1296 C C . VAL A 1 166 ? 12.695 -18.234 -17.344 1 95.81 166 VAL A C 1
ATOM 1298 O O . VAL A 1 166 ? 13.508 -18.141 -16.406 1 95.81 166 VAL A O 1
ATOM 1301 N N . ILE A 1 167 ? 11.727 -17.312 -17.562 1 96.38 167 ILE A N 1
ATOM 1302 C CA . ILE A 1 167 ? 11.602 -16.188 -16.641 1 96.38 167 ILE A CA 1
ATOM 1303 C C . ILE A 1 167 ? 10.203 -16.172 -16.031 1 96.38 167 ILE A C 1
ATOM 1305 O O . ILE A 1 167 ? 9.266 -16.734 -16.609 1 96.38 167 ILE A O 1
ATOM 1309 N N . HIS A 1 168 ? 10.039 -15.57 -14.852 1 95.75 168 HIS A N 1
ATOM 1310 C CA . HIS A 1 168 ? 8.82 -15.438 -14.055 1 95.75 168 HIS A CA 1
ATOM 1311 C C . HIS A 1 168 ? 7.926 -14.328 -14.594 1 95.75 168 HIS A C 1
ATOM 1313 O O . HIS A 1 168 ? 7.715 -13.312 -13.914 1 95.75 168 HIS A O 1
ATOM 1319 N N . VAL A 1 169 ? 7.254 -14.453 -15.602 1 93.44 169 VAL A N 1
ATOM 1320 C CA . VAL A 1 169 ? 6.648 -13.422 -16.438 1 93.44 169 VAL A CA 1
ATOM 1321 C C . VAL A 1 169 ? 5.52 -12.734 -15.68 1 93.44 169 VAL A C 1
ATOM 1323 O O . VAL A 1 169 ? 5.484 -11.508 -15.578 1 93.44 169 VAL A O 1
ATOM 1326 N N . GLY A 1 170 ? 4.668 -13.422 -15.07 1 94.31 170 GLY A N 1
ATOM 1327 C CA . GLY A 1 170 ? 3.408 -12.898 -14.562 1 94.31 170 GLY A CA 1
ATOM 1328 C C . GLY A 1 170 ? 3.568 -12.117 -13.273 1 94.31 170 GLY A C 1
ATOM 1329 O O . GLY A 1 170 ? 2.678 -11.352 -12.891 1 94.31 170 GLY A O 1
ATOM 1330 N N . GLY A 1 171 ? 4.758 -12.211 -12.586 1 96 171 GLY A N 1
ATOM 1331 C CA . GLY A 1 171 ? 4.848 -11.617 -11.258 1 96 171 GLY A CA 1
ATOM 1332 C C . GLY A 1 171 ? 6.133 -10.844 -11.031 1 96 171 GLY A C 1
ATOM 1333 O O . GLY A 1 171 ? 6.262 -10.125 -10.039 1 96 171 GLY A O 1
ATOM 1334 N N . LEU A 1 172 ? 7.086 -10.969 -11.977 1 97.19 172 LEU A N 1
ATOM 1335 C CA . LEU A 1 172 ? 8.414 -10.438 -11.719 1 97.19 172 LEU A CA 1
ATOM 1336 C C . LEU A 1 172 ? 8.367 -8.914 -11.57 1 97.19 172 LEU A C 1
ATOM 1338 O O . LEU A 1 172 ? 8.953 -8.367 -10.633 1 97.19 172 LEU A O 1
ATOM 1342 N N . GLN A 1 173 ? 7.684 -8.25 -12.438 1 97.75 173 GLN A N 1
ATOM 1343 C CA . GLN A 1 173 ? 7.629 -6.793 -12.391 1 97.75 173 GLN A CA 1
ATOM 1344 C C . GLN A 1 173 ? 6.938 -6.309 -11.125 1 97.75 173 GLN A C 1
ATOM 1346 O O . GLN A 1 173 ? 7.359 -5.32 -10.516 1 97.75 173 GLN A O 1
ATOM 1351 N N . GLN A 1 174 ? 5.879 -6.977 -10.711 1 97.44 174 GLN A N 1
ATOM 1352 C CA . GLN A 1 174 ? 5.215 -6.645 -9.461 1 97.44 174 GLN A CA 1
ATOM 1353 C C . GLN A 1 174 ? 6.16 -6.82 -8.273 1 97.44 174 GLN A C 1
ATOM 1355 O O . GLN A 1 174 ? 6.191 -5.984 -7.367 1 97.44 174 GLN A O 1
ATOM 1360 N N . LEU A 1 175 ? 6.871 -7.926 -8.328 1 98.25 175 LEU A N 1
ATOM 1361 C CA . LEU A 1 175 ? 7.77 -8.234 -7.223 1 98.25 175 LEU A CA 1
ATOM 1362 C C . LEU A 1 175 ? 8.859 -7.172 -7.098 1 98.25 175 LEU A C 1
ATOM 1364 O O . LEU A 1 175 ? 9.18 -6.734 -5.988 1 98.25 175 LEU A O 1
ATOM 1368 N N . VAL A 1 176 ? 9.484 -6.773 -8.188 1 97.94 176 VAL A N 1
ATOM 1369 C CA . VAL A 1 176 ? 10.516 -5.742 -8.188 1 97.94 176 VAL A CA 1
ATOM 1370 C C . VAL A 1 176 ? 9.969 -4.465 -7.551 1 97.94 176 VAL A C 1
ATOM 1372 O O . VAL A 1 176 ? 10.656 -3.818 -6.754 1 97.94 176 VAL A O 1
ATOM 1375 N N . LYS A 1 177 ? 8.766 -4.129 -7.898 1 96.75 177 LYS A N 1
ATOM 1376 C CA . LYS A 1 177 ? 8.156 -2.922 -7.355 1 96.75 177 LYS A CA 1
ATOM 1377 C C . LYS A 1 177 ? 7.934 -3.047 -5.848 1 96.75 177 LYS A C 1
ATOM 1379 O O . LYS A 1 177 ? 8.102 -2.076 -5.109 1 96.75 177 LYS A O 1
ATOM 1384 N N . LEU A 1 178 ? 7.629 -4.203 -5.395 1 97.06 178 LEU A N 1
ATOM 1385 C CA . LEU A 1 178 ? 7.25 -4.41 -4 1 97.06 178 LEU A CA 1
ATOM 1386 C C . LEU A 1 178 ? 8.484 -4.457 -3.107 1 97.06 178 LEU A C 1
ATOM 1388 O O . LEU A 1 178 ? 8.477 -3.908 -2.002 1 97.06 178 LEU A O 1
ATOM 1392 N N . ILE A 1 179 ? 9.547 -5.137 -3.605 1 97.81 179 ILE A N 1
ATOM 1393 C CA . ILE A 1 179 ? 10.594 -5.438 -2.631 1 97.81 179 ILE A CA 1
ATOM 1394 C C . ILE A 1 179 ? 11.922 -4.855 -3.102 1 97.81 179 ILE A C 1
ATOM 1396 O O . ILE A 1 179 ? 12.945 -4.996 -2.424 1 97.81 179 ILE A O 1
ATOM 1400 N N . GLY A 1 180 ? 11.953 -4.227 -4.266 1 97.25 180 GLY A N 1
ATOM 1401 C CA . GLY A 1 180 ? 13.164 -3.629 -4.809 1 97.25 180 GLY A CA 1
ATOM 1402 C C . GLY A 1 180 ? 13.961 -4.578 -5.684 1 97.25 180 GLY A C 1
ATOM 1403 O O . GLY A 1 180 ? 13.789 -5.797 -5.602 1 97.25 180 GLY A O 1
ATOM 1404 N N . SER A 1 181 ? 14.883 -4.066 -6.457 1 97.12 181 SER A N 1
ATOM 1405 C CA . SER A 1 181 ? 15.594 -4.816 -7.488 1 97.12 181 SER A CA 1
ATOM 1406 C C . SER A 1 181 ? 16.594 -5.789 -6.875 1 97.12 181 SER A C 1
ATOM 1408 O O . SER A 1 181 ? 16.766 -6.906 -7.367 1 97.12 181 SER A O 1
ATOM 1410 N N . GLY A 1 182 ? 17.219 -5.371 -5.793 1 97.19 182 GLY A N 1
ATOM 1411 C CA . GLY A 1 182 ? 18.234 -6.219 -5.176 1 97.19 182 GLY A CA 1
ATOM 1412 C C . GLY A 1 182 ? 17.672 -7.508 -4.613 1 97.19 182 GLY A C 1
ATOM 1413 O O . GLY A 1 182 ? 18.156 -8.594 -4.926 1 97.19 182 GLY A O 1
ATOM 1414 N N . ARG A 1 183 ? 16.578 -7.359 -3.84 1 98.31 183 ARG A N 1
ATOM 1415 C CA . ARG A 1 183 ? 15.945 -8.531 -3.24 1 98.31 183 ARG A CA 1
ATOM 1416 C C . ARG A 1 183 ? 15.281 -9.398 -4.305 1 98.31 183 ARG A C 1
ATOM 1418 O O . ARG A 1 183 ? 15.359 -10.625 -4.25 1 98.31 183 ARG A O 1
ATOM 1425 N N . ALA A 1 184 ? 14.641 -8.789 -5.27 1 98.31 184 ALA A N 1
ATOM 1426 C CA . ALA A 1 184 ? 14.031 -9.539 -6.363 1 98.31 184 ALA A CA 1
ATOM 1427 C C . ALA A 1 184 ? 15.07 -10.375 -7.105 1 98.31 184 ALA A C 1
ATOM 1429 O O . ALA A 1 184 ? 14.828 -11.539 -7.418 1 98.31 184 ALA A O 1
ATOM 1430 N N . ALA A 1 185 ? 16.25 -9.766 -7.359 1 98.31 185 ALA A N 1
ATOM 1431 C CA . ALA A 1 185 ? 17.328 -10.484 -8.047 1 98.31 185 ALA A CA 1
ATOM 1432 C C . ALA A 1 185 ? 17.797 -11.68 -7.223 1 98.31 185 ALA A C 1
ATOM 1434 O O . ALA A 1 185 ? 17.969 -12.773 -7.758 1 98.31 185 ALA A O 1
ATOM 1435 N N . GLU A 1 186 ? 17.922 -11.398 -5.941 1 98.5 186 GLU A N 1
ATOM 1436 C CA . GLU A 1 186 ? 18.359 -12.469 -5.059 1 98.5 186 GLU A CA 1
ATOM 1437 C C . GLU A 1 186 ? 17.438 -13.688 -5.145 1 98.5 186 GLU A C 1
ATOM 1439 O O . GLU A 1 186 ? 17.906 -14.805 -5.363 1 98.5 186 GLU A O 1
ATOM 1444 N N . TYR A 1 187 ? 16.172 -13.477 -5.086 1 98.5 187 TYR A N 1
ATOM 1445 C CA . TYR A 1 187 ? 15.234 -14.586 -4.961 1 98.5 187 TYR A CA 1
ATOM 1446 C C . TYR A 1 187 ? 14.93 -15.203 -6.324 1 98.5 187 TYR A C 1
ATOM 1448 O O . TYR A 1 187 ? 14.875 -16.422 -6.461 1 98.5 187 TYR A O 1
ATOM 1456 N N . MET A 1 188 ? 14.758 -14.359 -7.359 1 98.12 188 MET A N 1
ATOM 1457 C CA . MET A 1 188 ? 14.328 -14.852 -8.664 1 98.12 188 MET A CA 1
ATOM 1458 C C . MET A 1 188 ? 15.492 -15.492 -9.414 1 98.12 188 MET A C 1
ATOM 1460 O O . MET A 1 188 ? 15.328 -16.531 -10.055 1 98.12 188 MET A O 1
ATOM 1464 N N . LEU A 1 189 ? 16.688 -14.93 -9.32 1 98.19 189 LEU A N 1
ATOM 1465 C CA . LEU A 1 189 ? 17.828 -15.469 -10.047 1 98.19 189 LEU A CA 1
ATOM 1466 C C . LEU A 1 189 ? 18.328 -16.766 -9.398 1 98.19 189 LEU A C 1
ATOM 1468 O O . LEU A 1 189 ? 18.891 -17.625 -10.078 1 98.19 189 LEU A O 1
ATOM 1472 N N . ALA A 1 190 ? 18.047 -16.953 -8.133 1 98.25 190 ALA A N 1
ATOM 1473 C CA . ALA A 1 190 ? 18.5 -18.141 -7.422 1 98.25 190 ALA A CA 1
ATOM 1474 C C . ALA A 1 190 ? 17.406 -19.219 -7.406 1 98.25 190 ALA A C 1
ATOM 1476 O O . ALA A 1 190 ? 17.609 -20.297 -6.863 1 98.25 190 ALA A O 1
ATOM 1477 N N . ALA A 1 191 ? 16.25 -18.922 -7.98 1 98.19 191 ALA A N 1
ATOM 1478 C CA . ALA A 1 191 ? 15.086 -19.797 -7.855 1 98.19 191 ALA A CA 1
ATOM 1479 C C . ALA A 1 191 ? 14.844 -20.172 -6.398 1 98.19 191 ALA A C 1
ATOM 1481 O O . ALA A 1 191 ? 14.656 -21.359 -6.082 1 98.19 191 ALA A O 1
ATOM 1482 N N . ALA A 1 192 ? 14.828 -19.203 -5.551 1 98.12 192 ALA A N 1
ATOM 1483 C CA . ALA A 1 192 ? 14.797 -19.406 -4.105 1 98.12 192 ALA A CA 1
ATOM 1484 C C . ALA A 1 192 ? 13.398 -19.766 -3.627 1 98.12 192 ALA A C 1
ATOM 1486 O O . ALA A 1 192 ? 12.406 -19.453 -4.293 1 98.12 192 ALA A O 1
ATOM 1487 N N . GLN A 1 193 ? 13.336 -20.469 -2.535 1 98.31 193 GLN A N 1
ATOM 1488 C CA . GLN A 1 193 ? 12.117 -20.672 -1.75 1 98.31 193 GLN A CA 1
ATOM 1489 C C . GLN A 1 193 ? 12.125 -19.797 -0.493 1 98.31 193 GLN A C 1
ATOM 1491 O O . GLN A 1 193 ? 13.016 -19.938 0.351 1 98.31 193 GLN A O 1
ATOM 1496 N N . VAL A 1 194 ? 11.164 -18.938 -0.382 1 98.69 194 VAL A N 1
ATOM 1497 C CA . VAL A 1 194 ? 11.188 -17.875 0.622 1 98.69 194 VAL A CA 1
ATOM 1498 C C . VAL A 1 194 ? 10.109 -18.141 1.671 1 98.69 194 VAL A C 1
ATOM 1500 O O . VAL A 1 194 ? 8.938 -18.328 1.333 1 98.69 194 VAL A O 1
ATOM 1503 N N . SER A 1 195 ? 10.477 -18.094 2.934 1 98.69 195 SER A N 1
ATOM 1504 C CA . SER A 1 195 ? 9.562 -18.359 4.035 1 98.69 195 SER A CA 1
ATOM 1505 C C . SER A 1 195 ? 8.562 -17.219 4.215 1 98.69 195 SER A C 1
ATOM 1507 O O . SER A 1 195 ? 8.789 -16.109 3.736 1 98.69 195 SER A O 1
ATOM 1509 N N . ALA A 1 196 ? 7.535 -17.531 4.934 1 98.69 196 ALA A N 1
ATOM 1510 C CA . ALA A 1 196 ? 6.512 -16.547 5.238 1 98.69 196 ALA A CA 1
ATOM 1511 C C . ALA A 1 196 ? 7.105 -15.359 5.992 1 98.69 196 ALA A C 1
ATOM 1513 O O . ALA A 1 196 ? 6.805 -14.203 5.684 1 98.69 196 ALA A O 1
ATOM 1514 N N . SER A 1 197 ? 7.91 -15.633 6.965 1 98.38 197 SER A N 1
ATOM 1515 C CA . SER A 1 197 ? 8.508 -14.586 7.785 1 98.38 197 SER A CA 1
ATOM 1516 C C . SER A 1 197 ? 9.398 -13.672 6.949 1 98.38 197 SER A C 1
ATOM 1518 O O . SER A 1 197 ? 9.328 -12.445 7.074 1 98.38 197 SER A O 1
ATOM 1520 N N . GLU A 1 198 ? 10.227 -14.266 6.152 1 98.38 198 GLU A N 1
ATOM 1521 C CA . GLU A 1 198 ? 11.094 -13.469 5.285 1 98.38 198 GLU A CA 1
ATOM 1522 C C . GLU A 1 198 ? 10.273 -12.68 4.266 1 98.38 198 GLU A C 1
ATOM 1524 O O . GLU A 1 198 ? 10.555 -11.508 4.008 1 98.38 198 GLU A O 1
ATOM 1529 N N . ALA A 1 199 ? 9.281 -13.305 3.676 1 98.81 199 ALA A N 1
ATOM 1530 C CA . ALA A 1 199 ? 8.414 -12.633 2.713 1 98.81 199 ALA A CA 1
ATOM 1531 C C . ALA A 1 199 ? 7.738 -11.414 3.336 1 98.81 199 ALA A C 1
ATOM 1533 O O . ALA A 1 199 ? 7.633 -10.359 2.701 1 98.81 199 ALA A O 1
ATOM 1534 N N . ALA A 1 200 ? 7.289 -11.508 4.578 1 98.5 200 ALA A N 1
ATOM 1535 C CA . ALA A 1 200 ? 6.684 -10.383 5.281 1 98.5 200 ALA A CA 1
ATOM 1536 C C . ALA A 1 200 ? 7.719 -9.297 5.562 1 98.5 200 ALA A C 1
ATOM 1538 O O . ALA A 1 200 ? 7.434 -8.102 5.414 1 98.5 200 ALA A O 1
ATOM 1539 N N . ARG A 1 201 ? 8.852 -9.75 5.98 1 97.56 201 ARG A N 1
ATOM 1540 C CA . ARG A 1 201 ? 9.914 -8.805 6.32 1 97.56 201 ARG A CA 1
ATOM 1541 C C . ARG A 1 201 ? 10.242 -7.906 5.133 1 97.56 201 ARG A C 1
ATOM 1543 O O . ARG A 1 201 ? 10.359 -6.688 5.285 1 97.56 201 ARG A O 1
ATOM 1550 N N . VAL A 1 202 ? 10.297 -8.484 3.939 1 97.88 202 VAL A N 1
ATOM 1551 C CA . VAL A 1 202 ? 10.805 -7.727 2.801 1 97.88 202 VAL A CA 1
ATOM 1552 C C . VAL A 1 202 ? 9.641 -7.035 2.084 1 97.88 202 VAL A C 1
ATOM 1554 O O . VAL A 1 202 ? 9.859 -6.203 1.2 1 97.88 202 VAL A O 1
ATOM 1557 N N . GLY A 1 203 ? 8.352 -7.43 2.379 1 98.12 203 GLY A N 1
ATOM 1558 C CA . GLY A 1 203 ? 7.203 -6.762 1.789 1 98.12 203 GLY A CA 1
ATOM 1559 C C . GLY A 1 203 ? 6.582 -7.543 0.648 1 98.12 203 GLY A C 1
ATOM 1560 O O . GLY A 1 203 ? 5.73 -7.02 -0.078 1 98.12 203 GLY A O 1
ATOM 1561 N N . TRP A 1 204 ? 7.031 -8.789 0.487 1 98.5 204 TRP A N 1
ATOM 1562 C CA . TRP A 1 204 ? 6.43 -9.695 -0.488 1 98.5 204 TRP A CA 1
ATOM 1563 C C . TRP A 1 204 ? 4.973 -9.977 -0.143 1 98.5 204 TRP A C 1
ATOM 1565 O O . TRP A 1 204 ? 4.113 -10.016 -1.027 1 98.5 204 TRP A O 1
ATOM 1575 N N . VAL A 1 205 ? 4.684 -10.117 1.082 1 98.75 205 VAL A N 1
ATOM 1576 C CA . VAL A 1 205 ? 3.326 -10.188 1.617 1 98.75 205 VAL A CA 1
ATOM 1577 C C . VAL A 1 205 ? 3.125 -9.086 2.654 1 98.75 205 VAL A C 1
ATOM 1579 O O . VAL A 1 205 ? 4.094 -8.492 3.139 1 98.75 205 VAL A O 1
ATOM 1582 N N . ASN A 1 206 ? 1.881 -8.812 2.955 1 98.69 206 ASN A N 1
ATOM 1583 C CA . ASN A 1 206 ? 1.562 -7.738 3.891 1 98.69 206 ASN A CA 1
ATOM 1584 C C . ASN A 1 206 ? 2.045 -8.062 5.301 1 98.69 206 ASN A C 1
ATOM 1586 O O . ASN A 1 206 ? 2.594 -7.199 5.988 1 98.69 206 ASN A O 1
ATOM 1590 N N . SER A 1 207 ? 1.792 -9.242 5.73 1 98.5 207 SER A N 1
ATOM 1591 C CA . SER A 1 207 ? 2.172 -9.688 7.066 1 98.5 207 SER A CA 1
ATOM 1592 C C . SER A 1 207 ? 2.102 -11.211 7.176 1 98.5 207 SER A C 1
ATOM 1594 O O . SER A 1 207 ? 1.542 -11.875 6.305 1 98.5 207 SER A O 1
ATOM 1596 N N . VAL A 1 208 ? 2.744 -11.703 8.211 1 98.69 208 VAL A N 1
ATOM 1597 C CA . VAL A 1 208 ? 2.666 -13.109 8.586 1 98.69 208 VAL A CA 1
ATOM 1598 C C . VAL A 1 208 ? 2.02 -13.242 9.969 1 98.69 208 VAL A C 1
ATOM 1600 O O . VAL A 1 208 ? 2.277 -12.438 10.859 1 98.69 208 VAL A O 1
ATOM 1603 N N . HIS A 1 209 ? 1.171 -14.258 10.094 1 98.69 209 HIS A N 1
ATOM 1604 C CA . HIS A 1 209 ? 0.439 -14.484 11.336 1 98.69 209 HIS A CA 1
ATOM 1605 C C . HIS A 1 209 ? 0.917 -15.75 12.031 1 98.69 209 HIS A C 1
ATOM 1607 O O . HIS A 1 209 ? 1.387 -16.688 11.375 1 98.69 209 HIS A O 1
ATOM 1613 N N . PRO A 1 210 ? 0.767 -15.852 13.312 1 98.25 210 PRO A N 1
ATOM 1614 C CA . PRO A 1 210 ? 1.411 -16.922 14.07 1 98.25 210 PRO A CA 1
ATOM 1615 C C . PRO A 1 210 ? 0.75 -18.281 13.852 1 98.25 210 PRO A C 1
ATOM 1617 O O . PRO A 1 210 ? 1.379 -19.312 14.07 1 98.25 210 PRO A O 1
ATOM 1620 N N . THR A 1 211 ? -0.616 -18.312 13.523 1 98.06 211 THR A N 1
ATOM 1621 C CA . THR A 1 211 ? -1.345 -19.547 13.266 1 98.06 211 THR A CA 1
ATOM 1622 C C . THR A 1 211 ? -2.311 -19.375 12.094 1 98.06 211 THR A C 1
ATOM 1624 O O . THR A 1 211 ? -2.643 -18.25 11.719 1 98.06 211 THR A O 1
ATOM 1627 N N . GLY A 1 212 ? -2.729 -20.516 11.57 1 97.44 212 GLY A N 1
ATOM 1628 C CA . GLY A 1 212 ? -3.771 -20.469 10.555 1 97.44 212 GLY A CA 1
ATOM 1629 C C . GLY A 1 212 ? -5.047 -19.812 11.047 1 97.44 212 GLY A C 1
ATOM 1630 O O . GLY A 1 212 ? -5.699 -19.078 10.297 1 97.44 212 GLY A O 1
ATOM 1631 N N . ASN A 1 213 ? -5.379 -20.031 12.273 1 97.94 213 ASN A N 1
ATOM 1632 C CA . ASN A 1 213 ? -6.578 -19.438 12.859 1 97.94 213 ASN A CA 1
ATOM 1633 C C . ASN A 1 213 ? -6.449 -17.922 12.984 1 97.94 213 ASN A C 1
ATOM 1635 O O . ASN A 1 213 ? -7.406 -17.188 12.711 1 97.94 213 ASN A O 1
ATOM 1639 N N . ALA A 1 214 ? -5.277 -17.469 13.406 1 98.56 214 ALA A N 1
ATOM 1640 C CA . ALA A 1 214 ? -5.039 -16.031 13.5 1 98.56 214 ALA A CA 1
ATOM 1641 C C . ALA A 1 214 ? -5.105 -15.375 12.125 1 98.56 214 ALA A C 1
ATOM 1643 O O . ALA A 1 214 ? -5.645 -14.273 11.984 1 98.56 214 ALA A O 1
ATOM 1644 N N . LEU A 1 215 ? -4.562 -16.078 11.188 1 98.62 215 LEU A N 1
ATOM 1645 C CA . LEU A 1 215 ? -4.629 -15.594 9.812 1 98.62 215 LEU A CA 1
ATOM 1646 C C . LEU A 1 215 ? -6.078 -15.484 9.344 1 98.62 215 LEU A C 1
ATOM 1648 O O . LEU A 1 215 ? -6.492 -14.445 8.828 1 98.62 215 LEU A O 1
ATOM 1652 N N . ARG A 1 216 ? -6.828 -16.516 9.555 1 98.5 216 ARG A N 1
ATOM 1653 C CA . ARG A 1 216 ? -8.227 -16.547 9.148 1 98.5 216 ARG A CA 1
ATOM 1654 C C . ARG A 1 216 ? -9.016 -15.398 9.781 1 98.5 216 ARG A C 1
ATOM 1656 O O . ARG A 1 216 ? -9.781 -14.711 9.109 1 98.5 216 ARG A O 1
ATOM 1663 N N . LYS A 1 217 ? -8.852 -15.227 11 1 98.69 217 LYS A N 1
ATOM 1664 C CA . LYS A 1 217 ? -9.547 -14.156 11.711 1 98.69 217 LYS A CA 1
ATOM 1665 C C . LYS A 1 217 ? -9.188 -12.789 11.133 1 98.69 217 LYS A C 1
ATOM 1667 O O . LYS A 1 217 ? -10.07 -11.953 10.914 1 98.69 217 LYS A O 1
ATOM 1672 N N . HIS A 1 218 ? -7.906 -12.562 10.938 1 98.69 218 HIS A N 1
ATOM 1673 C CA . HIS A 1 218 ? -7.449 -11.289 10.398 1 98.69 218 HIS A CA 1
ATOM 1674 C C . HIS A 1 218 ? -8.055 -11.016 9.023 1 98.69 218 HIS A C 1
ATOM 1676 O O . HIS A 1 218 ? -8.57 -9.93 8.766 1 98.69 218 HIS A O 1
ATOM 1682 N N . VAL A 1 219 ? -7.996 -12.008 8.148 1 98.88 219 VAL A N 1
ATOM 1683 C CA . VAL A 1 219 ? -8.461 -11.859 6.773 1 98.88 219 VAL A CA 1
ATOM 1684 C C . VAL A 1 219 ? -9.977 -11.641 6.762 1 98.88 219 VAL A C 1
ATOM 1686 O O . VAL A 1 219 ? -10.484 -10.789 6.031 1 98.88 219 VAL A O 1
ATOM 1689 N N . ASN A 1 220 ? -10.703 -12.406 7.578 1 98.81 220 ASN A N 1
ATOM 1690 C CA . ASN A 1 220 ? -12.148 -12.203 7.676 1 98.81 220 ASN A CA 1
ATOM 1691 C C . ASN A 1 220 ? -12.477 -10.797 8.156 1 98.81 220 ASN A C 1
ATOM 1693 O O . ASN A 1 220 ? -13.359 -10.133 7.605 1 98.81 220 ASN A O 1
ATOM 1697 N N . ASP A 1 221 ? -11.789 -10.336 9.188 1 98.62 221 ASP A N 1
ATOM 1698 C CA . ASP A 1 221 ? -12.055 -9.023 9.773 1 98.62 221 ASP A CA 1
ATOM 1699 C C . ASP A 1 221 ? -11.82 -7.91 8.758 1 98.62 221 ASP A C 1
ATOM 1701 O O . ASP A 1 221 ? -12.648 -7.016 8.602 1 98.62 221 ASP A O 1
ATOM 1705 N N . ILE A 1 222 ? -10.719 -7.957 8.078 1 98.62 222 ILE A N 1
ATOM 1706 C CA . ILE A 1 222 ? -10.383 -6.879 7.152 1 98.62 222 ILE A CA 1
ATOM 1707 C C . ILE A 1 222 ? -11.312 -6.922 5.945 1 98.62 222 ILE A C 1
ATOM 1709 O O . ILE A 1 222 ? -11.734 -5.879 5.445 1 98.62 222 ILE A O 1
ATOM 1713 N N . ALA A 1 223 ? -11.578 -8.117 5.414 1 98.81 223 ALA A N 1
ATOM 1714 C CA . ALA A 1 223 ? -12.508 -8.242 4.293 1 98.81 223 ALA A CA 1
ATOM 1715 C C . ALA A 1 223 ? -13.883 -7.688 4.648 1 98.81 223 ALA A C 1
ATOM 1717 O O . ALA A 1 223 ? -14.477 -6.934 3.875 1 98.81 223 ALA A O 1
ATOM 1718 N N . ALA A 1 224 ? -14.391 -8.055 5.816 1 98.56 224 ALA A N 1
ATOM 1719 C CA . ALA A 1 224 ? -15.695 -7.598 6.262 1 98.56 224 ALA A CA 1
ATOM 1720 C C . ALA A 1 224 ? -15.719 -6.082 6.453 1 98.56 224 ALA A C 1
ATOM 1722 O O . ALA A 1 224 ? -16.688 -5.418 6.105 1 98.56 224 ALA A O 1
ATOM 1723 N N . ARG A 1 225 ? -14.648 -5.555 6.996 1 98.5 225 ARG A N 1
ATOM 1724 C CA . ARG A 1 225 ? -14.562 -4.117 7.234 1 98.5 225 ARG A CA 1
ATOM 1725 C C . ARG A 1 225 ? -14.562 -3.348 5.918 1 98.5 225 ARG A C 1
ATOM 1727 O O . ARG A 1 225 ? -15.336 -2.396 5.75 1 98.5 225 ARG A O 1
ATOM 1734 N N . ILE A 1 226 ? -13.75 -3.721 4.98 1 98.75 226 ILE A N 1
ATOM 1735 C CA . ILE A 1 226 ? -13.656 -3.053 3.688 1 98.75 226 ILE A CA 1
ATOM 1736 C C . ILE A 1 226 ? -15 -3.121 2.971 1 98.75 226 ILE A C 1
ATOM 1738 O O . ILE A 1 226 ? -15.43 -2.15 2.338 1 98.75 226 ILE A O 1
ATOM 1742 N N . ALA A 1 227 ? -15.648 -4.223 3.152 1 98.5 227 ALA A N 1
ATOM 1743 C CA . ALA A 1 227 ? -16.906 -4.457 2.445 1 98.5 227 ALA A CA 1
ATOM 1744 C C . ALA A 1 227 ? -18 -3.527 2.957 1 98.5 227 ALA A C 1
ATOM 1746 O O . ALA A 1 227 ? -19.047 -3.396 2.328 1 98.5 227 ALA A O 1
ATOM 1747 N N . LEU A 1 228 ? -17.797 -2.863 4.094 1 97.31 228 LEU A N 1
ATOM 1748 C CA . LEU A 1 228 ? -18.781 -1.924 4.641 1 97.31 228 LEU A CA 1
ATOM 1749 C C . LEU A 1 228 ? -18.797 -0.634 3.828 1 97.31 228 LEU A C 1
ATOM 1751 O O . LEU A 1 228 ? -19.797 0.104 3.861 1 97.31 228 LEU A O 1
ATOM 1755 N N . PHE A 1 229 ? -17.781 -0.284 3.166 1 97.69 229 PHE A N 1
ATOM 1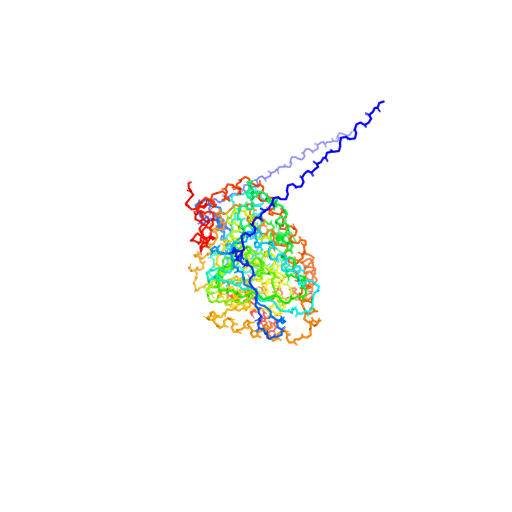756 C CA . PHE A 1 229 ? -17.594 1.05 2.607 1 97.69 229 PHE A CA 1
ATOM 1757 C C . PHE A 1 229 ? -18.25 1.158 1.233 1 97.69 229 PHE A C 1
ATOM 1759 O O . PHE A 1 229 ? -18.516 0.143 0.59 1 97.69 229 PHE A O 1
ATOM 1766 N N . PRO A 1 230 ? -18.5 2.396 0.735 1 96.25 230 PRO A N 1
ATOM 1767 C CA . PRO A 1 230 ? -19.094 2.568 -0.596 1 96.25 230 PRO A CA 1
ATOM 1768 C C . PRO A 1 230 ? -18.203 1.99 -1.705 1 96.25 230 PRO A C 1
ATOM 1770 O O . PRO A 1 230 ? -17 2.23 -1.729 1 96.25 230 PRO A O 1
ATOM 1773 N N . ILE A 1 231 ? -18.859 1.237 -2.561 1 96.5 231 ILE A N 1
ATOM 1774 C CA . ILE A 1 231 ? -18.141 0.496 -3.59 1 96.5 231 ILE A CA 1
ATOM 1775 C C . ILE A 1 231 ? -17.391 1.467 -4.492 1 96.5 231 ILE A C 1
ATOM 1777 O O . ILE A 1 231 ? -16.297 1.161 -4.961 1 96.5 231 ILE A O 1
ATOM 1781 N N . GLU A 1 232 ? -17.922 2.699 -4.703 1 96.12 232 GLU A N 1
ATOM 1782 C CA . GLU A 1 232 ? -17.281 3.682 -5.566 1 96.12 232 GLU A CA 1
ATOM 1783 C C . GLU A 1 232 ? -15.938 4.129 -4.984 1 96.12 232 GLU A C 1
ATOM 1785 O O . GLU A 1 232 ? -14.961 4.305 -5.719 1 96.12 232 GLU A O 1
ATOM 1790 N N . ALA A 1 233 ? -15.906 4.312 -3.695 1 97.25 233 ALA A N 1
ATOM 1791 C CA . ALA A 1 233 ? -14.672 4.723 -3.033 1 97.25 233 ALA A CA 1
ATOM 1792 C C . ALA A 1 233 ? -13.625 3.613 -3.082 1 97.25 233 ALA A C 1
ATOM 1794 O O . ALA A 1 233 ? -12.438 3.881 -3.27 1 97.25 233 ALA A O 1
ATOM 1795 N N . LEU A 1 234 ? -14.078 2.402 -2.904 1 98.12 234 LEU A N 1
ATOM 1796 C CA . LEU A 1 234 ? -13.172 1.262 -2.971 1 98.12 234 LEU A CA 1
ATOM 1797 C C . LEU A 1 234 ? -12.555 1.142 -4.359 1 98.12 234 LEU A C 1
ATOM 1799 O O . LEU A 1 234 ? -11.336 0.968 -4.484 1 98.12 234 LEU A O 1
ATOM 1803 N N . GLN A 1 235 ? -13.367 1.281 -5.34 1 97 235 GLN A N 1
ATOM 1804 C CA . GLN A 1 235 ? -12.906 1.185 -6.719 1 97 235 GLN A CA 1
ATOM 1805 C C . GLN A 1 235 ? -11.945 2.322 -7.062 1 97 235 GLN A C 1
ATOM 1807 O O . GLN A 1 235 ? -10.93 2.105 -7.719 1 97 235 GLN A O 1
ATOM 1812 N N . ALA A 1 236 ? -12.25 3.492 -6.59 1 97.31 236 ALA A N 1
ATOM 1813 C CA . ALA A 1 236 ? -11.391 4.645 -6.84 1 97.31 236 ALA A CA 1
ATOM 1814 C C . ALA A 1 236 ? -10.039 4.484 -6.152 1 97.31 236 ALA A C 1
ATOM 1816 O O . ALA A 1 236 ? -9 4.809 -6.734 1 97.31 236 ALA A O 1
ATOM 1817 N N . THR A 1 237 ? -10.047 4.023 -4.934 1 98.12 237 THR A N 1
ATOM 1818 C CA . THR A 1 237 ? -8.805 3.826 -4.191 1 98.12 237 THR A CA 1
ATOM 1819 C C . THR A 1 237 ? -7.938 2.766 -4.863 1 98.12 237 THR A C 1
ATOM 1821 O O . THR A 1 237 ? -6.73 2.953 -5.023 1 98.12 237 THR A O 1
ATOM 1824 N N . LYS A 1 238 ? -8.555 1.697 -5.273 1 97.88 238 LYS A N 1
ATOM 1825 C CA . LYS A 1 238 ? -7.828 0.667 -6.008 1 97.88 238 LYS A CA 1
ATOM 1826 C C . LYS A 1 238 ? -7.215 1.232 -7.285 1 97.88 238 LYS A C 1
ATOM 1828 O O . LYS A 1 238 ? -6.047 0.976 -7.586 1 97.88 238 LYS A O 1
ATOM 1833 N N . ALA A 1 239 ? -8 1.929 -8.047 1 96.56 239 ALA A N 1
ATOM 1834 C CA . ALA A 1 239 ? -7.516 2.516 -9.289 1 96.56 239 ALA A CA 1
ATOM 1835 C C . ALA A 1 239 ? -6.348 3.465 -9.031 1 96.56 239 ALA A C 1
ATOM 1837 O O . ALA A 1 239 ? -5.402 3.521 -9.82 1 96.56 239 ALA A O 1
ATOM 1838 N N . SER A 1 240 ? -6.438 4.23 -7.953 1 97.06 240 SER A N 1
ATOM 1839 C CA . SER A 1 240 ? -5.352 5.133 -7.586 1 97.06 240 SER A CA 1
ATOM 1840 C C . SER A 1 240 ? -4.066 4.363 -7.312 1 97.06 240 SER A C 1
ATOM 1842 O O . SER A 1 240 ? -3 4.727 -7.816 1 97.06 240 SER A O 1
ATOM 1844 N N . ILE A 1 241 ? -4.137 3.346 -6.539 1 97.19 241 ILE A N 1
ATOM 1845 C CA . ILE A 1 241 ? -2.975 2.533 -6.203 1 97.19 241 ILE A CA 1
ATOM 1846 C C . ILE A 1 241 ? -2.383 1.929 -7.473 1 97.19 241 ILE A C 1
ATOM 1848 O O . ILE A 1 241 ? -1.16 1.884 -7.637 1 97.19 241 ILE A O 1
ATOM 1852 N N . ALA A 1 242 ? -3.219 1.568 -8.375 1 95.31 242 ALA A N 1
ATOM 1853 C CA . ALA A 1 242 ? -2.801 0.916 -9.609 1 95.31 242 ALA A CA 1
ATOM 1854 C C . ALA A 1 242 ? -2.055 1.889 -10.516 1 95.31 242 ALA A C 1
ATOM 1856 O O . ALA A 1 242 ? -1.408 1.475 -11.484 1 95.31 242 ALA A O 1
ATOM 1857 N N . GLU A 1 243 ? -2.1 3.213 -10.242 1 93.94 243 GLU A N 1
ATOM 1858 C CA . GLU A 1 243 ? -1.379 4.207 -11.039 1 93.94 243 GLU A CA 1
ATOM 1859 C C . GLU A 1 243 ? 0.124 3.949 -11.008 1 93.94 243 GLU A C 1
ATOM 1861 O O . GLU A 1 243 ? 0.849 4.383 -11.906 1 93.94 243 GLU A O 1
ATOM 1866 N N . GLN A 1 244 ? 0.511 3.273 -10.031 1 93.25 244 GLN A N 1
ATOM 1867 C CA . GLN A 1 244 ? 1.944 3.033 -9.898 1 93.25 244 GLN A CA 1
ATOM 1868 C C . GLN A 1 244 ? 2.287 1.575 -10.195 1 93.25 244 GLN A C 1
ATOM 1870 O O . GLN A 1 244 ? 3.365 1.101 -9.828 1 93.25 244 GLN A O 1
ATOM 1875 N N . ALA A 1 245 ? 1.351 0.875 -10.758 1 93.88 245 ALA A N 1
ATOM 1876 C CA . ALA A 1 245 ? 1.649 -0.479 -11.219 1 93.88 245 ALA A CA 1
ATOM 1877 C C . ALA A 1 245 ? 2.75 -0.468 -12.281 1 93.88 245 ALA A C 1
ATOM 1879 O O . ALA A 1 245 ? 2.969 0.547 -12.945 1 93.88 245 ALA A O 1
ATOM 1880 N N . PRO A 1 246 ? 3.475 -1.618 -12.391 1 94.69 246 PRO A N 1
ATOM 1881 C CA . PRO A 1 246 ? 4.445 -1.684 -13.492 1 94.69 246 PRO A CA 1
ATOM 1882 C C . PRO A 1 246 ? 3.805 -1.454 -14.859 1 94.69 246 PRO A C 1
ATOM 1884 O O . PRO A 1 246 ? 2.664 -1.866 -15.086 1 94.69 246 PRO A O 1
ATOM 1887 N N . PRO A 1 247 ? 4.527 -0.819 -15.703 1 92.62 247 PRO A N 1
ATOM 1888 C CA . PRO A 1 247 ? 3.965 -0.558 -17.031 1 92.62 247 PRO A CA 1
ATOM 1889 C C . PRO A 1 247 ? 3.664 -1.838 -17.812 1 92.62 247 PRO A C 1
ATOM 1891 O O . PRO A 1 247 ? 4.406 -2.818 -17.703 1 92.62 247 PRO A O 1
ATOM 1894 N N . ARG A 1 248 ? 2.65 -1.781 -18.594 1 91.94 248 ARG A N 1
ATOM 1895 C CA . ARG A 1 248 ? 2.238 -2.914 -19.422 1 91.94 248 ARG A CA 1
ATOM 1896 C C . ARG A 1 248 ? 3.359 -3.346 -20.359 1 91.94 248 ARG A C 1
ATOM 1898 O O . ARG A 1 248 ? 3.531 -4.539 -20.625 1 91.94 248 ARG A O 1
ATOM 1905 N N . ALA A 1 249 ? 4.164 -2.408 -20.844 1 95 249 ALA A N 1
ATOM 1906 C CA . ALA A 1 249 ? 5.262 -2.699 -21.766 1 95 249 ALA A CA 1
ATOM 1907 C C . ALA A 1 249 ? 6.285 -3.633 -21.125 1 95 249 ALA A C 1
ATOM 1909 O O . ALA A 1 249 ? 6.887 -4.469 -21.797 1 95 249 ALA A O 1
ATOM 1910 N N . ALA A 1 250 ? 6.488 -3.463 -19.875 1 96.06 250 ALA A N 1
ATOM 1911 C CA . ALA A 1 250 ? 7.441 -4.324 -19.188 1 96.06 250 ALA A CA 1
ATOM 1912 C C . ALA A 1 250 ? 6.977 -5.781 -19.203 1 96.06 250 ALA A C 1
ATOM 1914 O O . ALA A 1 250 ? 7.785 -6.691 -19.391 1 96.06 250 ALA A O 1
ATOM 1915 N N . PHE A 1 251 ? 5.715 -5.938 -19.031 1 94.12 251 PHE A N 1
ATOM 1916 C CA . PHE A 1 251 ? 5.133 -7.273 -19.094 1 94.12 251 PHE A CA 1
ATOM 1917 C C . PHE A 1 251 ? 5.262 -7.855 -20.5 1 94.12 251 PHE A C 1
ATOM 1919 O O . PHE A 1 251 ? 5.641 -9.016 -20.656 1 94.12 251 PHE A O 1
ATOM 1926 N N . GLU A 1 252 ? 4.957 -7.086 -21.438 1 93.94 252 GLU A N 1
ATOM 1927 C CA . GLU A 1 252 ? 5.059 -7.527 -22.828 1 93.94 252 GLU A CA 1
ATOM 1928 C C . GLU A 1 252 ? 6.496 -7.898 -23.188 1 93.94 252 GLU A C 1
ATOM 1930 O O . GLU A 1 252 ? 6.73 -8.883 -23.891 1 93.94 252 GLU A O 1
ATOM 1935 N N . ASN A 1 253 ? 7.406 -7.141 -22.719 1 97.06 253 ASN A N 1
ATOM 1936 C CA . ASN A 1 253 ? 8.812 -7.473 -22.922 1 97.06 253 ASN A CA 1
ATOM 1937 C C . ASN A 1 253 ? 9.172 -8.797 -22.25 1 97.06 253 ASN A C 1
ATOM 1939 O O . ASN A 1 253 ? 9.906 -9.609 -22.828 1 97.06 253 ASN A O 1
ATOM 1943 N N . ASP A 1 254 ? 8.68 -9 -21.062 1 96.31 254 ASP A N 1
ATOM 1944 C CA . ASP A 1 254 ? 8.938 -10.242 -20.344 1 96.31 254 ASP A CA 1
ATOM 1945 C C . ASP A 1 254 ? 8.344 -11.438 -21.094 1 96.31 254 ASP A C 1
ATOM 1947 O O . ASP A 1 254 ? 8.953 -12.508 -21.156 1 96.31 254 ASP A O 1
ATOM 1951 N N . LEU A 1 255 ? 7.152 -11.227 -21.625 1 93 255 LEU A N 1
ATOM 1952 C CA . LEU A 1 255 ? 6.535 -12.273 -22.422 1 93 255 LEU A CA 1
ATOM 1953 C C . LEU A 1 255 ? 7.395 -12.609 -23.641 1 93 255 LEU A C 1
ATOM 1955 O O . LEU A 1 255 ? 7.59 -13.789 -23.953 1 93 255 LEU A O 1
ATOM 1959 N N . ALA A 1 256 ? 7.914 -11.625 -24.281 1 93.94 256 ALA A N 1
ATOM 1960 C CA . ALA A 1 256 ? 8.797 -11.836 -25.422 1 93.94 256 ALA A CA 1
ATOM 1961 C C . ALA A 1 256 ? 10.062 -12.578 -25.016 1 93.94 256 ALA A C 1
ATOM 1963 O O . ALA A 1 256 ? 10.492 -13.508 -25.703 1 93.94 256 ALA A O 1
ATOM 1964 N N . ARG A 1 257 ? 10.633 -12.188 -23.906 1 95.94 257 ARG A N 1
ATOM 1965 C CA . ARG A 1 257 ? 11.812 -12.875 -23.375 1 95.94 257 ARG A CA 1
ATOM 1966 C C . ARG A 1 257 ? 11.508 -14.336 -23.078 1 95.94 257 ARG A C 1
ATOM 1968 O O . ARG A 1 257 ? 12.297 -15.219 -23.422 1 95.94 257 ARG A O 1
ATOM 1975 N N . PHE A 1 258 ? 10.422 -14.562 -22.531 1 93.81 258 PHE A N 1
ATOM 1976 C CA . PHE A 1 258 ? 10 -15.922 -22.234 1 93.81 258 PHE A CA 1
ATOM 1977 C C . PHE A 1 258 ? 9.883 -16.75 -23.5 1 93.81 258 PHE A C 1
ATOM 1979 O O . PHE A 1 258 ? 10.383 -17.875 -23.562 1 93.81 258 PHE A O 1
ATOM 1986 N N . ASN A 1 259 ? 9.195 -16.203 -24.453 1 90.25 259 ASN A N 1
ATOM 1987 C CA . ASN A 1 259 ? 9 -16.906 -25.719 1 90.25 259 ASN A CA 1
ATOM 1988 C C . ASN A 1 259 ? 10.328 -17.25 -26.375 1 90.25 259 ASN A C 1
ATOM 1990 O O . ASN A 1 259 ? 10.5 -18.359 -26.906 1 90.25 259 ASN A O 1
ATOM 1994 N N . GLN A 1 260 ? 11.227 -16.375 -26.328 1 93.75 260 GLN A N 1
ATOM 1995 C CA . GLN A 1 260 ? 12.547 -16.625 -26.875 1 93.75 260 GLN A CA 1
ATOM 1996 C C . GLN A 1 260 ? 13.258 -17.75 -26.141 1 93.75 260 GLN A C 1
ATOM 1998 O O . GLN A 1 260 ? 13.844 -18.641 -26.75 1 93.75 260 GLN A O 1
ATOM 2003 N N . LEU A 1 261 ? 13.148 -17.734 -24.906 1 94.56 261 LEU A N 1
ATOM 2004 C CA . LEU A 1 261 ? 13.797 -18.75 -24.094 1 94.56 261 LEU A CA 1
ATOM 2005 C C . LEU A 1 261 ? 13.133 -20.109 -24.297 1 94.56 261 LEU A C 1
ATOM 2007 O O . LEU A 1 261 ? 13.82 -21.125 -24.453 1 94.56 261 LEU A O 1
ATOM 2011 N N . ALA A 1 262 ? 11.844 -20.141 -24.281 1 90.5 262 ALA A N 1
ATOM 2012 C CA . ALA A 1 262 ? 11.078 -21.375 -24.391 1 90.5 262 ALA A CA 1
ATOM 2013 C C . ALA A 1 262 ? 11.359 -22.078 -25.703 1 90.5 262 ALA A C 1
ATOM 2015 O O . ALA A 1 262 ? 11.18 -23.297 -25.812 1 90.5 262 ALA A O 1
ATOM 2016 N N . ALA A 1 263 ? 11.852 -21.328 -26.672 1 89.88 263 ALA A N 1
ATOM 2017 C CA . ALA A 1 263 ? 12.125 -21.875 -28 1 89.88 263 ALA A CA 1
ATOM 2018 C C . ALA A 1 263 ? 13.477 -22.594 -28.031 1 89.88 263 ALA A C 1
ATOM 2020 O O . ALA A 1 263 ? 13.781 -23.312 -28.984 1 89.88 263 ALA A O 1
ATOM 2021 N N . LEU A 1 264 ? 14.234 -22.438 -27.047 1 92.38 264 LEU A N 1
ATOM 2022 C CA . LEU A 1 264 ? 15.539 -23.094 -27.016 1 92.38 264 LEU A CA 1
ATOM 2023 C C . LEU A 1 264 ? 15.391 -24.594 -26.75 1 92.38 264 LEU A C 1
ATOM 2025 O O . LEU A 1 264 ? 14.641 -25 -25.859 1 92.38 264 LEU A O 1
ATOM 2029 N N . PRO A 1 265 ? 16.062 -25.453 -27.547 1 92.19 265 PRO A N 1
ATOM 2030 C CA . PRO A 1 265 ? 15.961 -26.906 -27.391 1 92.19 265 PRO A CA 1
ATOM 2031 C C . PRO A 1 265 ? 16.266 -27.375 -25.969 1 92.19 265 PRO A C 1
ATOM 2033 O O . PRO A 1 265 ? 15.664 -28.344 -25.484 1 92.19 265 PRO A O 1
ATOM 2036 N N . GLN A 1 266 ? 17.156 -26.703 -25.359 1 93.69 266 GLN A N 1
ATOM 2037 C CA . GLN A 1 266 ? 17.547 -27.078 -24.016 1 93.69 266 GLN A CA 1
ATOM 2038 C C . GLN A 1 266 ? 16.359 -26.969 -23.047 1 93.69 266 GLN A C 1
ATOM 2040 O O . GLN A 1 266 ? 16.266 -27.734 -22.094 1 93.69 266 GLN A O 1
ATOM 2045 N N . ILE A 1 267 ? 15.5 -26.078 -23.266 1 92.88 267 ILE A N 1
ATOM 2046 C CA . ILE A 1 267 ? 14.375 -25.844 -22.359 1 92.88 267 ILE A CA 1
ATOM 2047 C C . ILE A 1 267 ? 13.375 -27 -22.5 1 92.88 267 ILE A C 1
ATOM 2049 O O . ILE A 1 267 ? 12.836 -27.469 -21.484 1 92.88 267 ILE A O 1
ATOM 2053 N N . ALA A 1 268 ? 13.109 -27.375 -23.656 1 88.94 268 ALA A N 1
ATOM 2054 C CA . ALA A 1 268 ? 12.25 -28.547 -23.859 1 88.94 268 ALA A CA 1
ATOM 2055 C C . ALA A 1 268 ? 12.828 -29.781 -23.156 1 88.94 268 ALA A C 1
ATOM 2057 O O . ALA A 1 268 ? 12.094 -30.562 -22.547 1 88.94 268 ALA A O 1
ATOM 2058 N N . ALA A 1 269 ? 14.086 -29.953 -23.297 1 92.19 269 ALA A N 1
ATOM 2059 C CA . ALA A 1 269 ? 14.758 -31.062 -22.641 1 92.19 269 ALA A CA 1
ATOM 2060 C C . ALA A 1 269 ? 14.625 -30.969 -21.125 1 92.19 269 ALA A C 1
ATOM 2062 O O . ALA A 1 269 ? 14.336 -31.969 -20.453 1 92.19 269 ALA A O 1
ATOM 2063 N N . ASN A 1 270 ? 14.867 -29.797 -20.578 1 93.75 270 ASN A N 1
ATOM 2064 C CA . ASN A 1 270 ? 14.695 -29.562 -19.141 1 93.75 270 ASN A CA 1
ATOM 2065 C C . ASN A 1 270 ? 13.289 -29.922 -18.672 1 93.75 270 ASN A C 1
ATOM 2067 O O . ASN A 1 270 ? 13.125 -30.641 -17.688 1 93.75 270 ASN A O 1
ATOM 2071 N N . LEU A 1 271 ? 12.281 -29.453 -19.375 1 92.31 271 LEU A N 1
ATOM 2072 C CA . LEU A 1 271 ? 10.891 -29.703 -19 1 92.31 271 LEU A CA 1
ATOM 2073 C C . LEU A 1 271 ? 10.578 -31.203 -19.062 1 92.31 271 LEU A C 1
ATOM 2075 O O . LEU A 1 271 ? 9.875 -31.719 -18.188 1 92.31 271 LEU A O 1
ATOM 2079 N N . GLY A 1 272 ? 11.062 -31.812 -20.109 1 91 272 GLY A N 1
ATOM 2080 C CA . GLY A 1 272 ? 10.891 -33.25 -20.188 1 91 272 GLY A CA 1
ATOM 2081 C C . GLY A 1 272 ? 11.469 -34 -19 1 91 272 GLY A C 1
ATOM 2082 O O . GLY A 1 272 ? 10.828 -34.875 -18.438 1 91 272 GLY A O 1
ATOM 2083 N N . THR A 1 273 ? 12.625 -33.656 -18.641 1 93.88 273 THR A N 1
ATOM 2084 C CA . THR A 1 273 ? 13.289 -34.25 -17.5 1 93.88 273 THR A CA 1
ATOM 2085 C C . THR A 1 273 ? 12.492 -34.031 -16.219 1 93.88 273 THR A C 1
ATOM 2087 O O . THR A 1 273 ? 12.266 -34.938 -15.438 1 93.88 273 THR A O 1
ATOM 2090 N N . ILE A 1 274 ? 12.078 -32.844 -16.016 1 94.38 274 ILE A N 1
ATOM 2091 C CA . ILE A 1 274 ? 11.336 -32.469 -14.82 1 94.38 274 ILE A CA 1
ATOM 2092 C C . ILE A 1 274 ? 10.039 -33.281 -14.742 1 94.38 274 ILE A C 1
ATOM 2094 O O . ILE A 1 274 ? 9.688 -33.812 -13.68 1 94.38 274 ILE A O 1
ATOM 2098 N N . LEU A 1 275 ? 9.32 -33.312 -15.828 1 93.19 275 LEU A N 1
ATOM 2099 C CA . LEU A 1 275 ? 8.055 -34.062 -15.859 1 93.19 275 LEU A CA 1
ATOM 2100 C C . LEU A 1 275 ? 8.273 -35.531 -15.547 1 93.19 275 LEU A C 1
ATOM 2102 O O . LEU A 1 275 ? 7.484 -36.125 -14.82 1 93.19 275 LEU A O 1
ATOM 2106 N N . GLN A 1 276 ? 9.32 -36.031 -16.078 1 93.69 276 GLN A N 1
ATOM 2107 C CA . GLN A 1 276 ? 9.641 -37.438 -15.828 1 93.69 276 GLN A CA 1
ATOM 2108 C C . GLN A 1 276 ? 9.992 -37.688 -14.367 1 93.69 276 GLN A C 1
ATOM 2110 O O . GLN A 1 276 ? 9.375 -38.5 -13.703 1 93.69 276 GLN A O 1
ATOM 2115 N N . VAL A 1 277 ? 10.852 -36.875 -13.812 1 93.06 277 VAL A N 1
ATOM 2116 C CA . VAL A 1 277 ? 11.375 -37.156 -12.477 1 93.06 277 VAL A CA 1
ATOM 2117 C C . VAL A 1 277 ? 10.336 -36.75 -11.43 1 93.06 277 VAL A C 1
ATOM 2119 O O . VAL A 1 277 ? 10.32 -37.312 -10.328 1 93.06 277 VAL A O 1
ATOM 2122 N N . SER A 1 2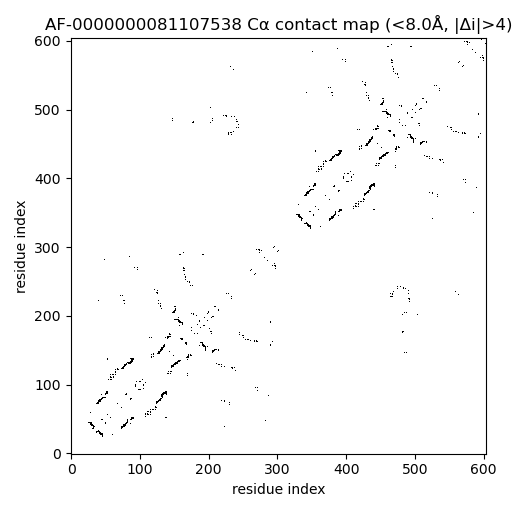78 ? 9.484 -35.812 -11.719 1 93.81 278 SER A N 1
ATOM 2123 C CA . SER A 1 278 ? 8.445 -35.375 -10.789 1 93.81 278 SER A CA 1
ATOM 2124 C C . SER A 1 278 ? 7.219 -36.281 -10.875 1 93.81 278 SER A C 1
ATOM 2126 O O . SER A 1 278 ? 6.25 -36.094 -10.133 1 93.81 278 SER A O 1
ATOM 2128 N N . LYS A 1 279 ? 7.266 -37.281 -11.805 1 92.62 279 LYS A N 1
ATOM 2129 C CA . LYS A 1 279 ? 6.09 -38.094 -12.055 1 92.62 279 LYS A CA 1
ATOM 2130 C C . LYS A 1 279 ? 4.852 -37.25 -12.289 1 92.62 279 LYS A C 1
ATOM 2132 O O . LYS A 1 279 ? 3.83 -37.406 -11.625 1 92.62 279 LYS A O 1
ATOM 2137 N N . ASN A 1 280 ? 5.031 -36.375 -13.258 1 90.31 280 ASN A N 1
ATOM 2138 C CA . ASN A 1 280 ? 3.979 -35.469 -13.68 1 90.31 280 ASN A CA 1
ATOM 2139 C C . ASN A 1 280 ? 3.51 -34.594 -12.516 1 90.31 280 ASN A C 1
ATOM 2141 O O . ASN A 1 280 ? 2.312 -34.5 -12.234 1 90.31 280 ASN A O 1
ATOM 2145 N N . GLU A 1 281 ? 4.551 -34.031 -11.727 1 90.94 281 GLU A N 1
ATOM 2146 C CA . GLU A 1 281 ? 4.352 -33 -10.703 1 90.94 281 GLU A CA 1
ATOM 2147 C C . GLU A 1 281 ? 3.625 -33.562 -9.492 1 90.94 281 GLU A C 1
ATOM 2149 O O . GLU A 1 281 ? 2.627 -33 -9.031 1 90.94 281 GLU A O 1
ATOM 2154 N N . SER A 1 282 ? 4.148 -34.625 -8.938 1 94.69 282 SER A N 1
ATOM 2155 C CA . SER A 1 282 ? 3.66 -35.281 -7.715 1 94.69 282 SER A CA 1
ATOM 2156 C C . SER A 1 282 ? 3.795 -34.344 -6.516 1 94.69 282 SER A C 1
ATOM 2158 O O . SER A 1 282 ? 4.633 -33.438 -6.512 1 94.69 282 SER A O 1
ATOM 2160 N N . LYS A 1 283 ? 2.939 -34.625 -5.559 1 95.5 283 LYS A N 1
ATOM 2161 C CA . LYS A 1 283 ? 2.969 -33.812 -4.348 1 95.5 283 LYS A CA 1
ATOM 2162 C C . LYS A 1 283 ? 4.352 -33.844 -3.707 1 95.5 283 LYS A C 1
ATOM 2164 O O . LYS A 1 283 ? 4.879 -32.781 -3.322 1 95.5 283 LYS A O 1
ATOM 2169 N N . SER A 1 284 ? 4.918 -34.969 -3.572 1 95.12 284 SER A N 1
ATOM 2170 C CA . SER A 1 284 ? 6.215 -35.125 -2.922 1 95.12 284 SER A CA 1
ATOM 2171 C C . SER A 1 284 ? 7.281 -34.281 -3.625 1 95.12 284 SER A C 1
ATOM 2173 O O . SER A 1 284 ? 8.125 -33.688 -2.973 1 95.12 284 SER A O 1
ATOM 2175 N N . PHE A 1 285 ? 7.273 -34.25 -4.941 1 96 285 PHE A N 1
ATOM 2176 C CA . PHE A 1 285 ? 8.234 -33.469 -5.699 1 96 285 PHE A CA 1
ATOM 2177 C C . PHE A 1 285 ? 7.98 -31.969 -5.52 1 96 285 PHE A C 1
ATOM 2179 O O . PHE A 1 285 ? 8.914 -31.203 -5.305 1 96 285 PHE A O 1
ATOM 2186 N N . GLU A 1 286 ? 6.715 -31.594 -5.512 1 95.5 286 GLU A N 1
ATOM 2187 C CA . GLU A 1 286 ? 6.316 -30.188 -5.477 1 95.5 286 GLU A CA 1
ATOM 2188 C C . GLU A 1 286 ? 6.559 -29.578 -4.102 1 95.5 286 GLU A C 1
ATOM 2190 O O . GLU A 1 286 ? 6.648 -28.359 -3.967 1 95.5 286 GLU A O 1
ATOM 2195 N N . GLU A 1 287 ? 6.672 -30.359 -3.092 1 95.38 287 GLU A N 1
ATOM 2196 C CA . GLU A 1 287 ? 6.875 -29.859 -1.732 1 95.38 287 GLU A CA 1
ATOM 2197 C C . GLU A 1 287 ? 8.211 -29.141 -1.603 1 95.38 287 GLU A C 1
ATOM 2199 O O . GLU A 1 287 ? 8.359 -28.234 -0.768 1 95.38 287 GLU A O 1
ATOM 2204 N N . ASN A 1 288 ? 9.133 -29.516 -2.387 1 96.81 288 ASN A N 1
ATOM 2205 C CA . ASN A 1 288 ? 10.445 -28.875 -2.467 1 96.81 288 ASN A CA 1
ATOM 2206 C C . ASN A 1 288 ? 10.844 -28.594 -3.912 1 96.81 288 ASN A C 1
ATOM 2208 O O . ASN A 1 288 ? 11.977 -28.859 -4.316 1 96.81 288 ASN A O 1
ATOM 2212 N N . LEU A 1 289 ? 10.008 -28.062 -4.613 1 96.12 289 LEU A N 1
ATOM 2213 C CA . LEU A 1 289 ? 10.016 -28 -6.07 1 96.12 289 LEU A CA 1
ATOM 2214 C C . LEU A 1 289 ? 11.305 -27.359 -6.574 1 96.12 289 LEU A C 1
ATOM 2216 O O . LEU A 1 289 ? 12.047 -27.969 -7.352 1 96.12 289 LEU A O 1
ATOM 2220 N N . ASN A 1 290 ? 11.641 -26.109 -6.184 1 96.44 290 ASN A N 1
ATOM 2221 C CA . ASN A 1 290 ? 12.773 -25.391 -6.734 1 96.44 290 ASN A CA 1
ATOM 2222 C C . ASN A 1 290 ? 14.086 -26.141 -6.508 1 96.44 290 ASN A C 1
ATOM 2224 O O . ASN A 1 290 ? 14.883 -26.281 -7.43 1 96.44 290 ASN A O 1
ATOM 2228 N N . ASN A 1 291 ? 14.211 -26.594 -5.312 1 95.88 291 ASN A N 1
ATOM 2229 C CA . ASN A 1 291 ? 15.43 -27.328 -4.988 1 95.88 291 ASN A CA 1
ATOM 2230 C C . ASN A 1 291 ? 15.5 -28.656 -5.73 1 95.88 291 ASN A C 1
ATOM 2232 O O . ASN A 1 291 ? 16.578 -29.078 -6.148 1 95.88 291 ASN A O 1
ATOM 2236 N N . ASN A 1 292 ? 14.352 -29.359 -5.824 1 96.69 292 ASN A N 1
ATOM 2237 C CA . ASN A 1 292 ? 14.32 -30.609 -6.57 1 96.69 292 ASN A CA 1
ATOM 2238 C C . ASN A 1 292 ? 14.688 -30.406 -8.03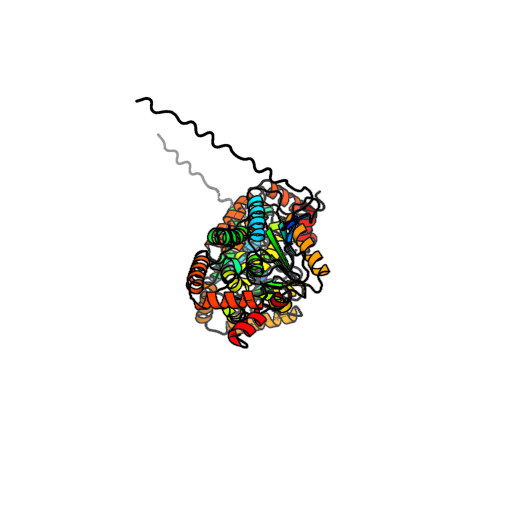9 1 96.69 292 ASN A C 1
ATOM 2240 O O . ASN A 1 292 ? 15.398 -31.219 -8.625 1 96.69 292 ASN A O 1
ATOM 2244 N N . ILE A 1 293 ? 14.242 -29.344 -8.617 1 96.81 293 ILE A N 1
ATOM 2245 C CA . ILE A 1 293 ? 14.562 -29.031 -10 1 96.81 293 ILE A CA 1
ATOM 2246 C C . ILE A 1 293 ? 16.062 -28.766 -10.141 1 96.81 293 ILE A C 1
ATOM 2248 O O . ILE A 1 293 ? 16.703 -29.328 -11.031 1 96.81 293 ILE A O 1
ATOM 2252 N N . VAL A 1 294 ? 16.625 -27.938 -9.305 1 95.69 294 VAL A N 1
ATOM 2253 C CA . VAL A 1 294 ? 18.047 -27.641 -9.344 1 95.69 294 VAL A CA 1
ATOM 2254 C C . VAL A 1 294 ? 18.859 -28.922 -9.203 1 95.69 294 VAL A C 1
ATOM 2256 O O . VAL A 1 294 ? 19.797 -29.156 -9.969 1 95.69 294 VAL A O 1
ATOM 2259 N N . LYS A 1 295 ? 18.469 -29.734 -8.227 1 96.06 295 LYS A N 1
ATOM 2260 C CA . LYS A 1 295 ? 19.172 -30.984 -7.973 1 96.06 295 LYS A CA 1
ATOM 2261 C C . LYS A 1 295 ? 19.141 -31.891 -9.195 1 96.06 295 LYS A C 1
ATOM 2263 O O . LYS A 1 295 ? 20.172 -32.438 -9.609 1 96.06 295 LYS A O 1
ATOM 2268 N N . ARG A 1 296 ? 18.031 -32.031 -9.828 1 94.88 296 ARG A N 1
ATOM 2269 C CA . ARG A 1 296 ? 17.844 -33.031 -10.883 1 94.88 296 ARG A CA 1
ATOM 2270 C C . ARG A 1 296 ? 18.422 -32.531 -12.203 1 94.88 296 ARG A C 1
ATOM 2272 O O . ARG A 1 296 ? 18.938 -33.312 -13.008 1 94.88 296 ARG A O 1
ATOM 2279 N N . LEU A 1 297 ? 18.406 -31.234 -12.461 1 95.19 297 LEU A N 1
ATOM 2280 C CA . LEU A 1 297 ? 18.875 -30.703 -13.734 1 95.19 297 LEU A CA 1
ATOM 2281 C C . LEU A 1 297 ? 20.359 -30.422 -13.688 1 95.19 297 LEU A C 1
ATOM 2283 O O . LEU A 1 297 ? 21.047 -30.469 -14.719 1 95.19 297 LEU A O 1
ATOM 2287 N N . TYR A 1 298 ? 20.938 -30.141 -12.516 1 94.5 298 TYR A N 1
ATOM 2288 C CA . TYR A 1 298 ? 22.281 -29.578 -12.523 1 94.5 298 TYR A CA 1
ATOM 2289 C C . TYR A 1 298 ? 23.203 -30.359 -11.602 1 94.5 298 TYR A C 1
ATOM 2291 O O . TYR A 1 298 ? 24.422 -30.359 -11.781 1 94.5 298 TYR A O 1
ATOM 2299 N N . GLN A 1 299 ? 22.688 -31 -10.656 1 91.38 299 GLN A N 1
ATOM 2300 C CA . GLN A 1 299 ? 23.562 -31.641 -9.68 1 91.38 299 GLN A CA 1
ATOM 2301 C C . GLN A 1 299 ? 23.562 -33.156 -9.867 1 91.38 299 GLN A C 1
ATOM 2303 O O . GLN A 1 299 ? 24.594 -33.812 -9.672 1 91.38 299 GLN A O 1
ATOM 2308 N N . GLU A 1 300 ? 22.422 -33.75 -10.078 1 86.5 300 GLU A N 1
ATOM 2309 C CA . GLU A 1 300 ? 22.312 -35.188 -10.336 1 86.5 300 GLU A CA 1
ATOM 2310 C C . GLU A 1 300 ? 21.531 -35.469 -11.617 1 86.5 300 GLU A C 1
ATOM 2312 O O . GLU A 1 300 ? 20.469 -36.062 -11.594 1 86.5 300 GLU A O 1
ATOM 2317 N N . PRO A 1 301 ? 22.109 -35 -12.672 1 70.62 301 PRO A N 1
ATOM 2318 C CA . PRO A 1 301 ? 21.359 -35.188 -13.922 1 70.62 301 PRO A CA 1
ATOM 2319 C C . PRO A 1 301 ? 21.234 -36.656 -14.328 1 70.62 301 PRO A C 1
ATOM 2321 O O . PRO A 1 301 ? 22.094 -37.469 -14.016 1 70.62 301 PRO A O 1
ATOM 2324 N N . ASN A 1 302 ? 20.047 -37.156 -14.625 1 60.5 302 ASN A N 1
ATOM 2325 C CA . ASN A 1 302 ? 19.875 -38.562 -15.047 1 60.5 302 ASN A CA 1
ATOM 2326 C C . ASN A 1 302 ? 20.906 -38.938 -16.109 1 60.5 302 ASN A C 1
ATOM 2328 O O . ASN A 1 302 ? 21.328 -38.094 -16.891 1 60.5 302 ASN A O 1
ATOM 2332 N N . MET B 1 1 ? -27.812 69.125 -23.5 1 26.95 1 MET B N 1
ATOM 2333 C CA . MET B 1 1 ? -27.969 67.875 -22.797 1 26.95 1 MET B CA 1
ATOM 2334 C C . MET B 1 1 ? -26.844 67.688 -21.781 1 26.95 1 MET B C 1
ATOM 2336 O O . MET B 1 1 ? -25.672 67.562 -22.156 1 26.95 1 MET B O 1
ATOM 2340 N N . THR B 1 2 ? -27.031 68.312 -20.578 1 28.03 2 THR B N 1
ATOM 2341 C CA . THR B 1 2 ? -26.203 68.625 -19.422 1 28.03 2 THR B CA 1
ATOM 2342 C C . THR B 1 2 ? -25.781 67.375 -18.688 1 28.03 2 THR B C 1
ATOM 2344 O O . THR B 1 2 ? -26.625 66.625 -18.188 1 28.03 2 THR B O 1
ATOM 2347 N N . VAL B 1 3 ? -24.672 66.75 -19.125 1 34.34 3 VAL B N 1
ATOM 2348 C CA . VAL B 1 3 ? -24 65.562 -18.625 1 34.34 3 VAL B CA 1
ATOM 2349 C C . VAL B 1 3 ? -23.719 65.75 -17.141 1 34.34 3 VAL B C 1
ATOM 2351 O O . VAL B 1 3 ? -22.953 66.562 -16.734 1 34.34 3 VAL B O 1
ATOM 2354 N N . PHE B 1 4 ? -24.781 65.562 -16.25 1 28.94 4 PHE B N 1
ATOM 2355 C CA . PHE B 1 4 ? -24.688 65.688 -14.805 1 28.94 4 PHE B CA 1
ATOM 2356 C C . PHE B 1 4 ? -23.625 64.75 -14.25 1 28.94 4 PHE B C 1
ATOM 2358 O O . PHE B 1 4 ? -23.609 63.562 -14.539 1 28.94 4 PHE B O 1
ATOM 2365 N N . LYS B 1 5 ? -22.438 65.312 -13.883 1 28.62 5 LYS B N 1
ATOM 2366 C CA . LYS B 1 5 ? -21.234 64.812 -13.195 1 28.62 5 LYS B CA 1
ATOM 2367 C C . LYS B 1 5 ? -21.578 64.312 -11.805 1 28.62 5 LYS B C 1
ATOM 2369 O O . LYS B 1 5 ? -21.703 65.062 -10.859 1 28.62 5 LYS B O 1
ATOM 2374 N N . THR B 1 6 ? -22.562 63.344 -11.609 1 29.41 6 THR B N 1
ATOM 2375 C CA . THR B 1 6 ? -22.828 62.938 -10.234 1 29.41 6 THR B CA 1
ATOM 2376 C C . THR B 1 6 ? -21.562 62.375 -9.586 1 29.41 6 THR B C 1
ATOM 2378 O O . THR B 1 6 ? -20.969 61.438 -10.078 1 29.41 6 THR B O 1
ATOM 2381 N N . HIS B 1 7 ? -20.766 63.188 -8.93 1 27.91 7 HIS B N 1
ATOM 2382 C CA . HIS B 1 7 ? -19.609 62.875 -8.109 1 27.91 7 HIS B CA 1
ATOM 2383 C C . HIS B 1 7 ? -19.984 61.938 -6.965 1 27.91 7 HIS B C 1
ATOM 2385 O O . HIS B 1 7 ? -20.766 62.312 -6.082 1 27.91 7 HIS B O 1
ATOM 2391 N N . LEU B 1 8 ? -20.25 60.656 -7.242 1 25.34 8 LEU B N 1
ATOM 2392 C CA . LEU B 1 8 ? -20.5 59.688 -6.164 1 25.34 8 LEU B CA 1
ATOM 2393 C C . LEU B 1 8 ? -19.328 59.688 -5.176 1 25.34 8 LEU B C 1
ATOM 2395 O O . LEU B 1 8 ? -18.203 59.406 -5.551 1 25.34 8 LEU B O 1
ATOM 2399 N N . LYS B 1 9 ? -19.438 60.531 -4.059 1 28.33 9 LYS B N 1
ATOM 2400 C CA . LYS B 1 9 ? -18.578 60.5 -2.885 1 28.33 9 LYS B CA 1
ATOM 2401 C C . LYS B 1 9 ? -18.562 59.125 -2.248 1 28.33 9 LYS B C 1
ATOM 2403 O O . LYS B 1 9 ? -19.594 58.656 -1.741 1 28.33 9 LYS B O 1
ATOM 2408 N N . ILE B 1 10 ? -17.75 58.188 -2.729 1 29.48 10 ILE B N 1
ATOM 2409 C CA . ILE B 1 10 ? -17.484 56.906 -2.049 1 29.48 10 ILE B CA 1
ATOM 2410 C C . ILE B 1 10 ? -16.922 57.188 -0.655 1 29.48 10 ILE B C 1
ATOM 2412 O O . ILE B 1 10 ? -15.836 57.75 -0.518 1 29.48 10 ILE B O 1
ATOM 2416 N N . SER B 1 11 ? -17.75 57.531 0.349 1 27.09 11 SER B N 1
ATOM 2417 C CA . SER B 1 11 ? -17.297 57.625 1.732 1 27.09 11 SER B CA 1
ATOM 2418 C C . SER B 1 11 ? -16.625 56.312 2.176 1 27.09 11 SER B C 1
ATOM 2420 O O . SER B 1 11 ? -17.234 55.25 2.107 1 27.09 11 SER B O 1
ATOM 2422 N N . PHE B 1 12 ? -15.336 56.312 2.219 1 29.25 12 PHE B N 1
ATOM 2423 C CA . PHE B 1 12 ? -14.453 55.312 2.834 1 29.25 12 PHE B CA 1
ATOM 2424 C C . PHE B 1 12 ? -14.773 55.156 4.316 1 29.25 12 PHE B C 1
ATOM 2426 O O . PHE B 1 12 ? -14.492 56.031 5.117 1 29.25 12 PHE B O 1
ATOM 2433 N N . PHE B 1 13 ? -15.914 54.594 4.684 1 29.11 13 PHE B N 1
ATOM 2434 C CA . PHE B 1 13 ? -16.047 54.25 6.094 1 29.11 13 PHE B CA 1
ATOM 2435 C C . PHE B 1 13 ? -14.859 53.406 6.551 1 29.11 13 PHE B C 1
ATOM 2437 O O . PHE B 1 13 ? -14.672 52.281 6.086 1 29.11 13 PHE B O 1
ATOM 2444 N N . LEU B 1 14 ? -13.773 54 6.977 1 29.94 14 LEU B N 1
ATOM 2445 C CA . LEU B 1 14 ? -12.711 53.406 7.781 1 29.94 14 LEU B CA 1
ATOM 2446 C C . LEU B 1 14 ? -13.281 52.719 9.016 1 29.94 14 LEU B C 1
ATOM 2448 O O . LEU B 1 14 ? -13.727 53.406 9.953 1 29.94 14 LEU B O 1
ATOM 2452 N N . SER B 1 15 ? -14.062 51.656 8.867 1 31.48 15 SER B N 1
ATOM 2453 C CA . SER B 1 15 ? -14.32 50.938 10.109 1 31.48 15 SER B CA 1
ATOM 2454 C C . SER B 1 15 ? -13.047 50.781 10.93 1 31.48 15 SER B C 1
ATOM 2456 O O . SER B 1 15 ? -12.031 50.312 10.422 1 31.48 15 SER B O 1
ATOM 2458 N N . LEU B 1 16 ? -12.82 51.562 11.852 1 31.8 16 LEU B N 1
ATOM 2459 C CA . LEU B 1 16 ? -11.898 51.438 12.969 1 31.8 16 LEU B CA 1
ATOM 2460 C C . LEU B 1 16 ? -12.055 50.062 13.625 1 31.8 16 LEU B C 1
ATOM 2462 O O . LEU B 1 16 ? -12.961 49.844 14.438 1 31.8 16 LEU B O 1
ATOM 2466 N N . THR B 1 17 ? -11.844 49 12.922 1 32.97 17 THR B N 1
ATOM 2467 C CA . THR B 1 17 ? -11.633 47.781 13.688 1 32.97 17 THR B CA 1
ATOM 2468 C C . THR B 1 17 ? -10.625 48.031 14.812 1 32.97 17 THR B C 1
ATOM 2470 O O . THR B 1 17 ? -9.484 48.406 14.555 1 32.97 17 THR B O 1
ATOM 2473 N N . TYR B 1 18 ? -11.055 48.469 15.938 1 31.33 18 TYR B N 1
ATOM 2474 C CA . TYR B 1 18 ? -10.305 48.406 17.188 1 31.33 18 TYR B CA 1
ATOM 2475 C C . TYR B 1 18 ? -9.516 47.125 17.312 1 31.33 18 TYR B C 1
ATOM 2477 O O . TYR B 1 18 ? -10.102 46.031 17.344 1 31.33 18 TYR B O 1
ATOM 2485 N N . PHE B 1 19 ? -8.328 47.094 16.797 1 33.22 19 PHE B N 1
ATOM 2486 C CA . PHE B 1 19 ? -7.312 46.156 17.203 1 33.22 19 PHE B CA 1
ATOM 2487 C C . PHE B 1 19 ? -7.199 46.094 18.719 1 33.22 19 PHE B C 1
ATOM 2489 O O . PHE B 1 19 ? -6.723 47.031 19.359 1 33.22 19 PHE B O 1
ATOM 2496 N N . TRP B 1 20 ? -8.203 45.531 19.453 1 34.25 20 TRP B N 1
ATOM 2497 C CA . TRP B 1 20 ? -7.824 45.219 20.828 1 34.25 20 TRP B CA 1
ATOM 2498 C C . TRP B 1 20 ? -6.426 44.625 20.891 1 34.25 20 TRP B C 1
ATOM 2500 O O . TRP B 1 20 ? -6.137 43.625 20.203 1 34.25 20 TRP B O 1
ATOM 2510 N N . PRO B 1 21 ? -5.469 45.25 21.312 1 38.25 21 PRO B N 1
ATOM 2511 C CA . PRO B 1 21 ? -4.07 44.844 21.359 1 38.25 21 PRO B CA 1
ATOM 2512 C C . PRO B 1 21 ? -3.914 43.406 21.891 1 38.25 21 PRO B C 1
ATOM 2514 O O . PRO B 1 21 ? -2.891 42.75 21.641 1 38.25 21 PRO B O 1
ATOM 2517 N N . GLY B 1 22 ? -4.699 43.094 22.922 1 36.31 22 GLY B N 1
ATOM 2518 C CA . GLY B 1 22 ? -4.387 41.906 23.75 1 36.31 22 GLY B CA 1
ATOM 2519 C C . GLY B 1 22 ? -4.645 40.594 23.031 1 36.31 22 GLY B C 1
ATOM 2520 O O . GLY B 1 22 ? -4.645 39.531 23.656 1 36.31 22 GLY B O 1
ATOM 2521 N N . PHE B 1 23 ? -5.586 40.531 22.156 1 37.09 23 PHE B N 1
ATOM 2522 C CA . PHE B 1 23 ? -5.742 39.219 21.578 1 37.09 23 PHE B CA 1
ATOM 2523 C C . PHE B 1 23 ? -4.438 38.75 20.953 1 37.09 23 PHE B C 1
ATOM 2525 O O . PHE B 1 23 ? -4.07 39.188 19.859 1 37.09 23 PHE B O 1
ATOM 2532 N N . VAL B 1 24 ? -3.453 38.625 21.672 1 39.16 24 VAL B N 1
ATOM 2533 C CA . VAL B 1 24 ? -2.334 37.906 21.094 1 39.16 24 VAL B CA 1
ATOM 2534 C C . VAL B 1 24 ? -2.859 36.781 20.219 1 39.16 24 VAL B C 1
ATOM 2536 O O . VAL B 1 24 ? -3.457 35.812 20.719 1 39.16 24 VAL B O 1
ATOM 2539 N N . GLU B 1 25 ? -3.541 36.906 19.125 1 47.03 25 GLU B N 1
ATOM 2540 C CA . GLU B 1 25 ? -3.883 35.875 18.156 1 47.03 25 GLU B CA 1
ATOM 2541 C C . GLU B 1 25 ? -2.91 34.688 18.25 1 47.03 25 GLU B C 1
ATOM 2543 O O . GLU B 1 25 ? -1.698 34.875 18.125 1 47.03 25 GLU B O 1
ATOM 2548 N N . ALA B 1 26 ? -3.145 33.812 19.234 1 59.31 26 ALA B N 1
ATOM 2549 C CA . ALA B 1 26 ? -2.305 32.625 19.422 1 59.31 26 ALA B CA 1
ATOM 2550 C C . ALA B 1 26 ? -1.778 32.125 18.078 1 59.31 26 ALA B C 1
ATOM 2552 O O . ALA B 1 26 ? -2.547 31.953 17.125 1 59.31 26 ALA B O 1
ATOM 2553 N N . GLN B 1 27 ? -0.576 32.344 17.812 1 85.44 27 GLN B N 1
ATOM 2554 C CA . GLN B 1 27 ? 0.088 32 16.547 1 85.44 27 GLN B CA 1
ATOM 2555 C C . GLN B 1 27 ? -0.103 30.531 16.203 1 85.44 27 GLN B C 1
ATOM 2557 O O . GLN B 1 27 ? 0.246 29.641 17 1 85.44 27 GLN B O 1
ATOM 2562 N N . ILE B 1 28 ? -0.863 30.328 15.219 1 94.19 28 ILE B N 1
ATOM 2563 C CA . ILE B 1 28 ? -1.145 29 14.688 1 94.19 28 ILE B CA 1
ATOM 2564 C C . ILE B 1 28 ? 0.165 28.25 14.445 1 94.19 28 ILE B C 1
ATOM 2566 O O . ILE B 1 28 ? 0.262 27.047 14.719 1 94.19 28 ILE B O 1
ATOM 2570 N N . LEU B 1 29 ? 1.15 28.953 14 1 97.38 29 LEU B N 1
ATOM 2571 C CA . LEU B 1 29 ? 2.496 28.422 13.828 1 97.38 29 LEU B CA 1
ATOM 2572 C C . LEU B 1 29 ? 3.5 29.172 14.688 1 97.38 29 LEU B C 1
ATOM 2574 O O . LEU B 1 29 ? 3.754 30.359 14.453 1 97.38 29 LEU B O 1
ATOM 2578 N N . LYS B 1 30 ? 4.012 28.516 15.695 1 97.5 30 LYS B N 1
ATOM 2579 C CA . LYS B 1 30 ? 5.059 29.078 16.547 1 97.5 30 LYS B CA 1
ATOM 2580 C C . LYS B 1 30 ? 6.445 28.672 16.047 1 97.5 30 LYS B C 1
ATOM 2582 O O . LYS B 1 30 ? 6.656 27.531 15.641 1 97.5 30 LYS B O 1
ATOM 2587 N N . GLN B 1 31 ? 7.387 29.625 16.094 1 97.31 31 GLN B N 1
ATOM 2588 C CA . GLN B 1 31 ? 8.703 29.328 15.547 1 97.31 31 GLN B CA 1
ATOM 2589 C C . GLN B 1 31 ? 9.789 29.5 16.609 1 97.31 31 GLN B C 1
ATOM 2591 O O . GLN B 1 31 ? 9.68 30.359 17.484 1 97.31 31 GLN B O 1
ATOM 2596 N N . SER B 1 32 ? 10.719 28.688 16.531 1 98.06 32 SER B N 1
ATOM 2597 C CA . SER B 1 32 ? 11.914 28.781 17.375 1 98.06 32 SER B CA 1
ATOM 2598 C C . SER B 1 32 ? 13.141 28.234 16.656 1 98.06 32 SER B C 1
ATOM 2600 O O . SER B 1 32 ? 13.016 27.516 15.656 1 98.06 32 SER B O 1
ATOM 2602 N N . CYS B 1 33 ? 14.297 28.594 17.125 1 98.56 33 CYS B N 1
ATOM 2603 C CA . CYS B 1 33 ? 15.547 28.141 16.516 1 98.56 33 CYS B CA 1
ATOM 2604 C C . CYS B 1 33 ? 16.016 26.844 17.172 1 98.56 33 CYS B C 1
ATOM 2606 O O . CYS B 1 33 ? 16 26.719 18.391 1 98.56 33 CYS B O 1
ATOM 2608 N N . ILE B 1 34 ? 16.484 25.891 16.406 1 98.62 34 ILE B N 1
ATOM 2609 C CA . ILE B 1 34 ? 17.031 24.641 16.906 1 98.62 34 ILE B CA 1
ATOM 2610 C C . ILE B 1 34 ? 18.531 24.781 17.172 1 98.62 34 ILE B C 1
ATOM 2612 O O . ILE B 1 34 ? 19.062 24.188 18.109 1 98.62 34 ILE B O 1
ATOM 2616 N N . ASN B 1 35 ? 19.188 25.547 16.25 1 98.06 35 ASN B N 1
ATOM 2617 C CA . ASN B 1 35 ? 20.609 25.844 16.438 1 98.06 35 ASN B CA 1
ATOM 2618 C C . ASN B 1 35 ? 20.859 27.344 16.578 1 98.06 35 ASN B C 1
ATOM 2620 O O . ASN B 1 35 ? 19.953 28.141 16.359 1 98.06 35 ASN B O 1
ATOM 2624 N N . GLU B 1 36 ? 22.016 27.766 16.953 1 96.94 36 GLU B N 1
ATOM 2625 C CA . GLU B 1 36 ? 22.344 29.156 17.25 1 96.94 36 GLU B CA 1
ATOM 2626 C C . GLU B 1 36 ? 22.188 30.031 16.016 1 96.94 36 GLU B C 1
ATOM 2628 O O . GLU B 1 36 ? 21.656 31.141 16.109 1 96.94 36 GLU B O 1
ATOM 2633 N N . ALA B 1 37 ? 22.562 29.531 14.898 1 96.56 37 ALA B N 1
ATOM 2634 C CA . ALA B 1 37 ? 22.516 30.297 13.656 1 96.56 37 ALA B CA 1
ATOM 2635 C C . ALA B 1 37 ? 21.078 30.422 13.133 1 96.56 37 ALA B C 1
ATOM 2637 O O . ALA B 1 37 ? 20.812 31.188 12.219 1 96.56 37 ALA B O 1
ATOM 2638 N N . CYS B 1 38 ? 20.188 29.562 13.641 1 98 38 CYS B N 1
ATOM 2639 C CA . CYS B 1 38 ? 18.781 29.516 13.281 1 98 38 CYS B CA 1
ATOM 2640 C C . CYS B 1 38 ? 18.594 29.062 11.836 1 98 38 CYS B C 1
ATOM 2642 O O . CYS B 1 38 ? 17.594 29.406 11.195 1 98 38 CYS B O 1
ATOM 2644 N N . SER B 1 39 ? 19.578 28.422 11.273 1 98.5 39 SER B N 1
ATOM 2645 C CA . SER B 1 39 ? 19.453 27.812 9.953 1 98.5 39 SER B CA 1
ATOM 2646 C C . SER B 1 39 ? 18.609 26.547 10.023 1 98.5 39 SER B C 1
ATOM 2648 O O . SER B 1 39 ? 18.156 26.031 8.992 1 98.5 39 SER B O 1
ATOM 2650 N N . ALA B 1 40 ? 18.453 26 11.219 1 98.75 40 ALA B N 1
ATOM 2651 C CA . ALA B 1 40 ? 17.453 25 11.547 1 98.75 40 ALA B CA 1
ATOM 2652 C C . ALA B 1 40 ? 16.406 25.578 12.492 1 98.75 40 ALA B C 1
ATOM 2654 O O . ALA B 1 40 ? 16.734 26.078 13.57 1 98.75 40 ALA B O 1
ATOM 2655 N N . LYS B 1 41 ? 15.133 25.438 12.031 1 98.5 41 LYS B N 1
ATOM 2656 C CA . LYS B 1 41 ? 14.039 26 12.797 1 98.5 41 LYS B CA 1
ATOM 2657 C C . LYS B 1 41 ? 13 24.938 13.156 1 98.5 41 LYS B C 1
ATOM 2659 O O . LYS B 1 41 ? 12.859 23.938 12.445 1 98.5 41 LYS B O 1
ATOM 2664 N N . ARG B 1 42 ? 12.336 25.234 14.211 1 98.69 42 ARG B N 1
ATOM 2665 C CA . ARG B 1 42 ? 11.164 24.453 14.586 1 98.69 42 ARG B CA 1
ATOM 2666 C C . ARG B 1 42 ? 9.883 25.266 14.422 1 98.69 42 ARG B C 1
ATOM 2668 O O . ARG B 1 42 ? 9.82 26.422 14.836 1 98.69 42 ARG B O 1
ATOM 2675 N N . VAL B 1 43 ? 9 24.672 13.805 1 98.5 43 VAL B N 1
ATOM 2676 C CA . VAL B 1 43 ? 7.668 25.25 13.648 1 98.5 43 VAL B CA 1
ATOM 2677 C C . VAL B 1 43 ? 6.637 24.359 14.336 1 98.5 43 VAL B C 1
ATOM 2679 O O . VAL B 1 43 ? 6.434 23.203 13.938 1 98.5 43 VAL B O 1
ATOM 2682 N N . THR B 1 44 ? 5.98 24.859 15.32 1 98.5 44 THR B N 1
ATOM 2683 C CA . THR B 1 44 ? 5.031 24.109 16.141 1 98.5 44 THR B CA 1
ATOM 2684 C C . THR B 1 44 ? 3.596 24.484 15.773 1 98.5 44 THR B C 1
ATOM 2686 O O . THR B 1 44 ? 3.209 25.656 15.875 1 98.5 44 THR B O 1
ATOM 2689 N N . ILE B 1 45 ? 2.887 23.5 15.328 1 97.75 45 ILE B N 1
ATOM 2690 C CA . ILE B 1 45 ? 1.478 23.703 15.016 1 97.75 45 ILE B CA 1
ATOM 2691 C C . ILE B 1 45 ? 0.671 23.812 16.312 1 97.75 45 ILE B C 1
ATOM 2693 O O . ILE B 1 45 ? 0.78 22.938 17.172 1 97.75 45 ILE B O 1
ATOM 2697 N N . SER B 1 46 ? -0.128 24.891 16.422 1 97.06 46 SER B N 1
ATOM 2698 C CA . SER B 1 46 ? -0.985 25.094 17.578 1 97.06 46 SER B CA 1
ATOM 2699 C C . SER B 1 46 ? -2.377 25.562 17.156 1 97.06 46 SER B C 1
ATOM 2701 O O . SER B 1 46 ? -2.615 26.766 16.984 1 97.06 46 SER B O 1
ATOM 2703 N N . ASN B 1 47 ? -3.256 24.594 17.016 1 96.19 47 ASN B N 1
ATOM 2704 C CA . ASN B 1 47 ? -4.668 24.797 16.719 1 96.19 47 ASN B CA 1
ATOM 2705 C C . ASN B 1 47 ? -5.555 23.859 17.531 1 96.19 47 ASN B C 1
ATOM 2707 O O . ASN B 1 47 ? -6.211 22.984 16.969 1 96.19 47 ASN B O 1
ATOM 2711 N N . PRO B 1 48 ? -5.539 24.047 18.844 1 94.31 48 PRO B N 1
ATOM 2712 C CA . PRO B 1 48 ? -6.297 23.125 19.688 1 94.31 48 PRO B CA 1
ATOM 2713 C C . PRO B 1 48 ? -7.773 23.047 19.312 1 94.31 48 PRO B C 1
ATOM 2715 O O . PRO B 1 48 ? -8.312 23.984 18.719 1 94.31 48 PRO B O 1
ATOM 2718 N N . PRO B 1 49 ? -8.516 22 19.594 1 95.88 49 PRO B N 1
ATOM 2719 C CA . PRO B 1 49 ? -8.062 20.938 20.5 1 95.88 49 PRO B CA 1
ATOM 2720 C C . PRO B 1 49 ? -7.371 19.797 19.766 1 95.88 49 PRO B C 1
ATOM 2722 O O . PRO B 1 49 ? -6.73 18.953 20.391 1 95.88 49 PRO B O 1
ATOM 2725 N N . VAL B 1 50 ? -7.453 19.656 18.453 1 97.12 50 VAL B N 1
ATOM 2726 C CA . VAL B 1 50 ? -6.957 18.484 17.766 1 97.12 50 VAL B CA 1
ATOM 2727 C C . VAL B 1 50 ? -6.062 18.891 16.594 1 97.12 50 VAL B C 1
ATOM 2729 O O . VAL B 1 50 ? -5.715 18.078 15.75 1 97.12 50 VAL B O 1
ATOM 2732 N N . ASN B 1 51 ? -5.676 20.156 16.516 1 96.88 51 ASN B N 1
ATOM 2733 C CA . ASN B 1 51 ? -4.91 20.703 15.406 1 96.88 51 ASN B CA 1
ATOM 2734 C C . ASN B 1 51 ? -5.586 20.406 14.062 1 96.88 51 ASN B C 1
ATOM 2736 O O . ASN B 1 51 ? -4.945 19.906 13.141 1 96.88 51 ASN B O 1
ATOM 2740 N N . LEU B 1 52 ? -6.855 20.766 14.055 1 96.06 52 LEU B N 1
ATOM 2741 C CA . LEU B 1 52 ? -7.648 20.641 12.836 1 96.06 52 LEU B CA 1
ATOM 2742 C C . LEU B 1 52 ? -7.062 21.484 11.711 1 96.06 52 LEU B C 1
ATOM 2744 O O . LEU B 1 52 ? -6.668 22.625 11.93 1 96.06 52 LEU B O 1
ATOM 2748 N N . TRP B 1 53 ? -7.035 20.859 10.547 1 94.88 53 TRP B N 1
ATOM 2749 C CA . TRP B 1 53 ? -6.566 21.594 9.383 1 94.88 53 TRP B CA 1
ATOM 2750 C C . TRP B 1 53 ? -7.68 22.453 8.797 1 94.88 53 TRP B C 1
ATOM 2752 O O . TRP B 1 53 ? -8.211 22.156 7.73 1 94.88 53 TRP B O 1
ATOM 2762 N N . ASP B 1 54 ? -7.969 23.562 9.383 1 93.56 54 ASP B N 1
ATOM 2763 C CA . ASP B 1 54 ? -9.016 24.484 8.953 1 93.56 54 ASP B CA 1
ATOM 2764 C C . ASP B 1 54 ? -8.438 25.625 8.125 1 93.56 54 ASP B C 1
ATOM 2766 O O . ASP B 1 54 ? -7.262 25.594 7.75 1 93.56 54 ASP B O 1
ATOM 2770 N N . ALA B 1 55 ? -9.258 26.578 7.801 1 91.88 55 ALA B N 1
ATOM 2771 C CA . ALA B 1 55 ? -8.875 27.688 6.926 1 91.88 55 ALA B CA 1
ATOM 2772 C C . ALA B 1 55 ? -7.672 28.438 7.484 1 91.88 55 ALA B C 1
ATOM 2774 O O . ALA B 1 55 ? -6.77 28.828 6.738 1 91.88 55 ALA B O 1
ATOM 2775 N N . ASN B 1 56 ? -7.605 28.594 8.773 1 92.19 56 ASN B N 1
ATOM 2776 C CA . ASN B 1 56 ? -6.52 29.328 9.398 1 92.19 56 ASN B CA 1
ATOM 2777 C C . ASN B 1 56 ? -5.191 28.594 9.273 1 92.19 56 ASN B C 1
ATOM 2779 O O . ASN B 1 56 ? -4.164 29.203 8.961 1 92.19 56 ASN B O 1
ATOM 2783 N N . VAL B 1 57 ? -5.191 27.328 9.523 1 95.31 57 VAL B N 1
ATOM 2784 C CA . VAL B 1 57 ? -3.969 26.531 9.43 1 95.31 57 VAL B CA 1
ATOM 2785 C C . VAL B 1 57 ? -3.494 26.5 7.98 1 95.31 57 VAL B C 1
ATOM 2787 O O . VAL B 1 57 ? -2.301 26.641 7.707 1 95.31 57 VAL B O 1
ATOM 2790 N N . ILE B 1 58 ? -4.414 26.297 7.051 1 95.69 58 ILE B N 1
ATOM 2791 C CA . ILE B 1 58 ? -4.078 26.25 5.633 1 95.69 58 ILE B CA 1
ATOM 2792 C C . ILE B 1 58 ? -3.387 27.547 5.219 1 95.69 58 ILE B C 1
ATOM 2794 O O . ILE B 1 58 ? -2.334 27.516 4.578 1 95.69 58 ILE B O 1
ATOM 2798 N N . ALA B 1 59 ? -3.947 28.656 5.625 1 94.31 59 ALA B N 1
ATOM 2799 C CA . ALA B 1 59 ? -3.414 29.969 5.25 1 94.31 59 ALA B CA 1
ATOM 2800 C C . ALA B 1 59 ? -2.064 30.219 5.914 1 94.31 59 ALA B C 1
ATOM 2802 O O . ALA B 1 59 ? -1.124 30.672 5.266 1 94.31 59 ALA B O 1
ATOM 2803 N N . ALA B 1 60 ? -1.999 29.938 7.172 1 96 60 ALA B N 1
ATOM 2804 C CA . ALA B 1 60 ? -0.754 30.156 7.906 1 96 60 ALA B CA 1
ATOM 2805 C C . ALA B 1 60 ? 0.375 29.312 7.332 1 96 60 ALA B C 1
ATOM 2807 O O . ALA B 1 60 ? 1.504 29.781 7.184 1 96 60 ALA B O 1
ATOM 2808 N N . PHE B 1 61 ? 0.091 28.094 7.059 1 96.69 61 PHE B N 1
ATOM 2809 C CA . PHE B 1 61 ? 1.066 27.188 6.469 1 96.69 61 PHE B CA 1
ATOM 2810 C C . PHE B 1 61 ? 1.529 27.688 5.109 1 96.69 61 PHE B C 1
ATOM 2812 O O . PHE B 1 61 ? 2.721 27.641 4.797 1 96.69 61 PHE B O 1
ATOM 2819 N N . ASN B 1 62 ? 0.593 28.125 4.316 1 96.5 62 ASN B N 1
ATOM 2820 C CA . ASN B 1 62 ? 0.928 28.656 3.002 1 96.5 62 ASN B CA 1
ATOM 2821 C C . ASN B 1 62 ? 1.86 29.859 3.111 1 96.5 62 ASN B C 1
ATOM 2823 O O . ASN B 1 62 ? 2.881 29.922 2.422 1 96.5 62 ASN B O 1
ATOM 2827 N N . GLU B 1 63 ? 1.472 30.781 3.965 1 96.06 63 GLU B N 1
ATOM 2828 C CA . GLU B 1 63 ? 2.285 31.969 4.164 1 96.06 63 GLU B CA 1
ATOM 2829 C C . GLU B 1 63 ? 3.707 31.609 4.582 1 96.06 63 GLU B C 1
ATOM 2831 O O . GLU B 1 63 ? 4.676 32.188 4.07 1 96.06 63 GLU B O 1
ATOM 2836 N N . PHE B 1 64 ? 3.779 30.688 5.418 1 97 64 PHE B N 1
ATOM 2837 C CA . PHE B 1 64 ? 5.086 30.266 5.91 1 97 64 PHE B CA 1
ATOM 2838 C C . PHE B 1 64 ? 5.91 29.656 4.789 1 97 64 PHE B C 1
ATOM 2840 O O . PHE B 1 64 ? 7.07 30.031 4.586 1 97 64 PHE B O 1
ATOM 2847 N N . LEU B 1 65 ? 5.355 28.719 4.047 1 97.31 65 LEU B N 1
ATOM 2848 C CA . LEU B 1 65 ? 6.078 28.031 2.98 1 97.31 65 LEU B CA 1
ATOM 2849 C C . LEU B 1 65 ? 6.504 29.016 1.897 1 97.31 65 LEU B C 1
ATOM 2851 O O . LEU B 1 65 ? 7.613 28.922 1.371 1 97.31 65 LEU B O 1
ATOM 2855 N N . VAL B 1 66 ? 5.648 29.938 1.565 1 96.12 66 VAL B N 1
ATOM 2856 C CA . VAL B 1 66 ? 5.957 30.938 0.554 1 96.12 66 VAL B CA 1
ATOM 2857 C C . VAL B 1 66 ? 7.137 31.797 1.016 1 96.12 66 VAL B C 1
ATOM 2859 O O . VAL B 1 66 ? 8 32.156 0.214 1 96.12 66 VAL B O 1
ATOM 2862 N N . SER B 1 67 ? 7.191 32.062 2.289 1 95.44 67 SER B N 1
ATOM 2863 C CA . SER B 1 67 ? 8.266 32.906 2.834 1 95.44 67 SER B CA 1
ATOM 2864 C C . SER B 1 67 ? 9.617 32.219 2.699 1 95.44 67 SER B C 1
ATOM 2866 O O . SER B 1 67 ? 10.664 32.875 2.803 1 95.44 67 SER B O 1
ATOM 2868 N N . LEU B 1 68 ? 9.641 30.891 2.482 1 96.44 68 LEU B N 1
ATOM 2869 C CA . LEU B 1 68 ? 10.875 30.109 2.424 1 96.44 68 LEU B CA 1
ATOM 2870 C C . LEU B 1 68 ? 11.414 30.047 0.999 1 96.44 68 LEU B C 1
ATOM 2872 O O . LEU B 1 68 ? 12.523 29.562 0.77 1 96.44 68 LEU B O 1
ATOM 2876 N N . GLN B 1 69 ? 10.766 30.469 -0.088 1 92.19 69 GLN B N 1
ATOM 2877 C CA . GLN B 1 69 ? 11.086 30.25 -1.495 1 92.19 69 GLN B CA 1
ATOM 2878 C C . GLN B 1 69 ? 12.281 31.094 -1.923 1 92.19 69 GLN B C 1
ATOM 2880 O O . GLN B 1 69 ? 13.055 30.703 -2.797 1 92.19 69 GLN B O 1
ATOM 2885 N N . ASP B 1 70 ? 12.547 32.219 -1.396 1 87.44 70 ASP B N 1
ATOM 2886 C CA . ASP B 1 70 ? 13.609 33.094 -1.887 1 87.44 70 ASP B CA 1
ATOM 2887 C C . ASP B 1 70 ? 14.531 33.531 -0.749 1 87.44 70 ASP B C 1
ATOM 2889 O O . ASP B 1 70 ? 14.836 34.719 -0.612 1 87.44 70 ASP B O 1
ATOM 2893 N N . GLN B 1 71 ? 14.891 32.562 -0.037 1 89 71 GLN B N 1
ATOM 2894 C CA . GLN B 1 71 ? 15.828 32.812 1.05 1 89 71 GLN B CA 1
ATOM 2895 C C . GLN B 1 71 ? 16.844 31.688 1.186 1 89 71 GLN B C 1
ATOM 2897 O O . GLN B 1 71 ? 16.578 30.562 0.737 1 89 71 GLN B O 1
ATOM 2902 N N . ASN B 1 72 ? 17.938 32.062 1.789 1 90.56 72 ASN B N 1
ATOM 2903 C CA . ASN B 1 72 ? 18.984 31.047 1.914 1 90.56 72 ASN B CA 1
ATOM 2904 C C . ASN B 1 72 ? 19.438 30.891 3.361 1 90.56 72 ASN B C 1
ATOM 2906 O O . ASN B 1 72 ? 20.469 30.266 3.627 1 90.56 72 ASN B O 1
ATOM 2910 N N . GLU B 1 73 ? 18.703 31.422 4.238 1 94.81 73 GLU B N 1
ATOM 2911 C CA . GLU B 1 73 ? 19.109 31.375 5.645 1 94.81 73 GLU B CA 1
ATOM 2912 C C . GLU B 1 73 ? 18.562 30.125 6.324 1 94.81 73 GLU B C 1
ATOM 2914 O O . GLU B 1 73 ? 19.297 29.438 7.023 1 94.81 73 GLU B O 1
ATOM 2919 N N . THR B 1 74 ? 17.312 29.891 6.121 1 97.88 74 THR B N 1
ATOM 2920 C CA . THR B 1 74 ? 16.703 28.688 6.68 1 97.88 74 THR B CA 1
ATOM 2921 C C . THR B 1 74 ? 16.984 27.484 5.797 1 97.88 74 THR B C 1
ATOM 2923 O O . THR B 1 74 ? 16.672 27.484 4.609 1 97.88 74 THR B O 1
ATOM 2926 N N . LYS B 1 75 ? 17.625 26.406 6.34 1 98.62 75 LYS B N 1
ATOM 2927 C CA . LYS B 1 75 ? 18 25.203 5.586 1 98.62 75 LYS B CA 1
ATOM 2928 C C . LYS B 1 75 ? 17.125 24.016 5.961 1 98.62 75 LYS B C 1
ATOM 2930 O O . LYS B 1 75 ? 16.844 23.156 5.129 1 98.62 75 LYS B O 1
ATOM 2935 N N . VAL B 1 76 ? 16.734 23.938 7.203 1 98.81 76 VAL B N 1
ATOM 2936 C CA . VAL B 1 76 ? 15.961 22.828 7.73 1 98.81 76 VAL B CA 1
ATOM 2937 C C . VAL B 1 76 ? 14.797 23.344 8.562 1 98.81 76 VAL B C 1
ATOM 2939 O O . VAL B 1 76 ? 14.961 24.281 9.344 1 98.81 76 VAL B O 1
ATOM 2942 N N . VAL B 1 77 ? 13.656 22.812 8.375 1 98.88 77 VAL B N 1
ATOM 2943 C CA . VAL B 1 77 ? 12.484 23.109 9.188 1 98.88 77 VAL B CA 1
ATOM 2944 C C . VAL B 1 77 ? 11.922 21.812 9.781 1 98.88 77 VAL B C 1
ATOM 2946 O O . VAL B 1 77 ? 11.688 20.844 9.055 1 98.88 77 VAL B O 1
ATOM 2949 N N . VAL B 1 78 ? 11.734 21.797 11.07 1 98.94 78 VAL B N 1
ATOM 2950 C CA . VAL B 1 78 ? 11.055 20.703 11.766 1 98.94 78 VAL B CA 1
ATOM 2951 C C . VAL B 1 78 ? 9.641 21.125 12.141 1 98.94 78 VAL B C 1
ATOM 2953 O O . VAL B 1 78 ? 9.445 22.156 12.797 1 98.94 78 VAL B O 1
ATOM 2956 N N . PHE B 1 79 ? 8.68 20.375 11.625 1 98.81 79 PHE B N 1
ATOM 2957 C CA . PHE B 1 79 ? 7.309 20.609 12.07 1 98.81 79 PHE B CA 1
ATOM 2958 C C . PHE B 1 79 ? 6.953 19.688 13.227 1 98.81 79 PHE B C 1
ATOM 2960 O O . PHE B 1 79 ? 7.094 18.469 13.125 1 98.81 79 PHE B O 1
ATOM 2967 N N . ASP B 1 80 ? 6.535 20.25 14.297 1 98.5 80 ASP B N 1
ATOM 2968 C CA . ASP B 1 80 ? 5.988 19.469 15.406 1 98.5 80 ASP B CA 1
ATOM 2969 C C . ASP B 1 80 ? 4.656 20.047 15.875 1 98.5 80 ASP B C 1
ATOM 2971 O O . ASP B 1 80 ? 3.994 20.781 15.133 1 98.5 80 ASP B O 1
ATOM 2975 N N . SER B 1 81 ? 4.145 19.531 17.016 1 98 81 SER B N 1
ATOM 2976 C CA . SER B 1 81 ? 2.842 19.906 17.547 1 98 81 SER B CA 1
ATOM 2977 C C . SER B 1 81 ? 2.934 20.281 19.016 1 98 81 SER B C 1
ATOM 2979 O O . SER B 1 81 ? 3.715 19.688 19.766 1 98 81 SER B O 1
ATOM 2981 N N . ASP B 1 82 ? 2.127 21.234 19.391 1 94.88 82 ASP B N 1
ATOM 2982 C CA . ASP B 1 82 ? 2.072 21.578 20.812 1 94.88 82 ASP B CA 1
ATOM 2983 C C . ASP B 1 82 ? 1.044 20.719 21.531 1 94.88 82 ASP B C 1
ATOM 2985 O O . ASP B 1 82 ? 0.814 20.891 22.734 1 94.88 82 ASP B O 1
ATOM 2989 N N . ASN B 1 83 ? 0.368 19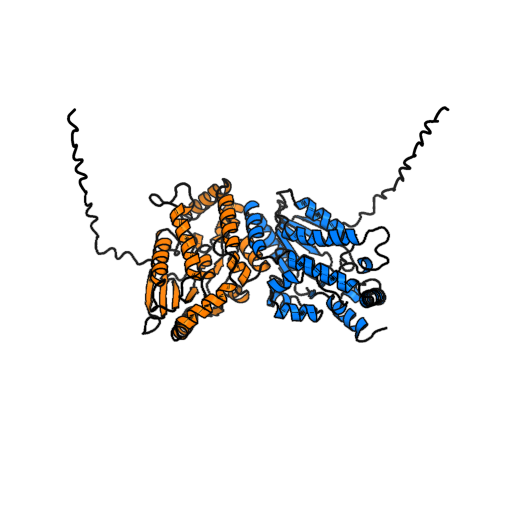.875 20.812 1 94.19 83 ASN B N 1
ATOM 2990 C CA . ASN B 1 83 ? -0.607 18.922 21.328 1 94.19 83 ASN B CA 1
ATOM 2991 C C . ASN B 1 83 ? -0.015 17.531 21.438 1 94.19 83 ASN B C 1
ATOM 2993 O O . ASN B 1 83 ? 0.496 16.984 20.453 1 94.19 83 ASN B O 1
ATOM 2997 N N . SER B 1 84 ? -0.062 16.906 22.625 1 93.25 84 SER B N 1
ATOM 2998 C CA . SER B 1 84 ? 0.559 15.602 22.844 1 93.25 84 SER B CA 1
ATOM 2999 C C . SER B 1 84 ? -0.245 14.484 22.172 1 93.25 84 SER B C 1
ATOM 3001 O O . SER B 1 84 ? 0.299 13.43 21.859 1 93.25 84 SER B O 1
ATOM 3003 N N . ASP B 1 85 ? -1.515 14.727 22 1 97 85 ASP B N 1
ATOM 3004 C CA . ASP B 1 85 ? -2.383 13.664 21.516 1 97 85 ASP B CA 1
ATOM 3005 C C . ASP B 1 85 ? -2.512 13.711 19.984 1 97 85 ASP B C 1
ATOM 3007 O O . ASP B 1 85 ? -2.877 12.719 19.359 1 97 85 ASP B O 1
ATOM 3011 N N . PHE B 1 86 ? -2.252 14.914 19.438 1 98.19 86 PHE B N 1
ATOM 3012 C CA . PHE B 1 86 ? -2.424 15.094 18 1 98.19 86 PHE B CA 1
ATOM 3013 C C . PHE B 1 86 ? -1.237 15.836 17.406 1 98.19 86 PHE B C 1
ATOM 3015 O O . PHE B 1 86 ? -0.85 16.891 17.891 1 98.19 86 PHE B O 1
ATOM 3022 N N . TRP B 1 87 ? -0.663 15.211 16.391 1 98.38 87 TRP B N 1
ATOM 3023 C CA . TRP B 1 87 ? 0.155 16.047 15.516 1 98.38 87 TRP B CA 1
ATOM 3024 C C . TRP B 1 87 ? -0.716 16.984 14.688 1 98.38 87 TRP B C 1
ATOM 3026 O O . TRP B 1 87 ? -0.6 18.203 14.797 1 98.38 87 TRP B O 1
ATOM 3036 N N . ALA B 1 88 ? -1.688 16.375 13.938 1 97.75 88 ALA B N 1
ATOM 3037 C CA . ALA B 1 88 ? -2.74 17.109 13.25 1 97.75 88 ALA B CA 1
ATOM 3038 C C . ALA B 1 88 ? -3.863 16.188 12.797 1 97.75 88 ALA B C 1
ATOM 3040 O O . ALA B 1 88 ? -3.605 15.078 12.305 1 97.75 88 ALA B O 1
ATOM 3041 N N . SER B 1 89 ? -5.031 16.656 13.008 1 96.88 89 SER B N 1
ATOM 3042 C CA . SER B 1 89 ? -6.191 15.891 12.555 1 96.88 89 SER B CA 1
ATOM 3043 C C . SER B 1 89 ? -6.523 16.188 11.102 1 96.88 89 SER B C 1
ATOM 3045 O O . SER B 1 89 ? -5.672 16.688 10.352 1 96.88 89 SER B O 1
ATOM 3047 N N . THR B 1 90 ? -7.73 15.891 10.68 1 96.5 90 THR B N 1
ATOM 3048 C CA . THR B 1 90 ? -8.156 15.945 9.281 1 96.5 90 THR B CA 1
ATOM 3049 C C . THR B 1 90 ? -8.383 17.391 8.844 1 96.5 90 THR B C 1
ATOM 3051 O O . THR B 1 90 ? -8.312 18.312 9.656 1 96.5 90 THR B O 1
ATOM 3054 N N . LEU B 1 91 ? -8.547 17.516 7.555 1 94.25 91 LEU B N 1
ATOM 3055 C CA . LEU B 1 91 ? -9.133 18.75 7.039 1 94.25 91 LEU B CA 1
ATOM 3056 C C . LEU B 1 91 ? -10.5 19 7.656 1 94.25 91 LEU B C 1
ATOM 3058 O O . LEU B 1 91 ? -11.273 18.062 7.859 1 94.25 91 LEU B O 1
ATOM 3062 N N . ASP B 1 92 ? -10.758 20.281 7.926 1 93.06 92 ASP B N 1
ATOM 3063 C CA . ASP B 1 92 ? -12.07 20.672 8.43 1 93.06 92 ASP B CA 1
ATOM 3064 C C . ASP B 1 92 ? -13.18 20.203 7.496 1 93.06 92 ASP B C 1
ATOM 3066 O O . ASP B 1 92 ? -13.305 20.688 6.375 1 93.06 92 ASP B O 1
ATOM 3070 N N . PHE B 1 93 ? -14.008 19.281 7.996 1 90.5 93 PHE B N 1
ATOM 3071 C CA . PHE B 1 93 ? -15.039 18.688 7.164 1 90.5 93 PHE B CA 1
ATOM 3072 C C . PHE B 1 93 ? -16.047 19.734 6.715 1 90.5 93 PHE B C 1
ATOM 3074 O O . PHE B 1 93 ? -16.75 19.547 5.719 1 90.5 93 PHE B O 1
ATOM 3081 N N . ASN B 1 94 ? -16.141 20.797 7.414 1 87.31 94 ASN B N 1
ATOM 3082 C CA . ASN B 1 94 ? -17.047 21.875 7.051 1 87.31 94 ASN B CA 1
ATOM 3083 C C . ASN B 1 94 ? -16.688 22.5 5.711 1 87.31 94 ASN B C 1
ATOM 3085 O O . ASN B 1 94 ? -17.516 23.141 5.07 1 87.31 94 ASN B O 1
ATOM 3089 N N . LEU B 1 95 ? -15.453 22.281 5.316 1 84.25 95 LEU B N 1
ATOM 3090 C CA . LEU B 1 95 ? -14.992 22.828 4.039 1 84.25 95 LEU B CA 1
ATOM 3091 C C . LEU B 1 95 ? -15.688 22.125 2.875 1 84.25 95 LEU B C 1
ATOM 3093 O O . LEU B 1 95 ? -15.688 22.625 1.75 1 84.25 95 LEU B O 1
ATOM 3097 N N . PHE B 1 96 ? -16.266 20.969 3.146 1 80.06 96 PHE B N 1
ATOM 3098 C CA . PHE B 1 96 ? -16.859 20.156 2.082 1 80.06 96 PHE B CA 1
ATOM 3099 C C . PHE B 1 96 ? -18.375 20.234 2.139 1 80.06 96 PHE B C 1
ATOM 3101 O O . PHE B 1 96 ? -19.062 19.609 1.329 1 80.06 96 PHE B O 1
ATOM 3108 N N . THR B 1 97 ? -18.891 20.859 3.08 1 75.81 97 THR B N 1
ATOM 3109 C CA . THR B 1 97 ? -20.328 20.984 3.17 1 75.81 97 THR B CA 1
ATOM 3110 C C . THR B 1 97 ? -20.812 22.156 2.309 1 75.81 97 THR B C 1
ATOM 3112 O O . THR B 1 97 ? -20.031 23.031 1.95 1 75.81 97 THR B O 1
ATOM 3115 N N . LYS B 1 98 ? -22.078 21.984 1.725 1 61.97 98 LYS B N 1
ATOM 3116 C CA . LYS B 1 98 ? -22.703 23.031 0.921 1 61.97 98 LYS B CA 1
ATOM 3117 C C . LYS B 1 98 ? -22.625 24.375 1.619 1 61.97 98 LYS B C 1
ATOM 3119 O O . LYS B 1 98 ? -22.594 25.422 0.961 1 61.97 98 LYS B O 1
ATOM 3124 N N . LEU B 1 99 ? -22.766 24.25 2.904 1 52.28 99 LEU B N 1
ATOM 3125 C CA . LEU B 1 99 ? -22.766 25.516 3.635 1 52.28 99 LEU B CA 1
ATOM 3126 C C . LEU B 1 99 ? -21.391 26.172 3.586 1 52.28 99 LEU B C 1
ATOM 3128 O O . LEU B 1 99 ? -21.266 27.391 3.764 1 52.28 99 LEU B O 1
ATOM 3132 N N . GLY B 1 100 ? -20.594 25.344 2.895 1 52.81 100 GLY B N 1
ATOM 3133 C CA . GLY B 1 100 ? -19.25 25.906 2.873 1 52.81 100 GLY B CA 1
ATOM 3134 C C . GLY B 1 100 ? -18.922 26.719 4.113 1 52.81 100 GLY B C 1
ATOM 3135 O O . GLY B 1 100 ? -19.656 26.656 5.109 1 52.81 100 GLY B O 1
ATOM 3136 N N . ILE B 1 101 ? -17.656 27.125 4.488 1 49.56 101 ILE B N 1
ATOM 3137 C CA . ILE B 1 101 ? -17.344 28.078 5.551 1 49.56 101 ILE B CA 1
ATOM 3138 C C . ILE B 1 101 ? -17.891 29.453 5.176 1 49.56 101 ILE B C 1
ATOM 3140 O O . ILE B 1 101 ? -17.562 29.984 4.117 1 49.56 101 ILE B O 1
ATOM 3144 N N . PRO B 1 102 ? -18.906 29.969 5.887 1 46.31 102 PRO B N 1
ATOM 3145 C CA . PRO B 1 102 ? -19.359 31.312 5.543 1 46.31 102 PRO B CA 1
ATOM 3146 C C . PRO B 1 102 ? -18.203 32.281 5.293 1 46.31 102 PRO B C 1
ATOM 3148 O O . PRO B 1 102 ? -17.281 32.375 6.102 1 46.31 102 PRO B O 1
ATOM 3151 N N . GLY B 1 103 ? -18.266 33.031 4.172 1 47.22 103 GLY B N 1
ATOM 3152 C CA . GLY B 1 103 ? -17.344 34.125 3.865 1 47.22 103 GLY B CA 1
ATOM 3153 C C . GLY B 1 103 ? -16.047 33.625 3.23 1 47.22 103 GLY B C 1
ATOM 3154 O O . GLY B 1 103 ? -15.172 34.438 2.904 1 47.22 103 GLY B O 1
ATOM 3155 N N . ARG B 1 104 ? -15.828 32.281 3.244 1 53.25 104 ARG B N 1
ATOM 3156 C CA . ARG B 1 104 ? -14.617 31.812 2.594 1 53.25 104 ARG B CA 1
ATOM 3157 C C . ARG B 1 104 ? -14.945 30.875 1.426 1 53.25 104 ARG B C 1
ATOM 3159 O O . ARG B 1 104 ? -15.891 30.094 1.497 1 53.25 104 ARG B O 1
ATOM 3166 N N . ASN B 1 105 ? -14.391 31.156 0.279 1 56.47 105 ASN B N 1
ATOM 3167 C CA . ASN B 1 105 ? -14.555 30.328 -0.911 1 56.47 105 ASN B CA 1
ATOM 3168 C C . ASN B 1 105 ? -13.867 28.984 -0.751 1 56.47 105 ASN B C 1
ATOM 3170 O O . ASN B 1 105 ? -12.633 28.906 -0.708 1 56.47 105 ASN B O 1
ATOM 3174 N N . GLY B 1 106 ? -14.602 27.953 -0.537 1 66.19 106 GLY B N 1
ATOM 3175 C CA . GLY B 1 106 ? -14.125 26.594 -0.327 1 66.19 106 GLY B CA 1
ATOM 3176 C C . GLY B 1 106 ? -13.18 26.109 -1.412 1 66.19 106 GLY B C 1
ATOM 3177 O O . GLY B 1 106 ? -12.164 25.469 -1.121 1 66.19 106 GLY B O 1
ATOM 3178 N N . THR B 1 107 ? -13.367 26.609 -2.627 1 75.75 107 THR B N 1
ATOM 3179 C CA . THR B 1 107 ? -12.547 26.156 -3.75 1 75.75 107 THR B CA 1
ATOM 3180 C C . THR B 1 107 ? -11.133 26.734 -3.652 1 75.75 107 THR B C 1
ATOM 3182 O O . THR B 1 107 ? -10.156 26 -3.838 1 75.75 107 THR B O 1
ATOM 3185 N N . THR B 1 108 ? -11.039 27.984 -3.307 1 83.75 108 THR B N 1
ATOM 3186 C CA . THR B 1 108 ? -9.734 28.625 -3.186 1 83.75 108 THR B CA 1
ATOM 3187 C C . THR B 1 108 ? -8.938 28.031 -2.029 1 83.75 108 THR B C 1
ATOM 3189 O O . THR B 1 108 ? -7.723 27.844 -2.131 1 83.75 108 THR B O 1
ATOM 3192 N N . LEU B 1 109 ? -9.625 27.75 -0.985 1 87.06 109 LEU B N 1
ATOM 3193 C CA . LEU B 1 109 ? -8.961 27.172 0.176 1 87.06 109 LEU B CA 1
ATOM 3194 C C . LEU B 1 109 ? -8.438 25.781 -0.139 1 87.06 109 LEU B C 1
ATOM 3196 O O . LEU B 1 109 ? -7.324 25.422 0.261 1 87.06 109 LEU B O 1
ATOM 3200 N N . ILE B 1 110 ? -9.18 25.031 -0.833 1 87.56 110 ILE B N 1
ATOM 3201 C CA . ILE B 1 110 ? -8.766 23.688 -1.207 1 87.56 110 ILE B CA 1
ATOM 3202 C C . ILE B 1 110 ? -7.582 23.766 -2.17 1 87.56 110 ILE B C 1
ATOM 3204 O O . ILE B 1 110 ? -6.645 22.969 -2.066 1 87.56 110 ILE B O 1
ATOM 3208 N N . ASP B 1 111 ? -7.645 24.734 -3.092 1 90.06 111 ASP B N 1
ATOM 3209 C CA . ASP B 1 111 ? -6.508 24.938 -3.984 1 90.06 111 ASP B CA 1
ATOM 3210 C C . ASP B 1 111 ? -5.242 25.266 -3.195 1 90.06 111 ASP B C 1
ATOM 3212 O O . ASP B 1 111 ? -4.164 24.75 -3.492 1 90.06 111 ASP B O 1
ATOM 3216 N N . THR B 1 112 ? -5.406 26.172 -2.279 1 94.06 112 THR B N 1
ATOM 3217 C CA . THR B 1 112 ? -4.281 26.531 -1.43 1 94.06 112 THR B CA 1
ATOM 3218 C C . THR B 1 112 ? -3.771 25.328 -0.645 1 94.06 112 THR B C 1
ATOM 3220 O O . THR B 1 112 ? -2.562 25.156 -0.475 1 94.06 112 THR B O 1
ATOM 3223 N N . TYR B 1 113 ? -4.672 24.578 -0.174 1 94.75 113 TYR B N 1
ATOM 3224 C CA . TYR B 1 113 ? -4.332 23.359 0.539 1 94.75 113 TYR B CA 1
ATOM 3225 C C . TYR B 1 113 ? -3.416 22.469 -0.302 1 94.75 113 TYR B C 1
ATOM 3227 O O . TYR B 1 113 ? -2.346 22.062 0.155 1 94.75 113 TYR B O 1
ATOM 3235 N N . PHE B 1 114 ? -3.756 22.172 -1.511 1 93.12 114 PHE B N 1
ATOM 3236 C CA . PHE B 1 114 ? -2.967 21.297 -2.373 1 93.12 114 PHE B CA 1
ATOM 3237 C C . PHE B 1 114 ? -1.68 22 -2.809 1 93.12 114 PHE B C 1
ATOM 3239 O O . PHE B 1 114 ? -0.647 21.344 -2.984 1 93.12 114 PHE B O 1
ATOM 3246 N N . ALA B 1 115 ? -1.714 23.312 -2.973 1 94.56 115 ALA B N 1
ATOM 3247 C CA . ALA B 1 115 ? -0.489 24.062 -3.254 1 94.56 115 ALA B CA 1
ATOM 3248 C C . ALA B 1 115 ? 0.528 23.875 -2.129 1 94.56 115 ALA B C 1
ATOM 3250 O O . ALA B 1 115 ? 1.73 23.766 -2.383 1 94.56 115 ALA B O 1
ATOM 3251 N N . ASN B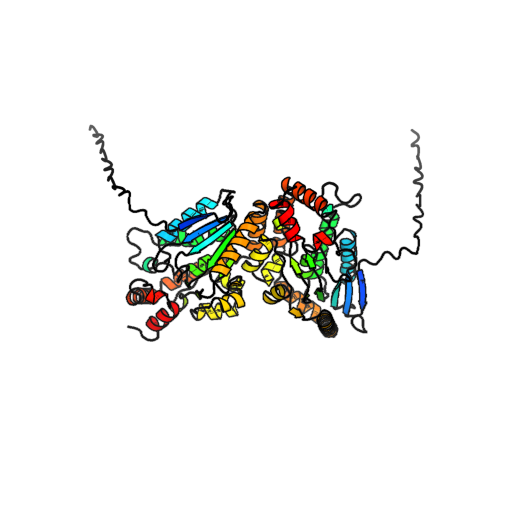 1 116 ? 0.011 23.922 -0.896 1 96.75 116 ASN B N 1
ATOM 3252 C CA . ASN B 1 116 ? 0.889 23.703 0.25 1 96.75 116 ASN B CA 1
ATOM 3253 C C . ASN B 1 116 ? 1.606 22.359 0.164 1 96.75 116 ASN B C 1
ATOM 3255 O O . ASN B 1 116 ? 2.805 22.266 0.44 1 96.75 116 ASN B O 1
ATOM 3259 N N . LEU B 1 117 ? 0.926 21.312 -0.212 1 96.12 117 LEU B N 1
ATOM 3260 C CA . LEU B 1 117 ? 1.519 19.984 -0.346 1 96.12 117 LEU B CA 1
ATOM 3261 C C . LEU B 1 117 ? 2.605 19.984 -1.416 1 96.12 117 LEU B C 1
ATOM 3263 O O . LEU B 1 117 ? 3.66 19.375 -1.233 1 96.12 117 LEU B O 1
ATOM 3267 N N . ASP B 1 118 ? 2.377 20.688 -2.473 1 93.94 118 ASP B N 1
ATOM 3268 C CA . ASP B 1 118 ? 3.359 20.797 -3.545 1 93.94 118 ASP B CA 1
ATOM 3269 C C . ASP B 1 118 ? 4.594 21.578 -3.088 1 93.94 118 ASP B C 1
ATOM 3271 O O . ASP B 1 118 ? 5.719 21.234 -3.447 1 93.94 118 ASP B O 1
ATOM 3275 N N . LEU B 1 119 ? 4.305 22.594 -2.381 1 95.38 119 LEU B N 1
ATOM 3276 C CA . LEU B 1 119 ? 5.402 23.422 -1.899 1 95.38 119 LEU B CA 1
ATOM 3277 C C . LEU B 1 119 ? 6.324 22.625 -0.979 1 95.38 119 LEU B C 1
ATOM 3279 O O . LEU B 1 119 ? 7.535 22.859 -0.956 1 95.38 119 LEU B O 1
ATOM 3283 N N . LEU B 1 120 ? 5.824 21.719 -0.201 1 96.12 120 LEU B N 1
ATOM 3284 C CA . LEU B 1 120 ? 6.652 20.891 0.672 1 96.12 120 LEU B CA 1
ATOM 3285 C C . LEU B 1 120 ? 7.672 20.094 -0.137 1 96.12 120 LEU B C 1
ATOM 3287 O O . LEU B 1 120 ? 8.781 19.844 0.334 1 96.12 120 LEU B O 1
ATOM 3291 N N . LEU B 1 121 ? 7.348 19.719 -1.338 1 91.25 121 LEU B N 1
ATOM 3292 C CA . LEU B 1 121 ? 8.219 18.922 -2.199 1 91.25 121 LEU B CA 1
ATOM 3293 C C . LEU B 1 121 ? 9.211 19.828 -2.936 1 91.25 121 LEU B C 1
ATOM 3295 O O . LEU B 1 121 ? 10.375 19.453 -3.098 1 91.25 121 LEU B O 1
ATOM 3299 N N . SER B 1 122 ? 8.789 21.031 -3.289 1 91.06 122 SER B N 1
ATOM 3300 C CA . SER B 1 122 ? 9.562 21.812 -4.25 1 91.06 122 SER B CA 1
ATOM 3301 C C . SER B 1 122 ? 10.391 22.891 -3.551 1 91.06 122 SER B C 1
ATOM 3303 O O . SER B 1 122 ? 11.336 23.438 -4.129 1 91.06 122 SER B O 1
ATOM 3305 N N . THR B 1 123 ? 9.922 23.266 -2.369 1 94.38 123 THR B N 1
ATOM 3306 C CA . THR B 1 123 ? 10.656 24.297 -1.641 1 94.38 123 THR B CA 1
ATOM 3307 C C . THR B 1 123 ? 12.062 23.828 -1.296 1 94.38 123 THR B C 1
ATOM 3309 O O . THR B 1 123 ? 12.25 22.688 -0.858 1 94.38 123 THR B O 1
ATOM 3312 N N . PRO B 1 124 ? 13.07 24.672 -1.561 1 93 124 PRO B N 1
ATOM 3313 C CA . PRO B 1 124 ? 14.453 24.25 -1.371 1 93 124 PRO B CA 1
ATOM 3314 C C . PRO B 1 124 ? 14.891 24.281 0.093 1 93 124 PRO B C 1
ATOM 3316 O O . PRO B 1 124 ? 15.922 24.875 0.418 1 93 124 PRO B O 1
ATOM 3319 N N . VAL B 1 125 ? 14.156 23.797 0.96 1 97.94 125 VAL B N 1
ATOM 3320 C CA . VAL B 1 125 ? 14.359 23.609 2.393 1 97.94 125 VAL B CA 1
ATOM 3321 C C . VAL B 1 125 ? 14.055 22.156 2.766 1 97.94 125 VAL B C 1
ATOM 3323 O O . VAL B 1 125 ? 13.156 21.547 2.193 1 97.94 125 VAL B O 1
ATOM 3326 N N . ILE B 1 126 ? 14.891 21.609 3.67 1 98.69 126 ILE B N 1
ATOM 3327 C CA . ILE B 1 126 ? 14.656 20.234 4.121 1 98.69 126 ILE B CA 1
ATOM 3328 C C . ILE B 1 126 ? 13.578 20.234 5.203 1 98.69 126 ILE B C 1
ATOM 3330 O O . ILE B 1 126 ? 13.727 20.875 6.242 1 98.69 126 ILE B O 1
ATOM 3334 N N . PHE B 1 127 ? 12.508 19.484 4.957 1 98.81 127 PHE B N 1
ATOM 3335 C CA . PHE B 1 127 ? 11.398 19.438 5.902 1 98.81 127 PHE B CA 1
ATOM 3336 C C . PHE B 1 127 ? 11.398 18.125 6.672 1 98.81 127 PHE B C 1
ATOM 3338 O O . PHE B 1 127 ? 11.484 17.047 6.07 1 98.81 127 PHE B O 1
ATOM 3345 N N . ILE B 1 128 ? 11.25 18.203 8 1 98.94 128 ILE B N 1
ATOM 3346 C CA . ILE B 1 128 ? 11.219 17.047 8.891 1 98.94 128 ILE B CA 1
ATOM 3347 C C . ILE B 1 128 ? 9.953 17.078 9.742 1 98.94 128 ILE B C 1
ATOM 3349 O O . ILE B 1 128 ? 9.625 18.109 10.344 1 98.94 128 ILE B O 1
ATOM 3353 N N . GLY B 1 129 ? 9.227 15.961 9.734 1 98.88 129 GLY B N 1
ATOM 3354 C CA . GLY B 1 129 ? 8.117 15.812 10.656 1 98.88 129 GLY B CA 1
ATOM 3355 C C . GLY B 1 129 ? 8.5 15.125 11.953 1 98.88 129 GLY B C 1
ATOM 3356 O O . GLY B 1 129 ? 9.102 14.055 11.938 1 98.88 129 GLY B O 1
ATOM 3357 N N . GLU B 1 130 ? 8.195 15.742 13.055 1 98.88 130 GLU B N 1
ATOM 3358 C CA . GLU B 1 130 ? 8.32 15.172 14.391 1 98.88 130 GLU B CA 1
ATOM 3359 C C . GLU B 1 130 ? 6.957 14.852 14.992 1 98.88 130 GLU B C 1
ATOM 3361 O O . GLU B 1 130 ? 6.215 15.766 15.375 1 98.88 130 GLU B O 1
ATOM 3366 N N . ILE B 1 131 ? 6.648 13.531 15.148 1 98.81 131 ILE B N 1
ATOM 3367 C CA . ILE B 1 131 ? 5.258 13.164 15.398 1 98.81 131 ILE B CA 1
ATOM 3368 C C . ILE B 1 131 ? 5.145 12.445 16.734 1 98.81 131 ILE B C 1
ATOM 3370 O O . ILE B 1 131 ? 5.59 11.305 16.875 1 98.81 131 ILE B O 1
ATOM 3374 N N . ASN B 1 132 ? 4.438 13.07 17.672 1 97.12 132 ASN B N 1
ATOM 3375 C CA . ASN B 1 132 ? 4.219 12.453 18.969 1 97.12 132 ASN B CA 1
ATOM 3376 C C . ASN B 1 132 ? 2.781 11.961 19.125 1 97.12 132 ASN B C 1
ATOM 3378 O O . ASN B 1 132 ? 2.486 11.164 20.016 1 97.12 132 ASN B O 1
ATOM 3382 N N . GLY B 1 133 ? 1.922 12.461 18.344 1 98.06 133 GLY B N 1
ATOM 3383 C CA . GLY B 1 133 ? 0.51 12.125 18.453 1 98.06 133 GLY B CA 1
ATOM 3384 C C . GLY B 1 133 ? -0.114 11.703 17.141 1 98.06 133 GLY B C 1
ATOM 3385 O O . GLY B 1 133 ? 0.595 11.336 16.203 1 98.06 133 GLY B O 1
ATOM 3386 N N . ARG B 1 134 ? -1.422 11.727 17.094 1 98.62 134 ARG B N 1
ATOM 3387 C CA . ARG B 1 134 ? -2.195 11.234 15.961 1 98.62 134 ARG B CA 1
ATOM 3388 C C . ARG B 1 134 ? -2.074 12.18 14.773 1 98.62 134 ARG B C 1
ATOM 3390 O O . ARG B 1 134 ? -2.141 13.398 14.93 1 98.62 134 ARG B O 1
ATOM 3397 N N . ALA B 1 135 ? -1.819 11.633 13.664 1 98.62 135 ALA B N 1
ATOM 3398 C CA . ALA B 1 135 ? -1.88 12.32 12.375 1 98.62 135 ALA B CA 1
ATOM 3399 C C . ALA B 1 135 ? -2.91 11.672 11.453 1 98.62 135 ALA B C 1
ATOM 3401 O O . ALA B 1 135 ? -2.658 10.609 10.875 1 98.62 135 ALA B O 1
ATOM 3402 N N . TRP B 1 136 ? -4.051 12.336 11.266 1 98 136 TRP B N 1
ATOM 3403 C CA . TRP B 1 136 ? -5.16 11.812 10.477 1 98 136 TRP B CA 1
ATOM 3404 C C . TRP B 1 136 ? -5.316 12.586 9.172 1 98 136 TRP B C 1
ATOM 3406 O O . TRP B 1 136 ? -5.266 13.82 9.164 1 98 136 TRP B O 1
ATOM 3416 N N . GLY B 1 137 ? -5.613 11.906 8.086 1 97.38 137 GLY B N 1
ATOM 3417 C CA . GLY B 1 137 ? -5.988 12.562 6.84 1 97.38 137 GLY B CA 1
ATOM 3418 C C . GLY B 1 137 ? -5.008 13.633 6.414 1 97.38 137 GLY B C 1
ATOM 3419 O O . GLY B 1 137 ? -3.852 13.344 6.105 1 97.38 137 GLY B O 1
ATOM 3420 N N . ALA B 1 138 ? -5.398 14.875 6.566 1 97 138 ALA B N 1
ATOM 3421 C CA . ALA B 1 138 ? -4.578 16.016 6.176 1 97 138 ALA B CA 1
ATOM 3422 C C . ALA B 1 138 ? -3.258 16.031 6.938 1 97 138 ALA B C 1
ATOM 3424 O O . ALA B 1 138 ? -2.217 16.391 6.379 1 97 138 ALA B O 1
ATOM 3425 N N . GLY B 1 139 ? -3.32 15.734 8.211 1 97.81 139 GLY B N 1
ATOM 3426 C CA . GLY B 1 139 ? -2.078 15.617 8.953 1 97.81 139 GLY B CA 1
ATOM 3427 C C . GLY B 1 139 ? -1.107 14.625 8.344 1 97.81 139 GLY B C 1
ATOM 3428 O O . GLY B 1 139 ? 0.068 14.938 8.148 1 97.81 139 GLY B O 1
ATOM 3429 N N . ASP B 1 140 ? -1.587 13.445 8.055 1 98.25 140 ASP B N 1
ATOM 3430 C CA . ASP B 1 140 ? -0.76 12.406 7.441 1 98.25 140 ASP B CA 1
ATOM 3431 C C . ASP B 1 140 ? -0.3 12.828 6.047 1 98.25 140 ASP B C 1
ATOM 3433 O O . ASP B 1 140 ? 0.832 12.547 5.648 1 98.25 140 ASP B O 1
ATOM 3437 N N . GLU B 1 141 ? -1.143 13.508 5.266 1 98.12 141 GLU B N 1
ATOM 3438 C CA . GLU B 1 141 ? -0.792 13.961 3.924 1 98.12 141 GLU B CA 1
ATOM 3439 C C . GLU B 1 141 ? 0.416 14.898 3.957 1 98.12 141 GLU B C 1
ATOM 3441 O O . GLU B 1 141 ? 1.324 14.773 3.135 1 98.12 141 GLU B O 1
ATOM 3446 N N . HIS B 1 142 ? 0.435 15.789 4.855 1 98.12 142 HIS B N 1
ATOM 3447 C CA . HIS B 1 142 ? 1.555 16.719 4.953 1 98.12 142 HIS B CA 1
ATOM 3448 C C . HIS B 1 142 ? 2.844 15.984 5.316 1 98.12 142 HIS B C 1
ATOM 3450 O O . HIS B 1 142 ? 3.898 16.25 4.734 1 98.12 142 HIS B O 1
ATOM 3456 N N . LEU B 1 143 ? 2.725 15.078 6.242 1 98.5 143 LEU B N 1
ATOM 3457 C CA . LEU B 1 143 ? 3.896 14.312 6.652 1 98.5 143 LEU B CA 1
ATOM 3458 C C . LEU B 1 143 ? 4.473 13.523 5.477 1 98.5 143 LEU B C 1
ATOM 3460 O O . LEU B 1 143 ? 5.688 13.5 5.281 1 98.5 143 LEU B O 1
ATOM 3464 N N . LEU B 1 144 ? 3.604 12.93 4.676 1 97.94 144 LEU B N 1
ATOM 3465 C CA . LEU B 1 144 ? 4.023 12.102 3.551 1 97.94 144 LEU B CA 1
ATOM 3466 C C . LEU B 1 144 ? 4.68 12.945 2.465 1 97.94 144 LEU B C 1
ATOM 3468 O O . LEU B 1 144 ? 5.363 12.414 1.587 1 97.94 144 LEU B O 1
ATOM 3472 N N . ARG B 1 145 ? 4.484 14.273 2.529 1 96.81 145 ARG B N 1
ATOM 3473 C CA . ARG B 1 145 ? 5.066 15.18 1.543 1 96.81 145 ARG B CA 1
ATOM 3474 C C . ARG B 1 145 ? 6.379 15.766 2.047 1 96.81 145 ARG B C 1
ATOM 3476 O O . ARG B 1 145 ? 7.098 16.438 1.297 1 96.81 145 ARG B O 1
ATOM 3483 N N . MET B 1 146 ? 6.75 15.5 3.23 1 97.94 146 MET B N 1
ATOM 3484 C CA . MET B 1 146 ? 7.996 16 3.799 1 97.94 146 MET B CA 1
ATOM 3485 C C . MET B 1 146 ? 9.164 15.086 3.451 1 97.94 146 MET B C 1
ATOM 3487 O O . MET B 1 146 ? 8.961 13.969 2.969 1 97.94 146 MET B O 1
ATOM 3491 N N . ASP B 1 147 ? 10.383 15.562 3.748 1 98.25 147 ASP B N 1
ATOM 3492 C CA . ASP B 1 147 ? 11.586 14.82 3.373 1 98.25 147 ASP B CA 1
ATOM 3493 C C . ASP B 1 147 ? 11.828 13.656 4.328 1 98.25 147 ASP B C 1
ATOM 3495 O O . ASP B 1 147 ? 12.328 12.609 3.918 1 98.25 147 ASP B O 1
ATOM 3499 N N . MET B 1 148 ? 11.516 13.898 5.625 1 98.38 148 MET B N 1
ATOM 3500 C CA . MET B 1 148 ? 11.688 12.891 6.668 1 98.38 148 MET B CA 1
ATOM 3501 C C . MET B 1 148 ? 10.57 12.984 7.703 1 98.38 148 MET B C 1
ATOM 3503 O O . MET B 1 148 ? 9.961 14.039 7.867 1 98.38 148 MET B O 1
ATOM 3507 N N . ARG B 1 149 ? 10.344 11.867 8.375 1 98.69 149 ARG B N 1
ATOM 3508 C CA . ARG B 1 149 ? 9.352 11.797 9.438 1 98.69 149 ARG B CA 1
ATOM 3509 C C . ARG B 1 149 ? 9.797 10.852 10.547 1 98.69 149 ARG B C 1
ATOM 3511 O O . ARG B 1 149 ? 10.133 9.695 10.281 1 98.69 149 ARG B O 1
ATOM 3518 N N . PHE B 1 150 ? 9.773 11.258 11.766 1 98.94 150 PHE B N 1
ATOM 3519 C CA . PHE B 1 150 ? 10.164 10.477 12.93 1 98.94 150 PHE B CA 1
ATOM 3520 C C . PHE B 1 150 ? 9.055 10.477 13.977 1 98.94 150 PHE B C 1
ATOM 3522 O O . PHE B 1 150 ? 8.422 11.508 14.219 1 98.94 150 PHE B O 1
ATOM 3529 N N . ALA B 1 151 ? 8.82 9.305 14.602 1 98.88 151 ALA B N 1
ATOM 3530 C CA . ALA B 1 151 ? 7.645 9.164 15.461 1 98.88 151 ALA B CA 1
ATOM 3531 C C . ALA B 1 151 ? 8.047 8.828 16.891 1 98.88 151 ALA B C 1
ATOM 3533 O O . ALA B 1 151 ? 9.039 8.141 17.125 1 98.88 151 ALA B O 1
ATOM 3534 N N . GLY B 1 152 ? 7.281 9.383 17.812 1 98.69 152 GLY B N 1
ATOM 3535 C CA . GLY B 1 152 ? 7.297 8.867 19.172 1 98.69 152 GLY B CA 1
ATOM 3536 C C . GLY B 1 152 ? 6.457 7.621 19.359 1 98.69 152 GLY B C 1
ATOM 3537 O O . GLY B 1 152 ? 5.781 7.184 18.422 1 98.69 152 GLY B O 1
ATOM 3538 N N . PRO B 1 153 ? 6.445 7.105 20.516 1 98 153 PRO B N 1
ATOM 3539 C CA . PRO B 1 153 ? 5.824 5.793 20.719 1 98 153 PRO B CA 1
ATOM 3540 C C . PRO B 1 153 ? 4.301 5.844 20.641 1 98 153 PRO B C 1
ATOM 3542 O O . PRO B 1 153 ? 3.66 4.828 20.344 1 98 153 PRO B O 1
ATOM 3545 N N . GLU B 1 154 ? 3.672 7.016 20.812 1 97.44 154 GLU B N 1
ATOM 3546 C CA . GLU B 1 154 ? 2.215 7.102 20.875 1 97.44 154 GLU B CA 1
ATOM 3547 C C . GLU B 1 154 ? 1.64 7.594 19.547 1 97.44 154 GLU B C 1
ATOM 3549 O O . GLU B 1 154 ? 0.424 7.754 19.406 1 97.44 154 GLU B O 1
ATOM 3554 N N . ALA B 1 155 ? 2.512 7.855 18.625 1 98.56 155 ALA B N 1
ATOM 3555 C CA . ALA B 1 155 ? 2.043 8.344 17.328 1 98.56 155 ALA B CA 1
ATOM 3556 C C . ALA B 1 155 ? 1.164 7.312 16.625 1 98.56 155 ALA B C 1
ATOM 3558 O O . ALA B 1 155 ? 1.355 6.105 16.812 1 98.56 155 ALA B O 1
ATOM 3559 N N . GLN B 1 156 ? 0.172 7.805 15.898 1 98.62 156 GLN B N 1
ATOM 3560 C CA . GLN B 1 156 ? -0.693 7 15.039 1 98.62 156 GLN B CA 1
ATOM 3561 C C . GLN B 1 156 ? -0.922 7.688 13.695 1 98.62 156 GLN B C 1
ATOM 3563 O O . GLN B 1 156 ? -0.969 8.914 13.617 1 98.62 156 GLN B O 1
ATOM 3568 N N . PHE B 1 157 ? -1.113 6.852 12.711 1 98.69 157 PHE B N 1
ATOM 3569 C CA . PHE B 1 157 ? -1.275 7.355 11.352 1 98.69 157 PHE B CA 1
ATOM 3570 C C . PHE B 1 157 ? -2.48 6.715 10.68 1 98.69 157 PHE B C 1
ATOM 3572 O O . PHE B 1 157 ? -2.789 5.547 10.93 1 98.69 157 PHE B O 1
ATOM 3579 N N . GLY B 1 158 ? -3.141 7.484 9.789 1 97.25 158 GLY B N 1
ATOM 3580 C CA . GLY B 1 158 ? -4.234 6.898 9.023 1 97.25 158 GLY B CA 1
ATOM 3581 C C . GLY B 1 158 ? -5.082 7.934 8.312 1 97.25 158 GLY B C 1
ATOM 3582 O O . GLY B 1 158 ? -4.867 9.133 8.469 1 97.25 158 GLY B O 1
ATOM 3583 N N . ALA B 1 159 ? -5.973 7.453 7.508 1 96.81 159 ALA B N 1
ATOM 3584 C CA . ALA B 1 159 ? -6.914 8.273 6.746 1 96.81 159 ALA B CA 1
ATOM 3585 C C . ALA B 1 159 ? -8.305 7.641 6.734 1 96.81 159 ALA B C 1
ATOM 3587 O O . ALA B 1 159 ? -8.461 6.469 6.383 1 96.81 159 ALA B O 1
ATOM 3588 N N . PRO B 1 160 ? -9.312 8.398 7.105 1 97.31 160 PRO B N 1
ATOM 3589 C CA . PRO B 1 160 ? -10.664 7.859 7.176 1 97.31 160 PRO B CA 1
ATOM 3590 C C . PRO B 1 160 ? -11.383 7.879 5.828 1 97.31 160 PRO B C 1
ATOM 3592 O O . PRO B 1 160 ? -12.539 7.469 5.73 1 97.31 160 PRO B O 1
ATOM 3595 N N . GLU B 1 161 ? -10.812 8.305 4.789 1 96.94 161 GLU B N 1
ATOM 3596 C CA . GLU B 1 161 ? -11.445 8.711 3.535 1 96.94 161 GLU B CA 1
ATOM 3597 C C . GLU B 1 161 ? -12.25 7.562 2.934 1 96.94 161 GLU B C 1
ATOM 3599 O O . GLU B 1 161 ? -13.383 7.766 2.479 1 96.94 161 GLU B O 1
ATOM 3604 N N . ALA B 1 162 ? -11.727 6.348 2.928 1 97.75 162 ALA B N 1
ATOM 3605 C CA . ALA B 1 162 ? -12.477 5.23 2.355 1 97.75 162 ALA B CA 1
ATOM 3606 C C . ALA B 1 162 ? -13.789 5.012 3.098 1 97.75 162 ALA B C 1
ATOM 3608 O O . ALA B 1 162 ? -14.828 4.758 2.479 1 97.75 162 ALA B O 1
ATOM 3609 N N . ALA B 1 163 ? -13.781 5.094 4.418 1 97.56 163 ALA B N 1
ATOM 3610 C CA . ALA B 1 163 ? -14.984 4.926 5.23 1 97.56 163 ALA B CA 1
ATOM 3611 C C . ALA B 1 163 ? -15.984 6.047 4.965 1 97.56 163 ALA B C 1
ATOM 3613 O O . ALA B 1 163 ? -17.203 5.824 4.98 1 97.56 163 ALA B O 1
ATOM 3614 N N . VAL B 1 164 ? -15.438 7.219 4.742 1 96.38 164 VAL B N 1
ATOM 3615 C CA . VAL B 1 164 ? -16.297 8.359 4.445 1 96.38 164 VAL B CA 1
ATOM 3616 C C . VAL B 1 164 ? -16.891 8.203 3.051 1 96.38 164 VAL B C 1
ATOM 3618 O O . VAL B 1 164 ? -18 8.695 2.781 1 96.38 164 VAL B O 1
ATOM 3621 N N . GLY B 1 165 ? -16.188 7.523 2.164 1 97.06 165 GLY B N 1
ATOM 3622 C CA . GLY B 1 165 ? -16.641 7.32 0.799 1 97.06 165 GLY B CA 1
ATOM 3623 C C . GLY B 1 165 ? -15.836 8.102 -0.223 1 97.06 165 GLY B C 1
ATOM 3624 O O . GLY B 1 165 ? -16.297 8.312 -1.347 1 97.06 165 GLY B O 1
ATOM 3625 N N . VAL B 1 166 ? -14.664 8.594 0.159 1 96.25 166 VAL B N 1
ATOM 3626 C CA . VAL B 1 166 ? -13.789 9.312 -0.758 1 96.25 166 VAL B CA 1
ATOM 3627 C C . VAL B 1 166 ? -12.391 8.703 -0.732 1 96.25 166 VAL B C 1
ATOM 3629 O O . VAL B 1 166 ? -12.203 7.574 -0.264 1 96.25 166 VAL B O 1
ATOM 3632 N N . ILE B 1 167 ? -11.391 9.398 -1.38 1 96.88 167 ILE B N 1
ATOM 3633 C CA . ILE B 1 167 ? -10.047 8.836 -1.462 1 96.88 167 ILE B CA 1
ATOM 3634 C C . ILE B 1 167 ? -9.047 9.797 -0.817 1 96.88 167 ILE B C 1
ATOM 3636 O O . ILE B 1 167 ? -9.312 10.992 -0.706 1 96.88 167 ILE B O 1
ATOM 3640 N N . HIS B 1 168 ? -7.891 9.281 -0.373 1 96.25 168 HIS B N 1
ATOM 3641 C CA . HIS B 1 168 ? -6.797 9.977 0.298 1 96.25 168 HIS B CA 1
ATOM 3642 C C . HIS B 1 168 ? -5.898 10.688 -0.706 1 96.25 168 HIS B C 1
ATOM 3644 O O . HIS B 1 168 ? -4.727 10.336 -0.861 1 96.25 168 HIS B O 1
ATOM 3650 N N . VAL B 1 169 ? -6.219 11.758 -1.263 1 94 169 VAL B N 1
ATOM 3651 C CA . VAL B 1 169 ? -5.676 12.383 -2.467 1 94 169 VAL B CA 1
ATOM 3652 C C . VAL B 1 169 ? -4.246 12.852 -2.203 1 94 169 VAL B C 1
ATOM 3654 O O . VAL B 1 169 ? -3.326 12.508 -2.951 1 94 169 VAL B O 1
ATOM 3657 N N . GLY B 1 170 ? -3.984 13.508 -1.181 1 94.25 170 GLY B N 1
ATOM 3658 C CA . GLY B 1 170 ? -2.742 14.234 -0.976 1 94.25 170 GLY B CA 1
ATOM 3659 C C . GLY B 1 170 ? -1.581 13.336 -0.593 1 94.25 170 GLY B C 1
ATOM 3660 O O . GLY B 1 170 ? -0.42 13.742 -0.689 1 94.25 170 GLY B O 1
ATOM 3661 N N . GLY B 1 171 ? -1.896 12.086 -0.201 1 96.31 171 GLY B N 1
ATOM 3662 C CA . GLY B 1 171 ? -0.821 11.281 0.358 1 96.31 171 GLY B CA 1
ATOM 3663 C C . GLY B 1 171 ? -0.781 9.875 -0.196 1 96.31 171 GLY B C 1
ATOM 3664 O O . GLY B 1 171 ? 0.185 9.141 0.027 1 96.31 171 GLY B O 1
ATOM 3665 N N . LEU B 1 172 ? -1.774 9.484 -0.942 1 97.38 172 LEU B N 1
ATOM 3666 C CA . LEU B 1 172 ? -1.896 8.086 -1.324 1 97.38 172 LEU B CA 1
ATOM 3667 C C . LEU B 1 172 ? -0.735 7.66 -2.217 1 97.38 172 LEU B C 1
ATOM 3669 O O . LEU B 1 172 ? -0.109 6.625 -1.978 1 97.38 172 LEU B O 1
ATOM 3673 N N . GLN B 1 173 ? -0.403 8.422 -3.197 1 97.69 173 GLN B N 1
ATOM 3674 C CA . GLN B 1 173 ? 0.657 8.055 -4.129 1 97.69 173 GLN B CA 1
ATOM 3675 C C . GLN B 1 173 ? 2.012 7.996 -3.43 1 97.69 173 GLN B C 1
ATOM 3677 O O . GLN B 1 173 ? 2.824 7.113 -3.709 1 97.69 173 GLN B O 1
ATOM 3682 N N . GLN B 1 174 ? 2.256 8.922 -2.533 1 97.56 174 GLN B N 1
ATOM 3683 C CA . GLN B 1 174 ? 3.482 8.883 -1.745 1 97.56 174 GLN B CA 1
ATOM 3684 C C . GLN B 1 174 ? 3.553 7.609 -0.906 1 97.56 174 GLN B C 1
ATOM 3686 O O . GLN B 1 174 ? 4.605 6.977 -0.813 1 97.56 174 GLN B O 1
ATOM 3691 N N . LEU B 1 175 ? 2.438 7.328 -0.327 1 98.31 175 LEU B N 1
ATOM 3692 C CA . LEU B 1 175 ? 2.402 6.156 0.541 1 98.31 175 LEU B CA 1
ATOM 3693 C C . LEU B 1 175 ? 2.68 4.883 -0.252 1 98.31 175 LEU B C 1
ATOM 3695 O O . LEU B 1 175 ? 3.438 4.02 0.196 1 98.31 175 LEU B O 1
ATOM 3699 N N . VAL B 1 176 ? 2.074 4.719 -1.384 1 97.94 176 VAL B N 1
ATOM 3700 C CA . VAL B 1 176 ? 2.297 3.555 -2.238 1 97.94 176 VAL B CA 1
ATOM 3701 C C . VAL B 1 176 ? 3.783 3.426 -2.559 1 97.94 176 VAL B C 1
ATOM 3703 O O . VAL B 1 176 ? 4.344 2.328 -2.512 1 97.94 176 VAL B O 1
ATOM 3706 N N . LYS B 1 177 ? 4.41 4.484 -2.896 1 96.81 177 LYS B N 1
ATOM 3707 C CA . LYS B 1 177 ? 5.832 4.477 -3.225 1 96.81 177 LYS B CA 1
ATOM 3708 C C . LYS B 1 177 ? 6.672 4.047 -2.025 1 96.81 177 LYS B C 1
ATOM 3710 O O . LYS B 1 177 ? 7.668 3.336 -2.18 1 96.81 177 LYS B O 1
ATOM 3715 N N . LEU B 1 178 ? 6.234 4.441 -0.889 1 97.19 178 LEU B N 1
ATOM 3716 C CA . LEU B 1 178 ? 7.023 4.223 0.318 1 97.19 178 LEU B CA 1
ATOM 3717 C C . LEU B 1 178 ? 6.895 2.781 0.795 1 97.19 178 LEU B C 1
ATOM 3719 O O . LEU B 1 178 ? 7.887 2.166 1.197 1 97.19 178 LEU B O 1
ATOM 3723 N N . ILE B 1 179 ? 5.609 2.273 0.765 1 97.75 179 ILE B N 1
ATOM 3724 C CA . ILE B 1 179 ? 5.441 1.037 1.521 1 97.75 179 ILE B CA 1
ATOM 3725 C C . ILE B 1 179 ? 4.953 -0.072 0.594 1 97.75 179 ILE B C 1
ATOM 3727 O O . ILE B 1 179 ? 4.754 -1.209 1.027 1 97.75 179 ILE B O 1
ATOM 3731 N N . GLY B 1 180 ? 4.758 0.226 -0.667 1 97.06 180 GLY B N 1
ATOM 3732 C CA . GLY B 1 180 ? 4.281 -0.753 -1.631 1 97.06 180 GLY B CA 1
ATOM 3733 C C . GLY B 1 180 ? 2.77 -0.798 -1.739 1 97.06 180 GLY B C 1
ATOM 3734 O O . GLY B 1 180 ? 2.062 -0.4 -0.812 1 97.06 180 GLY B O 1
ATOM 3735 N N . SER B 1 181 ? 2.307 -1.368 -2.814 1 97.12 181 SER B N 1
ATOM 3736 C CA . SER B 1 181 ? 0.887 -1.362 -3.148 1 97.12 181 SER B CA 1
ATOM 3737 C C . SER B 1 181 ? 0.083 -2.207 -2.166 1 97.12 181 SER B C 1
ATOM 3739 O O . SER B 1 181 ? -1.014 -1.819 -1.759 1 97.12 181 SER B O 1
ATOM 3741 N N . GLY B 1 182 ? 0.568 -3.359 -1.815 1 97.62 182 GLY B N 1
ATOM 3742 C CA . GLY B 1 182 ? -0.159 -4.266 -0.939 1 97.62 182 GLY B CA 1
ATOM 3743 C C . GLY B 1 182 ? -0.468 -3.662 0.418 1 97.62 182 GLY B C 1
ATOM 3744 O O . GLY B 1 182 ? -1.623 -3.645 0.847 1 97.62 182 GLY B O 1
ATOM 3745 N N . ARG B 1 183 ? 0.561 -3.123 1.033 1 98.38 183 ARG B N 1
ATOM 3746 C CA . ARG B 1 183 ? 0.385 -2.547 2.361 1 98.38 183 ARG B CA 1
ATOM 3747 C C . ARG B 1 183 ? -0.421 -1.253 2.295 1 98.38 183 ARG B C 1
ATOM 3749 O O . ARG B 1 183 ? -1.249 -0.986 3.17 1 98.38 183 ARG B O 1
ATOM 3756 N N . ALA B 1 184 ? -0.171 -0.463 1.253 1 98.56 184 ALA B N 1
ATOM 3757 C CA . ALA B 1 184 ? -0.993 0.729 1.061 1 98.56 184 ALA B CA 1
ATOM 3758 C C . ALA B 1 184 ? -2.469 0.361 0.929 1 98.56 184 ALA B C 1
ATOM 3760 O O . ALA B 1 184 ? -3.332 1.008 1.527 1 98.56 184 ALA B O 1
ATOM 3761 N N . ALA B 1 185 ? -2.732 -0.671 0.185 1 98.5 185 ALA B N 1
ATOM 3762 C CA . ALA B 1 185 ? -4.109 -1.128 0.015 1 98.5 185 ALA B CA 1
ATOM 3763 C C . ALA B 1 185 ? -4.715 -1.557 1.35 1 98.5 185 ALA B C 1
ATOM 3765 O O . ALA B 1 185 ? -5.836 -1.168 1.685 1 98.5 185 ALA B O 1
ATOM 3766 N N . GLU B 1 186 ? -3.963 -2.352 2.064 1 98.5 186 GLU B N 1
ATOM 3767 C CA . GLU B 1 186 ? -4.418 -2.836 3.365 1 98.5 186 GLU B CA 1
ATOM 3768 C C . GLU B 1 186 ? -4.871 -1.683 4.254 1 98.5 186 GLU B C 1
ATOM 3770 O O . GLU B 1 186 ? -5.973 -1.71 4.801 1 98.5 186 GLU B O 1
ATOM 3775 N N . TYR B 1 187 ? -4.117 -0.654 4.316 1 98.69 187 TYR B N 1
ATOM 3776 C CA . TYR B 1 187 ? -4.375 0.4 5.289 1 98.69 187 TYR B CA 1
ATOM 3777 C C . TYR B 1 187 ? -5.402 1.394 4.762 1 98.69 187 TYR B C 1
ATOM 3779 O O . TYR B 1 187 ? -6.289 1.832 5.5 1 98.69 187 TYR B O 1
ATOM 3787 N N . MET B 1 188 ? -5.328 1.759 3.479 1 98.5 188 MET B N 1
ATOM 3788 C CA . MET B 1 188 ? -6.172 2.816 2.928 1 98.5 188 MET B CA 1
ATOM 3789 C C . MET B 1 188 ? -7.578 2.303 2.65 1 98.5 188 MET B C 1
ATOM 3791 O O . MET B 1 188 ? -8.562 3 2.91 1 98.5 188 MET B O 1
ATOM 3795 N N . LEU B 1 189 ? -7.68 1.063 2.193 1 98.56 189 LEU B N 1
ATOM 3796 C CA . LEU B 1 189 ? -8.992 0.517 1.881 1 98.56 189 LEU B CA 1
ATOM 3797 C C . LEU B 1 189 ? -9.75 0.156 3.154 1 98.56 189 LEU B C 1
ATOM 3799 O O . LEU B 1 189 ? -10.984 0.155 3.172 1 98.56 189 LEU B O 1
ATOM 3803 N N . ALA B 1 190 ? -9.047 -0.095 4.223 1 98.5 190 ALA B N 1
ATOM 3804 C CA . ALA B 1 190 ? -9.68 -0.481 5.48 1 98.5 190 ALA B CA 1
ATOM 3805 C C . ALA B 1 190 ? -9.875 0.729 6.391 1 98.5 190 ALA B C 1
ATOM 3807 O O . ALA B 1 190 ? -10.406 0.604 7.496 1 98.5 190 ALA B O 1
ATOM 3808 N N . ALA B 1 191 ? -9.43 1.932 5.98 1 98.5 191 ALA B N 1
ATOM 3809 C CA . ALA B 1 191 ? -9.414 3.1 6.855 1 98.5 191 ALA B CA 1
ATOM 3810 C C . ALA B 1 191 ? -8.766 2.768 8.203 1 98.5 191 ALA B C 1
ATOM 3812 O O . ALA B 1 191 ? -9.336 3.064 9.258 1 98.5 191 ALA B O 1
ATOM 3813 N N . ALA B 1 192 ? -7.609 2.227 8.117 1 98.44 192 ALA B N 1
ATOM 3814 C CA . ALA B 1 192 ? -6.945 1.688 9.297 1 98.44 192 ALA B CA 1
ATOM 3815 C C . ALA B 1 192 ? -6.285 2.801 10.109 1 98.44 192 ALA B C 1
ATOM 3817 O O . ALA B 1 192 ? -6.004 3.879 9.586 1 98.44 192 ALA B O 1
ATOM 3818 N N . GLN B 1 193 ? -6.129 2.553 11.398 1 98.44 193 GLN B N 1
ATOM 3819 C CA . GLN B 1 193 ? -5.266 3.322 12.281 1 98.44 193 GLN B CA 1
ATOM 3820 C C . GLN B 1 193 ? -3.986 2.553 12.609 1 98.44 193 GLN B C 1
ATOM 3822 O O . GLN B 1 193 ? -4.043 1.454 13.164 1 98.44 193 GLN B O 1
ATOM 3827 N N . VAL B 1 194 ? -2.857 3.135 12.242 1 98.62 194 VAL B N 1
ATOM 3828 C CA . VAL B 1 194 ? -1.59 2.41 12.25 1 98.62 194 VAL B CA 1
ATOM 3829 C C . VAL B 1 194 ? -0.684 2.969 13.344 1 98.62 194 VAL B C 1
ATOM 3831 O O . VAL B 1 194 ? -0.448 4.18 13.406 1 98.62 194 VAL B O 1
ATOM 3834 N N . SER B 1 195 ? -0.136 2.098 14.164 1 98.69 195 SER B N 1
ATOM 3835 C CA . SER B 1 195 ? 0.726 2.496 15.273 1 98.69 195 SER B CA 1
ATOM 3836 C C . SER B 1 195 ? 2.084 2.979 14.773 1 98.69 195 SER B C 1
ATOM 3838 O O . SER B 1 195 ? 2.475 2.682 13.641 1 98.69 195 SER B O 1
ATOM 3840 N N . ALA B 1 196 ? 2.76 3.633 15.672 1 98.75 196 ALA B N 1
ATOM 3841 C CA . ALA B 1 196 ? 4.098 4.125 15.359 1 98.75 196 ALA B CA 1
ATOM 3842 C C . ALA B 1 196 ? 5.039 2.973 15.016 1 98.75 196 ALA B C 1
ATOM 3844 O O . ALA B 1 196 ? 5.805 3.053 14.055 1 98.75 196 ALA B O 1
ATOM 3845 N N . SER B 1 197 ? 4.992 1.936 15.773 1 98.5 197 SER B N 1
ATOM 3846 C CA . SER B 1 197 ? 5.875 0.792 15.562 1 98.5 197 SER B CA 1
ATOM 3847 C C . SER B 1 197 ? 5.613 0.135 14.211 1 98.5 197 SER B C 1
ATOM 3849 O O . SER B 1 197 ? 6.551 -0.187 13.477 1 98.5 197 SER B O 1
ATOM 3851 N N . GLU B 1 198 ? 4.359 -0.058 13.922 1 98.25 198 GLU B N 1
ATOM 3852 C CA . GLU B 1 198 ? 4.016 -0.645 12.633 1 98.25 198 GLU B CA 1
ATOM 3853 C C . GLU B 1 198 ? 4.387 0.29 11.484 1 98.25 198 GLU B C 1
ATOM 3855 O O . GLU B 1 198 ? 4.898 -0.154 10.453 1 98.25 198 GLU B O 1
ATOM 3860 N N . ALA B 1 199 ? 4.164 1.551 11.633 1 98.81 199 ALA B N 1
ATOM 3861 C CA . ALA B 1 199 ? 4.512 2.537 10.609 1 98.81 199 ALA B CA 1
ATOM 3862 C C . ALA B 1 199 ? 6.012 2.523 10.328 1 98.81 199 ALA B C 1
ATOM 3864 O O . ALA B 1 199 ? 6.43 2.609 9.172 1 98.81 199 ALA B O 1
ATOM 3865 N N . ALA B 1 200 ? 6.789 2.379 11.367 1 98.69 200 ALA B N 1
ATOM 3866 C CA . ALA B 1 200 ? 8.234 2.299 11.195 1 98.69 200 ALA B CA 1
ATOM 3867 C C . ALA B 1 200 ? 8.633 0.995 10.508 1 98.69 200 ALA B C 1
ATOM 3869 O O . ALA B 1 200 ? 9.484 0.99 9.609 1 98.69 200 ALA B O 1
ATOM 3870 N N . ARG B 1 201 ? 7.984 -0.037 10.914 1 97.56 201 ARG B N 1
ATOM 3871 C CA . ARG B 1 201 ? 8.305 -1.354 10.375 1 97.56 201 ARG B CA 1
ATOM 3872 C C . ARG B 1 201 ? 8.094 -1.395 8.867 1 97.56 201 ARG B C 1
ATOM 3874 O O . ARG B 1 201 ? 8.914 -1.957 8.133 1 97.56 201 ARG B O 1
ATOM 3881 N N . VAL B 1 202 ? 7.066 -0.755 8.398 1 97.81 202 VAL B N 1
ATOM 3882 C CA . VAL B 1 202 ? 6.719 -0.899 6.984 1 97.81 202 VAL B CA 1
ATOM 3883 C C . VAL B 1 202 ? 7.359 0.23 6.18 1 97.81 202 VAL B C 1
ATOM 3885 O O . VAL B 1 202 ? 7.309 0.225 4.945 1 97.81 202 VAL B O 1
ATOM 3888 N N . GLY B 1 203 ? 7.855 1.258 6.82 1 98.25 203 GLY B N 1
ATOM 3889 C CA . GLY B 1 203 ? 8.547 2.332 6.121 1 98.25 203 GLY B CA 1
ATOM 3890 C C . GLY B 1 203 ? 7.684 3.566 5.93 1 98.25 203 GLY B C 1
ATOM 3891 O O . GLY B 1 203 ? 8.031 4.461 5.156 1 98.25 203 GLY B O 1
ATOM 3892 N N . TRP B 1 204 ? 6.559 3.621 6.617 1 98.56 204 TRP B N 1
ATOM 3893 C CA . TRP B 1 204 ? 5.691 4.793 6.602 1 98.56 204 TRP B CA 1
ATOM 3894 C C . TRP B 1 204 ? 6.379 5.988 7.258 1 98.56 204 TRP B C 1
ATOM 3896 O O . TRP B 1 204 ? 6.242 7.121 6.793 1 98.56 204 TRP B O 1
ATOM 3906 N N . VAL B 1 205 ? 7.137 5.746 8.273 1 98.81 205 VAL B N 1
ATOM 3907 C CA . VAL B 1 205 ? 8.023 6.723 8.898 1 98.81 205 VAL B CA 1
ATOM 3908 C C . VAL B 1 205 ? 9.445 6.18 8.945 1 98.81 205 VAL B C 1
ATOM 3910 O O . VAL B 1 205 ? 9.664 4.98 8.758 1 98.81 205 VAL B O 1
ATOM 3913 N N . ASN B 1 206 ? 10.359 7.031 9.164 1 98.75 206 ASN B N 1
ATOM 3914 C CA . ASN B 1 206 ? 11.766 6.645 9.172 1 98.75 206 ASN B CA 1
ATOM 3915 C C . ASN B 1 206 ? 12.094 5.754 10.359 1 98.75 206 ASN B C 1
ATOM 3917 O O . ASN B 1 206 ? 12.828 4.773 10.227 1 98.75 206 ASN B O 1
ATOM 3921 N N . SER B 1 207 ? 11.617 6.113 11.523 1 98.75 207 SER B N 1
ATOM 3922 C CA . SER B 1 207 ? 11.867 5.352 12.734 1 98.75 207 SER B CA 1
ATOM 3923 C C . SER B 1 207 ? 10.914 5.762 13.859 1 98.75 207 SER B C 1
ATOM 3925 O O . SER B 1 207 ? 10.258 6.801 13.766 1 98.75 207 SER B O 1
ATOM 3927 N N . VAL B 1 208 ? 10.812 4.895 14.805 1 98.81 208 VAL B N 1
ATOM 3928 C CA . VAL B 1 208 ? 10.078 5.168 16.031 1 98.81 208 VAL B CA 1
ATOM 3929 C C . VAL B 1 208 ? 11.047 5.172 17.219 1 98.81 208 VAL B C 1
ATOM 3931 O O . VAL B 1 208 ? 11.969 4.355 17.281 1 98.81 208 VAL B O 1
ATOM 3934 N N . HIS B 1 209 ? 10.828 6.121 18.109 1 98.81 209 HIS B N 1
ATOM 3935 C CA . HIS B 1 209 ? 11.695 6.277 19.266 1 98.81 209 HIS B CA 1
ATOM 3936 C C . HIS B 1 209 ? 10.969 5.906 20.562 1 98.81 209 HIS B C 1
ATOM 3938 O O . HIS B 1 209 ? 9.742 6.031 20.641 1 98.81 209 HIS B O 1
ATOM 3944 N N . PRO B 1 210 ? 11.688 5.48 21.531 1 98.38 210 PRO B N 1
ATOM 3945 C CA . PRO B 1 210 ? 11.055 4.887 22.719 1 98.38 210 PRO B CA 1
ATOM 3946 C C . PRO B 1 210 ? 10.312 5.914 23.562 1 98.38 210 PRO B C 1
ATOM 3948 O O . PRO B 1 210 ? 9.414 5.555 24.344 1 98.38 210 PRO B O 1
ATOM 3951 N N . THR B 1 211 ? 10.781 7.27 23.547 1 98.06 211 THR B N 1
ATOM 3952 C CA . THR B 1 211 ? 10.133 8.336 24.312 1 98.06 211 THR B CA 1
ATOM 3953 C C . THR B 1 211 ? 10.078 9.625 23.5 1 98.06 211 THR B C 1
ATOM 3955 O O . THR B 1 211 ? 10.812 9.773 22.516 1 98.06 211 THR B O 1
ATOM 3958 N N . GLY B 1 212 ? 9.227 10.539 23.938 1 97.56 212 GLY B N 1
ATOM 3959 C CA . GLY B 1 212 ? 9.195 11.859 23.328 1 97.56 212 GLY B CA 1
ATOM 3960 C C . GLY B 1 212 ? 10.523 12.586 23.422 1 97.56 212 GLY B C 1
ATOM 3961 O O . GLY B 1 212 ? 10.93 13.281 22.484 1 97.56 212 GLY B O 1
ATOM 3962 N N . ASN B 1 213 ? 11.203 12.406 24.516 1 98 213 ASN B N 1
ATOM 3963 C CA . ASN B 1 213 ? 12.5 13.047 24.719 1 98 213 ASN B CA 1
ATOM 3964 C C . ASN B 1 213 ? 13.547 12.477 23.766 1 98 213 ASN B C 1
ATOM 3966 O O . ASN B 1 213 ? 14.359 13.227 23.219 1 98 213 ASN B O 1
ATOM 3970 N N . ALA B 1 214 ? 13.531 11.18 23.641 1 98.69 214 ALA B N 1
ATOM 3971 C CA . ALA B 1 214 ? 14.469 10.555 22.719 1 98.69 214 ALA B CA 1
ATOM 3972 C C . ALA B 1 214 ? 14.211 11.008 21.281 1 98.69 214 ALA B C 1
ATOM 3974 O O . ALA B 1 214 ? 15.156 11.242 20.516 1 98.69 214 ALA B O 1
ATOM 3975 N N . LEU B 1 215 ? 12.969 11.133 20.969 1 98.75 215 LEU B N 1
ATOM 3976 C CA . LEU B 1 215 ? 12.586 11.633 19.656 1 98.75 215 LEU B CA 1
ATOM 3977 C C . LEU B 1 215 ? 13.094 13.062 19.453 1 98.75 215 LEU B C 1
ATOM 3979 O O . LEU B 1 215 ? 13.727 13.367 18.438 1 98.75 215 LEU B O 1
ATOM 3983 N N . ARG B 1 216 ? 12.859 13.891 20.406 1 98.5 216 ARG B N 1
ATOM 3984 C CA . ARG B 1 216 ? 13.281 15.289 20.344 1 98.5 216 ARG B CA 1
ATOM 3985 C C . ARG B 1 216 ? 14.789 15.391 20.141 1 98.5 216 ARG B C 1
ATOM 3987 O O . ARG B 1 216 ? 15.258 16.172 19.312 1 98.5 216 ARG B O 1
ATOM 3994 N N . LYS B 1 217 ? 15.461 14.664 20.875 1 98.75 217 LYS B N 1
ATOM 3995 C CA . LYS B 1 217 ? 16.922 14.688 20.781 1 98.75 217 LYS B CA 1
ATOM 3996 C C . LYS B 1 217 ? 17.375 14.258 19.391 1 98.75 217 LYS B C 1
ATOM 3998 O O . LYS B 1 217 ? 18.266 14.891 18.797 1 98.75 217 LYS B O 1
ATOM 4003 N N . HIS B 1 218 ? 16.828 13.164 18.922 1 98.88 218 HIS B N 1
ATOM 4004 C CA . HIS B 1 218 ? 17.203 12.664 17.594 1 98.88 218 HIS B CA 1
ATOM 4005 C C . HIS B 1 218 ? 16.922 13.703 16.516 1 98.88 218 HIS B C 1
ATOM 4007 O O . HIS B 1 218 ? 17.797 13.977 15.68 1 98.88 218 HIS B O 1
ATOM 4013 N N . VAL B 1 219 ? 15.766 14.305 16.531 1 98.88 219 VAL B N 1
ATOM 4014 C CA . VAL B 1 219 ? 15.336 15.25 15.508 1 98.88 219 VAL B CA 1
ATOM 4015 C C . VAL B 1 219 ? 16.203 16.516 15.578 1 98.88 219 VAL B C 1
ATOM 4017 O O . VAL B 1 219 ? 16.625 17.031 14.547 1 98.88 219 VAL B O 1
ATOM 4020 N N . ASN B 1 220 ? 16.422 16.984 16.766 1 98.81 220 ASN B N 1
ATOM 4021 C CA . ASN B 1 220 ? 17.297 18.141 16.906 1 98.81 220 ASN B CA 1
ATOM 4022 C C . ASN B 1 220 ? 18.703 17.844 16.359 1 98.81 220 ASN B C 1
ATOM 4024 O O . ASN B 1 220 ? 19.266 18.672 15.648 1 98.81 220 ASN B O 1
ATOM 4028 N N . ASP B 1 221 ? 19.219 16.672 16.703 1 98.81 221 ASP B N 1
ATOM 4029 C CA . ASP B 1 221 ? 20.578 16.312 16.281 1 98.81 221 ASP B CA 1
ATOM 4030 C C . ASP B 1 221 ? 20.672 16.234 14.758 1 98.81 221 ASP B C 1
ATOM 4032 O O . ASP B 1 221 ? 21.594 16.781 14.164 1 98.81 221 ASP B O 1
ATOM 4036 N N . ILE B 1 222 ? 19.734 15.625 14.156 1 98.81 222 ILE B N 1
ATOM 4037 C CA . ILE B 1 222 ? 19.812 15.438 12.711 1 98.81 222 ILE B CA 1
ATOM 4038 C C . ILE B 1 222 ? 19.562 16.766 12.008 1 98.81 222 ILE B C 1
ATOM 4040 O O . ILE B 1 222 ? 20.219 17.078 11 1 98.81 222 ILE B O 1
ATOM 4044 N N . ALA B 1 223 ? 18.625 17.562 12.484 1 98.81 223 ALA B N 1
ATOM 4045 C CA . ALA B 1 223 ? 18.359 18.875 11.898 1 98.81 223 ALA B CA 1
ATOM 4046 C C . ALA B 1 223 ? 19.594 19.781 11.984 1 98.81 223 ALA B C 1
ATOM 4048 O O . ALA B 1 223 ? 19.969 20.422 11 1 98.81 223 ALA B O 1
ATOM 4049 N N . ALA B 1 224 ? 20.172 19.812 13.133 1 98.69 224 ALA B N 1
ATOM 4050 C CA . ALA B 1 224 ? 21.359 20.641 13.336 1 98.69 224 ALA B CA 1
ATOM 4051 C C . ALA B 1 224 ? 22.516 20.172 12.453 1 98.69 224 ALA B C 1
ATOM 4053 O O . ALA B 1 224 ? 23.25 20.984 11.898 1 98.69 224 ALA B O 1
ATOM 4054 N N . ARG B 1 225 ? 22.672 18.875 12.352 1 98.75 225 ARG B N 1
ATOM 4055 C CA . ARG B 1 225 ? 23.75 18.328 11.539 1 98.75 225 ARG B CA 1
ATOM 4056 C C . ARG B 1 225 ? 23.562 18.688 10.07 1 98.75 225 ARG B C 1
ATOM 4058 O O . ARG B 1 225 ? 24.5 19.172 9.422 1 98.75 225 ARG B O 1
ATOM 4065 N N . ILE B 1 226 ? 22.406 18.516 9.523 1 98.81 226 ILE B N 1
ATOM 4066 C CA . ILE B 1 226 ? 22.109 18.812 8.125 1 98.81 226 ILE B CA 1
ATOM 4067 C C . ILE B 1 226 ? 22.328 20.312 7.871 1 98.81 226 ILE B C 1
ATOM 4069 O O . ILE B 1 226 ? 22.875 20.703 6.832 1 98.81 226 ILE B O 1
ATOM 4073 N N . ALA B 1 227 ? 21.984 21.094 8.828 1 98.44 227 ALA B N 1
ATOM 4074 C CA . ALA B 1 227 ? 22.047 22.547 8.672 1 98.44 227 ALA B CA 1
ATOM 4075 C C . ALA B 1 227 ? 23.484 23.031 8.578 1 98.44 227 ALA B C 1
ATOM 4077 O O . ALA B 1 227 ? 23.734 24.188 8.195 1 98.44 227 ALA B O 1
ATOM 4078 N N . LEU B 1 228 ? 24.453 22.172 8.891 1 97.81 228 LEU B N 1
ATOM 4079 C CA . LEU B 1 228 ? 25.859 22.531 8.812 1 97.81 228 LEU B CA 1
ATOM 4080 C C . LEU B 1 228 ? 26.344 22.578 7.367 1 97.81 228 LEU B C 1
ATOM 4082 O O . LEU B 1 228 ? 27.375 23.172 7.062 1 97.81 228 LEU B O 1
ATOM 4086 N N . PHE B 1 229 ? 25.672 21.969 6.465 1 98.06 229 PHE B N 1
ATOM 4087 C CA . PHE B 1 229 ? 26.188 21.703 5.129 1 98.06 229 PHE B CA 1
ATOM 4088 C C . PHE B 1 229 ? 25.844 22.859 4.184 1 98.06 229 PHE B C 1
ATOM 4090 O O . PHE B 1 229 ? 24.969 23.672 4.484 1 98.06 229 PHE B O 1
ATOM 4097 N N . PRO B 1 230 ? 26.547 22.969 3.008 1 96.75 230 PRO B N 1
ATOM 4098 C CA . PRO B 1 230 ? 26.203 24 2.023 1 96.75 230 PRO B CA 1
ATOM 4099 C C . PRO B 1 230 ? 24.781 23.844 1.489 1 96.75 230 PRO B C 1
ATOM 4101 O O . PRO B 1 230 ? 24.375 22.734 1.123 1 96.75 230 PRO B O 1
ATOM 4104 N N . ILE B 1 231 ? 24.125 24.906 1.505 1 96.25 231 ILE B N 1
ATOM 4105 C CA . ILE B 1 231 ? 22.703 24.891 1.161 1 96.25 231 ILE B CA 1
ATOM 4106 C C . ILE B 1 231 ? 22.516 24.375 -0.264 1 96.25 231 ILE B C 1
ATOM 4108 O O . ILE B 1 231 ? 21.547 23.672 -0.558 1 96.25 231 ILE B O 1
ATOM 4112 N N . GLU B 1 232 ? 23.453 24.625 -1.188 1 95.88 232 GLU B N 1
ATOM 4113 C CA . GLU B 1 232 ? 23.359 24.172 -2.576 1 95.88 232 GLU B CA 1
ATOM 4114 C C . GLU B 1 232 ? 23.375 22.656 -2.672 1 95.88 232 GLU B C 1
ATOM 4116 O O . GLU B 1 232 ? 22.656 22.062 -3.482 1 95.88 232 GLU B O 1
ATOM 4121 N N . ALA B 1 233 ? 24.234 22.047 -1.871 1 97.69 233 ALA B N 1
ATOM 4122 C CA . ALA B 1 233 ? 24.312 20.594 -1.865 1 97.69 233 ALA B CA 1
ATOM 4123 C C . ALA B 1 233 ? 23.031 19.969 -1.325 1 97.69 233 ALA B C 1
ATOM 4125 O O . ALA B 1 233 ? 22.562 18.953 -1.842 1 97.69 233 ALA B O 1
ATOM 4126 N N . LEU B 1 234 ? 22.5 20.578 -0.301 1 97.75 234 LEU B N 1
ATOM 4127 C CA . LEU B 1 234 ? 21.266 20.094 0.283 1 97.75 234 LEU B CA 1
ATOM 4128 C C . LEU B 1 234 ? 20.125 20.156 -0.73 1 97.75 234 LEU B C 1
ATOM 4130 O O . LEU B 1 234 ? 19.375 19.188 -0.903 1 97.75 234 LEU B O 1
ATOM 4134 N N . GLN B 1 235 ? 20.047 21.266 -1.384 1 96.19 235 GLN B N 1
ATOM 4135 C CA . GLN B 1 235 ? 19 21.469 -2.381 1 96.19 235 GLN B CA 1
ATOM 4136 C C . GLN B 1 235 ? 19.156 20.5 -3.553 1 96.19 235 GLN B C 1
ATOM 4138 O O . GLN B 1 235 ? 18.172 19.953 -4.039 1 96.19 235 GLN B O 1
ATOM 4143 N N . ALA B 1 236 ? 20.359 20.266 -4.008 1 97.19 236 ALA B N 1
ATOM 4144 C CA . ALA B 1 236 ? 20.641 19.359 -5.109 1 97.19 236 ALA B CA 1
ATOM 4145 C C . ALA B 1 236 ? 20.266 17.922 -4.734 1 97.19 236 ALA B C 1
ATOM 4147 O O . ALA B 1 236 ? 19.703 17.188 -5.547 1 97.19 236 ALA B O 1
ATOM 4148 N N . THR B 1 237 ? 20.625 17.594 -3.518 1 98 237 THR B N 1
ATOM 4149 C CA . THR B 1 237 ? 20.312 16.234 -3.053 1 98 237 THR B CA 1
ATOM 4150 C C . THR B 1 237 ? 18.812 16.016 -2.969 1 98 237 THR B C 1
ATOM 4152 O O . THR B 1 237 ? 18.297 14.992 -3.426 1 98 237 THR B O 1
ATOM 4155 N N . LYS B 1 238 ? 18.156 16.969 -2.424 1 97.38 238 LYS B N 1
ATOM 4156 C CA . LYS B 1 238 ? 16.688 16.891 -2.361 1 97.38 238 LYS B CA 1
ATOM 4157 C C . LYS B 1 238 ? 16.094 16.75 -3.756 1 97.38 238 LYS B C 1
ATOM 4159 O O . LYS B 1 238 ? 15.211 15.922 -3.979 1 97.38 238 LYS B O 1
ATOM 4164 N N . ALA B 1 239 ? 16.516 17.547 -4.645 1 95.94 239 ALA B N 1
ATOM 4165 C CA . ALA B 1 239 ? 16.016 17.516 -6.016 1 95.94 239 ALA B CA 1
ATOM 4166 C C . ALA B 1 239 ? 16.25 16.156 -6.656 1 95.94 239 ALA B C 1
ATOM 4168 O O . ALA B 1 239 ? 15.406 15.641 -7.391 1 95.94 239 ALA B O 1
ATOM 4169 N N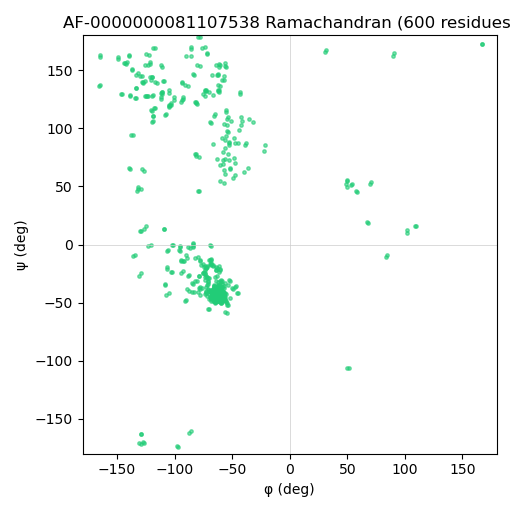 . SER B 1 240 ? 17.422 15.594 -6.391 1 96.94 240 SER B N 1
ATOM 4170 C CA . SER B 1 240 ? 17.766 14.281 -6.93 1 96.94 240 SER B CA 1
ATOM 4171 C C . SER B 1 240 ? 16.812 13.211 -6.406 1 96.94 240 SER B C 1
ATOM 4173 O O . SER B 1 240 ? 16.312 12.391 -7.18 1 96.94 240 SER B O 1
ATOM 4175 N N . ILE B 1 241 ? 16.562 13.242 -5.129 1 96.38 241 ILE B N 1
ATOM 4176 C CA . ILE B 1 241 ? 15.648 12.289 -4.52 1 96.38 241 ILE B CA 1
ATOM 4177 C C . ILE B 1 241 ? 14.258 12.445 -5.129 1 96.38 241 ILE B C 1
ATOM 4179 O O . ILE B 1 241 ? 13.586 11.461 -5.418 1 96.38 241 ILE B O 1
ATOM 4183 N N . ALA B 1 242 ? 13.875 13.648 -5.398 1 94.5 242 ALA B N 1
ATOM 4184 C CA . ALA B 1 242 ? 12.539 13.969 -5.891 1 94.5 242 ALA B CA 1
ATOM 4185 C C . ALA B 1 242 ? 12.336 13.469 -7.316 1 94.5 242 ALA B C 1
ATOM 4187 O O . ALA B 1 242 ? 11.211 13.422 -7.812 1 94.5 242 ALA B O 1
ATOM 4188 N N . GLU B 1 243 ? 13.43 13.086 -8.008 1 93.75 243 GLU B N 1
ATOM 4189 C CA . GLU B 1 243 ? 13.32 12.555 -9.367 1 93.75 243 GLU B CA 1
ATOM 4190 C C . GLU B 1 243 ? 12.484 11.281 -9.391 1 93.75 243 GLU B C 1
ATOM 4192 O O . GLU B 1 243 ? 11.938 10.914 -10.43 1 93.75 243 GLU B O 1
ATOM 4197 N N . GLN B 1 244 ? 12.359 10.719 -8.234 1 93.06 244 GLN B N 1
ATOM 4198 C CA . GLN B 1 244 ? 11.602 9.477 -8.172 1 93.06 244 GLN B CA 1
ATOM 4199 C C . GLN B 1 244 ? 10.258 9.688 -7.477 1 93.06 244 GLN B C 1
ATOM 4201 O O . GLN B 1 244 ? 9.617 8.727 -7.051 1 93.06 244 GLN B O 1
ATOM 4206 N N . ALA B 1 245 ? 9.867 10.914 -7.305 1 93.19 245 ALA B N 1
ATOM 4207 C CA . ALA B 1 245 ? 8.531 11.18 -6.773 1 93.19 245 ALA B CA 1
ATOM 4208 C C . ALA B 1 245 ? 7.449 10.633 -7.695 1 93.19 245 ALA B C 1
ATOM 4210 O O . ALA B 1 245 ? 7.668 10.484 -8.898 1 93.19 245 ALA B O 1
ATOM 4211 N N . PRO B 1 246 ? 6.246 10.281 -7.086 1 94.19 246 PRO B N 1
ATOM 4212 C CA . PRO B 1 246 ? 5.152 9.859 -7.965 1 94.19 246 PRO B CA 1
ATOM 4213 C C . PRO B 1 246 ? 4.82 10.906 -9.031 1 94.19 246 PRO B C 1
ATOM 4215 O O . PRO B 1 246 ? 5 12.102 -8.805 1 94.19 246 PRO B O 1
ATOM 4218 N N . PRO B 1 247 ? 4.316 10.438 -10.102 1 90.81 247 PRO B N 1
ATOM 4219 C CA . PRO B 1 247 ? 4.016 11.383 -11.188 1 90.81 247 PRO B CA 1
ATOM 4220 C C . PRO B 1 247 ? 2.887 12.344 -10.828 1 90.81 247 PRO B C 1
ATOM 4222 O O . PRO B 1 247 ? 1.931 11.961 -10.156 1 90.81 247 PRO B O 1
ATOM 4225 N N . ARG B 1 248 ? 3.012 13.539 -11.336 1 91.12 248 ARG B N 1
ATOM 4226 C CA . ARG B 1 248 ? 2.002 14.57 -11.109 1 91.12 248 ARG B CA 1
ATOM 4227 C C . ARG B 1 248 ? 0.645 14.133 -11.656 1 91.12 248 ARG B C 1
ATOM 4229 O O . ARG B 1 248 ? -0.393 14.445 -11.062 1 91.12 248 ARG B O 1
ATOM 4236 N N . ALA B 1 249 ? 0.653 13.406 -12.758 1 94.19 249 ALA B N 1
ATOM 4237 C CA . ALA B 1 249 ? -0.582 12.938 -13.383 1 94.19 249 ALA B CA 1
ATOM 4238 C C . ALA B 1 249 ? -1.378 12.055 -12.43 1 94.19 249 ALA B C 1
ATOM 4240 O O . ALA B 1 249 ? -2.611 12.078 -12.43 1 94.19 249 ALA B O 1
ATOM 4241 N N . ALA B 1 250 ? -0.694 11.266 -11.68 1 95.62 250 ALA B N 1
ATOM 4242 C CA . ALA B 1 250 ? -1.378 10.398 -10.719 1 95.62 250 ALA B CA 1
ATOM 4243 C C . ALA B 1 250 ? -2.139 11.227 -9.68 1 95.62 250 ALA B C 1
ATOM 4245 O O . ALA B 1 250 ? -3.256 10.867 -9.297 1 95.62 250 ALA B O 1
ATOM 4246 N N . PHE B 1 251 ? -1.58 12.289 -9.289 1 93.94 251 PHE B N 1
ATOM 4247 C CA . PHE B 1 251 ? -2.234 13.195 -8.352 1 93.94 251 PHE B CA 1
ATOM 4248 C C . PHE B 1 251 ? -3.457 13.844 -8.992 1 93.94 251 PHE B C 1
ATOM 4250 O O . PHE B 1 251 ? -4.523 13.906 -8.375 1 93.94 251 PHE B O 1
ATOM 4257 N N . GLU B 1 252 ? -3.281 14.305 -10.148 1 94.44 252 GLU B N 1
ATOM 4258 C CA . GLU B 1 252 ? -4.391 14.922 -10.867 1 94.44 252 GLU B CA 1
ATOM 4259 C C . GLU B 1 252 ? -5.535 13.938 -11.07 1 94.44 252 GLU B C 1
ATOM 4261 O O . GLU B 1 252 ? -6.707 14.297 -10.938 1 94.44 252 GLU B O 1
ATOM 4266 N N . ASN B 1 253 ? -5.211 12.703 -11.391 1 96.56 253 ASN B N 1
ATOM 4267 C CA . ASN B 1 253 ? -6.223 11.656 -11.492 1 96.56 253 ASN B CA 1
ATOM 4268 C C . ASN B 1 253 ? -6.938 11.438 -10.164 1 96.56 253 ASN B C 1
ATOM 4270 O O . ASN B 1 253 ? -8.156 11.258 -10.133 1 96.56 253 ASN B O 1
ATOM 4274 N N . ASP B 1 254 ? -6.211 11.461 -9.07 1 96.38 254 ASP B N 1
ATOM 4275 C CA . ASP B 1 254 ? -6.797 11.273 -7.746 1 96.38 254 ASP B CA 1
ATOM 4276 C C . ASP B 1 254 ? -7.723 12.43 -7.387 1 96.38 254 ASP B C 1
ATOM 4278 O O . ASP B 1 254 ? -8.766 12.227 -6.77 1 96.38 254 ASP B O 1
ATOM 4282 N N . LEU B 1 255 ? -7.301 13.625 -7.773 1 93.5 255 LEU B N 1
ATOM 4283 C CA . LEU B 1 255 ? -8.172 14.773 -7.562 1 93.5 255 LEU B CA 1
ATOM 4284 C C . LEU B 1 255 ? -9.484 14.609 -8.328 1 93.5 255 LEU B C 1
ATOM 4286 O O . LEU B 1 255 ? -10.555 14.883 -7.797 1 93.5 255 LEU B O 1
ATOM 4290 N N . ALA B 1 256 ? -9.406 14.164 -9.555 1 94.75 256 ALA B N 1
ATOM 4291 C CA . ALA B 1 256 ? -10.594 13.93 -10.367 1 94.75 256 ALA B CA 1
ATOM 4292 C C . ALA B 1 256 ? -11.484 12.859 -9.734 1 94.75 256 ALA B C 1
ATOM 4294 O O . ALA B 1 256 ? -12.703 13.023 -9.672 1 94.75 256 ALA B O 1
ATOM 4295 N N . ARG B 1 257 ? -10.906 11.789 -9.258 1 95.75 257 ARG B N 1
ATOM 4296 C CA . ARG B 1 257 ? -11.648 10.734 -8.57 1 95.75 257 ARG B CA 1
ATOM 4297 C C . ARG B 1 257 ? -12.352 11.273 -7.332 1 95.75 257 ARG B C 1
ATOM 4299 O O . ARG B 1 257 ? -13.523 10.969 -7.094 1 95.75 257 ARG B O 1
ATOM 4306 N N . PHE B 1 258 ? -11.664 12.062 -6.598 1 95 258 PHE B N 1
ATOM 4307 C CA . PHE B 1 258 ? -12.242 12.672 -5.402 1 95 258 PHE B CA 1
ATOM 4308 C C . PHE B 1 258 ? -13.453 13.516 -5.758 1 95 258 PHE B C 1
ATOM 4310 O O . PHE B 1 258 ? -14.508 13.398 -5.121 1 95 258 PHE B O 1
ATOM 4317 N N . ASN B 1 259 ? -13.242 14.352 -6.727 1 91.5 259 ASN B N 1
ATOM 4318 C CA . ASN B 1 259 ? -14.336 15.227 -7.137 1 91.5 259 ASN B CA 1
ATOM 4319 C C . ASN B 1 259 ? -15.562 14.438 -7.574 1 91.5 259 ASN B C 1
ATOM 4321 O O . ASN B 1 259 ? -16.688 14.797 -7.234 1 91.5 259 ASN B O 1
ATOM 4325 N N . GLN B 1 260 ? -15.383 13.375 -8.266 1 94.19 260 GLN B N 1
ATOM 4326 C CA . GLN B 1 260 ? -16.484 12.516 -8.695 1 94.19 260 GLN B CA 1
ATOM 4327 C C . GLN B 1 260 ? -17.188 11.875 -7.5 1 94.19 260 GLN B C 1
ATOM 4329 O O . GLN B 1 260 ? -18.422 11.859 -7.434 1 94.19 260 GLN B O 1
ATOM 4334 N N . LEU B 1 261 ? -16.438 11.438 -6.582 1 95.06 261 LEU B N 1
ATOM 4335 C CA . LEU B 1 261 ? -16.984 10.789 -5.398 1 95.06 261 LEU B CA 1
ATOM 4336 C C . LEU B 1 261 ? -17.734 11.797 -4.531 1 95.06 261 LEU B C 1
ATOM 4338 O O . LEU B 1 261 ? -18.844 11.516 -4.051 1 95.06 261 LEU B O 1
ATOM 4342 N N . ALA B 1 262 ? -17.141 12.945 -4.316 1 91.88 262 ALA B N 1
ATOM 4343 C CA . ALA B 1 262 ? -17.688 13.977 -3.445 1 91.88 262 ALA B CA 1
ATOM 4344 C C . ALA B 1 262 ? -19.047 14.469 -3.967 1 91.88 262 ALA B C 1
ATOM 4346 O O . ALA B 1 262 ? -19.859 14.992 -3.203 1 91.88 262 ALA B O 1
ATOM 4347 N N . ALA B 1 263 ? -19.25 14.297 -5.262 1 91.12 263 ALA B N 1
ATOM 4348 C CA . ALA B 1 263 ? -20.484 14.766 -5.891 1 91.12 263 ALA B CA 1
ATOM 4349 C C . ALA B 1 263 ? -21.641 13.789 -5.645 1 91.12 263 ALA B C 1
ATOM 4351 O O . ALA B 1 263 ? -22.797 14.109 -5.898 1 91.12 263 ALA B O 1
ATOM 4352 N N . LEU B 1 264 ? -21.359 12.617 -5.125 1 92.75 264 LEU B N 1
ATOM 4353 C CA . LEU B 1 264 ? -22.391 11.633 -4.848 1 92.75 264 LEU B CA 1
ATOM 4354 C C . LEU B 1 264 ? -23.219 12.047 -3.633 1 92.75 264 LEU B C 1
ATOM 4356 O O . LEU B 1 264 ? -22.672 12.438 -2.605 1 92.75 264 LEU B O 1
ATOM 4360 N N . PRO B 1 265 ? -24.578 11.984 -3.703 1 92.69 265 PRO B N 1
ATOM 4361 C CA . PRO B 1 265 ? -25.453 12.391 -2.594 1 92.69 265 PRO B CA 1
ATOM 4362 C C . PRO B 1 265 ? -25.141 11.648 -1.298 1 92.69 265 PRO B C 1
ATOM 4364 O O . PRO B 1 265 ? -25.234 12.219 -0.212 1 92.69 265 PRO B O 1
ATOM 4367 N N . GLN B 1 266 ? -24.734 10.445 -1.457 1 93.81 266 GLN B N 1
ATOM 4368 C CA . GLN B 1 266 ? -24.438 9.648 -0.275 1 93.81 266 GLN B CA 1
ATOM 4369 C C . GLN B 1 266 ? -23.281 10.234 0.516 1 93.81 266 GLN B C 1
ATOM 4371 O O . GLN B 1 266 ? -23.234 10.117 1.742 1 93.81 266 GLN B O 1
ATOM 4376 N N . ILE B 1 267 ? -22.359 10.852 -0.119 1 93 267 ILE B N 1
ATOM 4377 C CA . ILE B 1 267 ? -21.188 11.383 0.546 1 93 267 ILE B CA 1
ATOM 4378 C C . ILE B 1 267 ? -21.547 12.609 1.372 1 93 267 ILE B C 1
ATOM 4380 O O . ILE B 1 267 ? -21.078 12.773 2.5 1 93 267 ILE B O 1
ATOM 4384 N N . ALA B 1 268 ? -22.375 13.43 0.82 1 89.88 268 ALA B N 1
ATOM 4385 C CA . ALA B 1 268 ? -22.875 14.562 1.593 1 89.88 268 ALA B CA 1
ATOM 4386 C C . ALA B 1 268 ? -23.609 14.086 2.844 1 89.88 268 ALA B C 1
ATOM 4388 O O . ALA B 1 268 ? -23.469 14.672 3.92 1 89.88 268 ALA B O 1
ATOM 4389 N N . ALA B 1 269 ? -24.391 13.07 2.688 1 93.38 269 ALA B N 1
ATOM 4390 C CA . ALA B 1 269 ? -25.125 12.5 3.82 1 93.38 269 ALA B CA 1
ATOM 4391 C C . ALA B 1 269 ? -24.156 11.953 4.871 1 93.38 269 ALA B C 1
ATOM 4393 O O . ALA B 1 269 ? -24.344 12.18 6.066 1 93.38 269 ALA B O 1
ATOM 4394 N N . ASN B 1 270 ? -23.125 11.203 4.43 1 94.62 270 ASN B N 1
ATOM 4395 C CA . ASN B 1 270 ? -22.109 10.688 5.34 1 94.62 270 ASN B CA 1
ATOM 4396 C C . ASN B 1 270 ? -21.438 11.812 6.125 1 94.62 270 ASN B C 1
ATOM 4398 O O . ASN B 1 270 ? -21.297 11.719 7.348 1 94.62 270 ASN B O 1
ATOM 4402 N N . LEU B 1 271 ? -21.031 12.852 5.445 1 92.75 271 LEU B N 1
ATOM 4403 C CA . LEU B 1 271 ? -20.344 13.969 6.082 1 92.75 271 LEU B CA 1
ATOM 4404 C C . LEU B 1 271 ? -21.25 14.656 7.094 1 92.75 271 LEU B C 1
ATOM 4406 O O . LEU B 1 271 ? -20.812 15.031 8.18 1 92.75 271 LEU B O 1
ATOM 4410 N N . GLY B 1 272 ? -22.484 14.859 6.707 1 92.31 272 GLY B N 1
ATOM 4411 C CA . GLY B 1 272 ? -23.438 15.43 7.645 1 92.31 272 GLY B CA 1
ATOM 4412 C C . GLY B 1 272 ? -23.578 14.617 8.922 1 92.31 272 GLY B C 1
ATOM 4413 O O . GLY B 1 272 ? -23.594 15.18 10.016 1 92.31 272 GLY B O 1
ATOM 4414 N N . THR B 1 273 ? -23.672 13.344 8.797 1 94.75 273 THR B N 1
ATOM 4415 C CA . THR B 1 273 ? -23.781 12.453 9.938 1 94.75 273 THR B CA 1
ATOM 4416 C C . THR B 1 273 ? -22.531 12.539 10.82 1 94.75 273 THR B C 1
ATOM 4418 O O . THR B 1 273 ? -22.641 12.648 12.047 1 94.75 273 THR B O 1
ATOM 4421 N N . ILE B 1 274 ? -21.422 12.523 10.211 1 95.25 274 ILE B N 1
ATOM 4422 C CA . ILE B 1 274 ? -20.156 12.562 10.938 1 95.25 274 ILE B CA 1
ATOM 4423 C C . ILE B 1 274 ? -20.062 13.867 11.727 1 95.25 274 ILE B C 1
ATOM 4425 O O . ILE B 1 274 ? -19.672 13.867 12.898 1 95.25 274 ILE B O 1
ATOM 4429 N N . LEU B 1 275 ? -20.359 14.984 11.07 1 93.94 275 LEU B N 1
ATOM 4430 C CA . LEU B 1 275 ? -20.266 16.281 11.727 1 93.94 275 LEU B CA 1
ATOM 4431 C C . LEU B 1 275 ? -21.219 16.344 12.922 1 93.94 275 LEU B C 1
ATOM 4433 O O . LEU B 1 275 ? -20.875 16.875 13.977 1 93.94 275 LEU B O 1
ATOM 4437 N N . GLN B 1 276 ? -22.359 15.805 12.742 1 94.5 276 GLN B N 1
ATOM 4438 C CA . GLN B 1 276 ? -23.344 15.789 13.812 1 94.5 276 GLN B CA 1
ATOM 4439 C C . GLN B 1 276 ? -22.875 14.938 14.984 1 94.5 276 GLN B C 1
ATOM 4441 O O . GLN B 1 276 ? -22.812 15.414 16.125 1 94.5 276 GLN B O 1
ATOM 4446 N N . VAL B 1 277 ? -22.406 13.742 14.719 1 94.38 277 VAL B N 1
ATOM 4447 C CA . VAL B 1 277 ? -22.125 12.797 15.797 1 94.38 277 VAL B CA 1
ATOM 4448 C C . VAL B 1 277 ? -20.781 13.148 16.453 1 94.38 277 VAL B C 1
ATOM 4450 O O . VAL B 1 277 ? -20.547 12.836 17.609 1 94.38 277 VAL B O 1
ATOM 4453 N N . SER B 1 278 ? -19.922 13.742 15.719 1 94.75 278 SER B N 1
ATOM 4454 C CA . SER B 1 278 ? -18.609 14.133 16.25 1 94.75 278 SER B CA 1
ATOM 4455 C C . SER B 1 278 ? -18.688 15.469 16.969 1 94.75 278 SER B C 1
ATOM 4457 O O . SER B 1 278 ? -17.703 15.945 17.516 1 94.75 278 SER B O 1
ATOM 4459 N N . LYS B 1 279 ? -19.891 16.094 16.984 1 93.69 279 LYS B N 1
ATOM 4460 C CA . LYS B 1 279 ? -20.031 17.438 17.531 1 93.69 279 LYS B CA 1
ATOM 4461 C C . LYS B 1 279 ? -18.984 18.391 16.953 1 93.69 279 LYS B C 1
ATOM 4463 O O . LYS B 1 279 ? -18.25 19.031 17.703 1 93.69 279 LYS B O 1
ATOM 4468 N N . ASN B 1 280 ? -19.016 18.422 15.625 1 91.38 280 ASN B N 1
ATOM 4469 C CA . ASN B 1 280 ? -18.109 19.266 14.852 1 91.38 280 ASN B CA 1
ATOM 4470 C C . ASN B 1 280 ? -16.656 18.953 15.172 1 91.38 280 ASN B C 1
ATOM 4472 O O . ASN B 1 280 ? -15.883 19.859 15.492 1 91.38 280 ASN B O 1
ATOM 4476 N N . GLU B 1 281 ? -16.312 17.547 15.203 1 92.81 281 GLU B N 1
ATOM 4477 C CA . GLU B 1 281 ? -14.961 17.031 15.289 1 92.81 281 GLU B CA 1
ATOM 4478 C C . GLU B 1 281 ? -14.344 17.297 16.656 1 92.81 281 GLU B C 1
ATOM 4480 O O . GLU B 1 281 ? -13.234 17.828 16.75 1 92.81 281 GLU B O 1
ATOM 4485 N N . SER B 1 282 ? -15.023 16.922 17.703 1 95.81 282 SER B N 1
ATOM 4486 C CA . SER B 1 282 ? -14.562 17 19.078 1 95.81 282 SER B CA 1
ATOM 4487 C C . SER B 1 282 ? -13.32 16.141 19.297 1 95.81 282 SER B C 1
ATOM 4489 O O . SER B 1 282 ? -13.094 15.172 18.562 1 95.81 282 SER B O 1
ATOM 4491 N N . LYS B 1 283 ? -12.578 16.531 20.281 1 96.06 283 LYS B N 1
ATOM 4492 C CA . LYS B 1 283 ? -11.367 15.781 20.609 1 96.06 283 LYS B CA 1
ATOM 4493 C C . LYS B 1 283 ? -11.688 14.312 20.875 1 96.06 283 LYS B C 1
ATOM 4495 O O . LYS B 1 283 ? -11.008 13.422 20.375 1 96.06 283 LYS B O 1
ATOM 4500 N N . SER B 1 284 ? -12.672 14.055 21.672 1 96 284 SER B N 1
ATOM 4501 C CA . SER B 1 284 ? -13.039 12.695 22.047 1 96 284 SER B CA 1
ATOM 4502 C C . SER B 1 284 ? -13.352 11.844 20.828 1 96 284 SER B C 1
ATOM 4504 O O . SER B 1 284 ? -12.977 10.672 20.75 1 96 284 SER B O 1
ATOM 4506 N N . PHE B 1 285 ? -14.055 12.375 19.859 1 96.94 285 PHE B N 1
ATOM 4507 C CA . PHE B 1 285 ? -14.391 11.656 18.641 1 96.94 285 PHE B CA 1
ATOM 4508 C C . PHE B 1 285 ? -13.141 11.414 17.797 1 96.94 285 PHE B C 1
ATOM 4510 O O . PHE B 1 285 ? -12.93 10.312 17.297 1 96.94 285 PHE B O 1
ATOM 4517 N N . GLU B 1 286 ? -12.266 12.406 17.734 1 96.5 286 GLU B N 1
ATOM 4518 C CA . GLU B 1 286 ? -11.086 12.375 16.875 1 96.5 286 GLU B CA 1
ATOM 4519 C C . GLU B 1 286 ? -10.023 11.422 17.422 1 96.5 286 GLU B C 1
ATOM 4521 O O . GLU B 1 286 ? -9.148 10.977 16.672 1 96.5 286 GLU B O 1
ATOM 4526 N N . GLU B 1 287 ? -10.055 11.125 18.641 1 96.5 287 GLU B N 1
ATOM 4527 C CA . GLU B 1 287 ? -9.062 10.242 19.266 1 96.5 287 GLU B CA 1
ATOM 4528 C C . GLU B 1 287 ? -9.133 8.836 18.672 1 96.5 287 GLU B C 1
ATOM 4530 O O . GLU B 1 287 ? -8.141 8.102 18.672 1 96.5 287 GLU B O 1
ATOM 4535 N N . ASN B 1 288 ? -10.273 8.438 18.188 1 97.44 288 ASN B N 1
ATOM 4536 C CA . ASN B 1 288 ? -10.516 7.172 17.516 1 97.44 288 ASN B CA 1
ATOM 4537 C C . ASN B 1 288 ? -11.297 7.375 16.219 1 97.44 288 ASN B C 1
ATOM 4539 O O . ASN B 1 288 ? -12.258 6.652 15.945 1 97.44 288 ASN B O 1
ATOM 4543 N N . LEU B 1 289 ? -10.914 8.273 15.5 1 96.88 289 LEU B N 1
ATOM 4544 C CA . LEU B 1 289 ? -11.672 8.859 14.398 1 96.88 289 LEU B CA 1
ATOM 4545 C C . LEU B 1 289 ? -12.133 7.789 13.414 1 96.88 289 LEU B C 1
ATOM 4547 O O . LEU B 1 289 ? -13.328 7.633 13.172 1 96.88 289 LEU B O 1
ATOM 4551 N N . ASN B 1 290 ? -11.219 7.023 12.82 1 97.31 290 ASN B N 1
ATOM 4552 C CA . ASN B 1 290 ? -11.562 6.078 11.766 1 97.31 290 ASN B CA 1
ATOM 4553 C C . ASN B 1 290 ? -12.578 5.039 12.242 1 97.31 290 ASN B C 1
ATOM 4555 O O . ASN B 1 290 ? -13.562 4.766 11.555 1 97.31 290 ASN B O 1
ATOM 4559 N N . ASN B 1 291 ? -12.305 4.547 13.422 1 97.12 291 ASN B N 1
ATOM 4560 C CA . ASN B 1 291 ? -13.203 3.537 13.961 1 97.12 291 ASN B CA 1
ATOM 4561 C C . ASN B 1 291 ? -14.555 4.137 14.336 1 97.12 291 ASN B C 1
ATOM 4563 O O . ASN B 1 291 ? -15.594 3.482 14.18 1 97.12 291 ASN B O 1
ATOM 4567 N N . ASN B 1 292 ? -14.531 5.352 14.898 1 97.5 292 ASN B N 1
ATOM 4568 C CA . ASN B 1 292 ? -15.789 6.02 15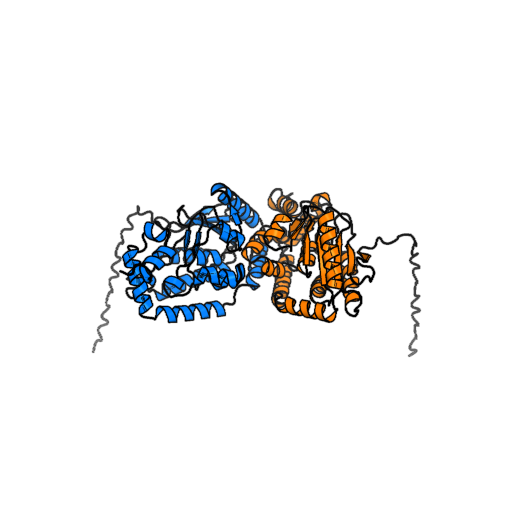.219 1 97.5 292 ASN B CA 1
ATOM 4569 C C . ASN B 1 292 ? -16.625 6.266 13.961 1 97.5 292 ASN B C 1
ATOM 4571 O O . ASN B 1 292 ? -17.844 6.094 13.977 1 97.5 292 ASN B O 1
ATOM 4575 N N . ILE B 1 293 ? -16 6.617 12.922 1 97.56 293 ILE B N 1
ATOM 4576 C CA . ILE B 1 293 ? -16.703 6.844 11.656 1 97.56 293 ILE B CA 1
ATOM 4577 C C . ILE B 1 293 ? -17.312 5.531 11.172 1 97.56 293 ILE B C 1
ATOM 4579 O O . ILE B 1 293 ? -18.484 5.488 10.805 1 97.56 293 ILE B O 1
ATOM 4583 N N . VAL B 1 294 ? -16.562 4.48 11.148 1 97.44 294 VAL B N 1
ATOM 4584 C CA . VAL B 1 294 ? -17.047 3.184 10.68 1 97.44 294 VAL B CA 1
ATOM 4585 C C . VAL B 1 294 ? -18.234 2.734 11.531 1 97.44 294 VAL B C 1
ATOM 4587 O O . VAL B 1 294 ? -19.25 2.297 11 1 97.44 294 VAL B O 1
ATOM 4590 N N . LYS B 1 295 ? -18.062 2.881 12.852 1 96.69 295 LYS B N 1
ATOM 4591 C CA . LYS B 1 295 ? -19.109 2.482 13.773 1 96.69 295 LYS B CA 1
ATOM 4592 C C . LYS B 1 295 ? -20.406 3.262 13.516 1 96.69 295 LYS B C 1
ATOM 4594 O O . LYS B 1 295 ? -21.484 2.676 13.422 1 96.69 295 LYS B O 1
ATOM 4599 N N . ARG B 1 296 ? -20.312 4.5 13.297 1 95.62 296 ARG B N 1
ATOM 4600 C CA . ARG B 1 296 ? -21.484 5.363 13.234 1 95.62 296 ARG B CA 1
ATOM 4601 C C . ARG B 1 296 ? -22.141 5.293 11.859 1 95.62 296 ARG B C 1
ATOM 4603 O O . ARG B 1 296 ? -23.359 5.398 11.75 1 95.62 296 ARG B O 1
ATOM 4610 N N . LEU B 1 297 ? -21.375 5.078 10.844 1 96.25 297 LEU B N 1
ATOM 4611 C CA . LEU B 1 297 ? -21.938 5.066 9.5 1 96.25 297 LEU B CA 1
ATOM 4612 C C . LEU B 1 297 ? -22.438 3.674 9.133 1 96.25 297 LEU B C 1
ATOM 4614 O O . LEU B 1 297 ? -23.375 3.537 8.344 1 96.25 297 LEU B O 1
ATOM 4618 N N . TYR B 1 298 ? -21.891 2.602 9.719 1 95.31 298 TYR B N 1
ATOM 4619 C CA . TYR B 1 298 ? -22.141 1.292 9.141 1 95.31 298 TYR B CA 1
ATOM 4620 C C . TYR B 1 298 ? -22.594 0.297 10.203 1 95.31 298 TYR B C 1
ATOM 4622 O O . TYR B 1 298 ?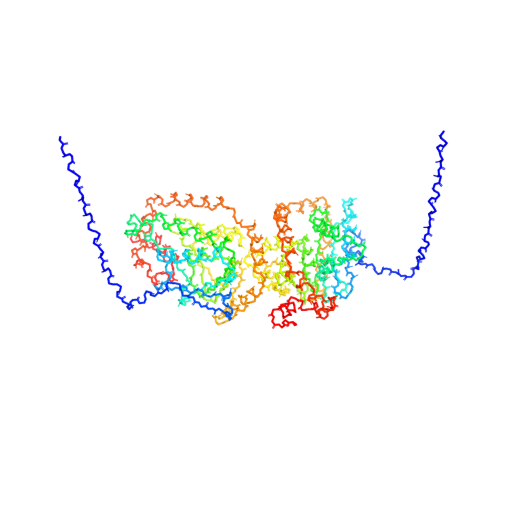 -23.281 -0.678 9.898 1 95.31 298 TYR B O 1
ATOM 4630 N N . GLN B 1 299 ? -22.234 0.469 11.367 1 90.56 299 GLN B N 1
ATOM 4631 C CA . GLN B 1 299 ? -22.516 -0.537 12.391 1 90.56 299 GLN B CA 1
ATOM 4632 C C . GLN B 1 299 ? -23.656 -0.087 13.305 1 90.56 299 GLN B C 1
ATOM 4634 O O . GLN B 1 299 ? -24.453 -0.907 13.758 1 90.56 299 GLN B O 1
ATOM 4639 N N . GLU B 1 300 ? -23.672 1.133 13.688 1 86.56 300 GLU B N 1
ATOM 4640 C CA . GLU B 1 300 ? -24.719 1.714 14.516 1 86.56 300 GLU B CA 1
ATOM 4641 C C . GLU B 1 300 ? -25.266 3 13.891 1 86.56 300 GLU B C 1
ATOM 4643 O O . GLU B 1 300 ? -25.156 4.074 14.484 1 86.56 300 GLU B O 1
ATOM 4648 N N . PRO B 1 301 ? -25.891 2.762 12.727 1 72 301 PRO B N 1
ATOM 4649 C CA . PRO B 1 301 ? -26.344 3.986 12.062 1 72 301 PRO B CA 1
ATOM 4650 C C . PRO B 1 301 ? -27.5 4.66 12.797 1 72 301 PRO B C 1
ATOM 4652 O O . PRO B 1 301 ? -28.281 3.988 13.461 1 72 301 PRO B O 1
ATOM 4655 N N . ASN B 1 302 ? -27.5 5.961 13.078 1 62.31 302 ASN B N 1
ATOM 4656 C CA . ASN B 1 302 ? -28.531 6.695 13.797 1 62.31 302 ASN B CA 1
ATOM 4657 C C . ASN B 1 302 ? -29.922 6.418 13.219 1 62.31 302 ASN B C 1
ATOM 4659 O O . ASN B 1 302 ? -30.062 6.133 12.031 1 62.31 302 ASN B O 1
#

Secondary structure (DSSP, 8-state):
--------------------TT-----SEEEEESSTT-SEEEEEE--TTTT-B-HHHHHHHHHHHHHTTT-SS--EEEEEES-SSEEE--B-GGGGSTT-STTS-HHHHHHHHHHHHHHHHHSSSEEEEEESSEEETHHHHHHHHSSEEEE-TT-EEE--HHHHTS--TTTHHHHHHHH-HHHHHHHHHTT-EEEHHHHHHHTSSSEE-SSHHHHHHHHHHHHHHHTTS-HHHHHHHHHHHGGGSPPHHHHHHHHHHHHHHHTSHHHHHHHHHHHHHTTTT-HHHHTTHHHHHHIIIIIS--/--------------------TT-----SEEEEESSTT-SEEEEEE--TTTT-B-HHHHHHHHHHHHHTTT-SS--EEEEEES-SSEEE--B-GGGGSTT-STTS-HHHHHHHHHHHHHHHHHSSSEEEEEESSEEETHHHHHHHHSSEEEE-TT-EEE--HHHHTS--TTTHHHHHHHH-HHHHHHHHHTT-EEEHHHHHHHTSSSEE-SSHHHHHHHHHHHHHHHTTS-HHHHHHHHHHHHTTSPPHHHHHHHHHHHHHHHTSHHHHHHHHHHHHHTTTT-HHHHTTHHHHHHIIIIIS--

InterPro domains:
  IPR001753 Enoyl-CoA hydratase/isomerase-like domain [PF00378] (42-246)
  IPR029045 ClpP/crotonase-like domain superfamily [SSF52096] (42-245)

Sequence (604 aa):
MTVFKTHLKISFFLSLTYFWPGFVEAQILKQSCINEACSAKRVTISNPPVNLWDANVIAAFNEFLVSLQDQNETKVVVFDSDNSDFWASTLDFNLFTKLGIPGRNGTTLIDTYFANLDLLLSTPVIFIGEINGRAWGAGDEHLLRMDMRFAGPEAQFGAPEAAVGVIHVGGLQQLVKLIGSGRAAEYMLAAAQVSASEAARVGWVNSVHPTGNALRKHVNDIAARIALFPIEALQATKASIAEQAPPRAAFENDLARFNQLAALPQIAANLGTILQVSKNESKSFEENLNNNIVKRLYQEPNMTVFKTHLKISFFLSLTYFWPGFVEAQILKQSCINEACSAKRVTISNPPVNLWDANVIAAFNEFLVSLQDQNETKVVVFDSDNSDFWASTLDFNLFTKLGIPGRNGTTLIDTYFANLDLLLSTPVIFIGEINGRAWGAGDEHLLRMDMRFAGPEAQFGAPEAAVGVIHVGGLQQLVKLIGSGRAAEYMLAAAQVSASEAARVGWVNSVHPTGNALRKHVNDIAARIALFPIEALQATKASIAEQAPPRAAFENDLARFNQLAALPQIAANLGTILQVSKNESKSFEENLNNNIVKRLYQEPN

Foldseek 3Di:
DPPPPPPPPPPPPPPPPPPPVPCPVPQQWDKDALDPLSLEMEIEGDDPDAQEAELVVLVSLLVVLVVQQPDDSHAEYEYAYPYQAHRYEAHQLLLLAPVHPPPDDSVVSVVSLLVSLVSQLQRLHQYEYEERHEQEQSRLLSRLSGPAYEYEQHYKYFYLQLLLFAFSQSRLQSQCVQQNDVVSCVGRNLRHIGGQCRCCVRRVHVYYDHHSVRSVVVVSVVSVVSSVDRSVVSSVVSVVVCVPGDDPVSSVVSVVRRVVRSPDPSSNVLSVQLCVVCVSPDPVCRSPPNVSSNCQVPPPDD/DPPPPPPPPPPPPPPPPPPPVPCPVPQQWDKDALDPLSLEMEIEGDDPDAQEQELVVLVSLLVVLVVQQPDDSHAEYEYAYPHQAHRHEAHQLLLLAPVHPPPDDSVVSVVSLLVSLVSQLQRLHAYEYEERHEQEQSRLLSRLSGPAYEYEQHYKYFYLQLLLFAFSQSHLQSQCVQQNDVVSCVGRNLRHIGGQCRCCVRRVHVYYDHHSVRSVVVVSVVSVVSSVDRSVVSSVVSVVVCVPGDDPVSSVVSVVRRVVRSPDPSSNVLSVQLCVVCVSPDPVCRSPPNVSSNCDVPPPDD

pLDDT: mean 89.04, std 19.18, range [23.2, 98.94]

Organism: NCBI:txid173218

Solvent-accessible surface area (backbone atoms only — not comparable to full-atom values): 31569 Å² total; per-residue (Å²): 134,83,79,76,79,76,75,77,77,77,77,77,78,75,76,75,74,74,73,66,80,75,69,65,70,74,55,46,65,39,75,47,63,73,40,94,84,40,22,17,30,35,36,31,41,46,40,80,87,38,27,50,41,34,72,65,48,46,50,52,51,39,54,54,54,61,66,52,64,85,57,82,60,57,41,24,39,35,41,36,39,76,42,72,69,21,40,13,26,35,53,43,66,55,54,73,38,95,72,31,47,84,96,46,64,43,65,60,51,52,50,48,44,54,48,43,48,49,42,49,65,66,39,73,44,49,33,34,32,49,30,46,8,29,17,28,36,48,29,35,18,50,46,57,36,33,45,27,34,39,24,11,62,66,12,32,37,34,35,41,29,43,68,57,55,40,61,59,54,79,25,47,60,47,42,31,68,39,46,33,65,67,55,37,47,56,39,47,72,62,18,36,80,39,46,21,65,57,31,25,73,55,43,75,25,60,39,57,29,91,34,64,66,55,31,49,51,51,52,51,52,51,40,49,54,35,42,67,31,47,65,68,17,52,38,48,44,52,55,53,57,52,67,73,49,70,58,67,65,59,46,54,51,37,49,53,54,30,54,58,34,62,68,36,68,66,32,53,52,43,50,51,50,48,38,59,75,26,62,72,68,29,55,81,44,55,75,46,36,40,62,49,49,43,38,42,70,72,70,54,54,129,136,82,80,77,78,77,76,78,76,78,74,77,76,74,74,75,73,74,72,66,77,75,66,66,70,74,56,46,65,40,76,48,62,73,39,93,86,40,22,16,31,37,37,30,42,46,40,81,87,38,28,51,40,33,73,66,49,45,50,53,51,38,55,51,57,60,67,51,65,85,54,82,60,58,41,24,41,35,40,36,40,76,42,73,68,20,39,13,27,36,55,43,67,54,53,74,38,91,73,31,46,83,98,47,64,45,66,61,53,51,49,48,45,55,48,42,48,50,42,50,65,67,38,72,43,48,35,33,33,48,29,47,9,29,17,27,37,47,29,36,19,50,46,58,36,33,78,38,35,40,24,10,62,67,12,32,39,34,36,43,30,22,62,57,28,30,54,59,55,79,26,47,61,49,43,28,72,54,43,14,54,35,45,38,40,55,37,46,54,50,18,35,80,39,46,20,65,57,30,26,72,55,42,75,26,75,40,56,28,92,34,66,65,57,32,51,52,51,52,51,50,53,38,48,56,60,42,70,51,61,64,67,59,53,38,52,50,52,55,57,61,52,71,71,50,71,59,69,64,56,46,53,50,34,48,52,50,31,54,59,35,61,68,37,70,66,33,54,52,43,51,53,50,48,38,60,77,26,62,72,69,30,56,79,44,56,75,45,37,42,61,48,49,44,38,43,71,68,71,53,57,130

Nearest PDB structures (foldseek):
  4zu2-assembly1_C  TM=7.787E-01  e=4.076E-15  Pseudomonas aeruginosa
  6eqo-assembly1_A  TM=7.156E-01  e=1.462E-14  Erythrobacter sp. NAP1
  6eqo-assembly1_B  TM=7.143E-01  e=4.408E-14  Erythrobacter sp. NAP1
  4kpk-assembly1_A  TM=7.509E-01  e=1.139E-12  Shewanella pealeana ATCC 700345
  1uiy-assembly1_A  TM=7.707E-01  e=4.329E-12  Thermus thermophilus

Radius of gyration: 29.64 Å; Cα contacts (8 Å, |Δi|>4): 1087; chains: 2; bounding box: 58×108×92 Å